Protein AF-A0A9P1D5A8-F1 (afdb_monomer_lite)

Sequence (545 aa):
MPEKRKHEEMIELDLVVATRDNTAKLGYFVDDTVVNPGLGIPFYKTVLEGANYEEADWKDQACVRTSQIHWREDHSVSWLERHMEMTQGFIVLGKNPGLFVLGEPTHDREDLDEKNRKLPDPKRTKAYIIPAGMGLILKKGTWHDFPVSCGPPVSAFILNTEEVVEALASMPQAGPMNHGDCFKLHLDDHWDFKLKFPDPRPFVQKHGLVPGPVSMPLMGKEGYGQVKMARSKLEDEVLSLTNAFRTKEGQKPLQMHEALSSVARKHAAAMADGAQAFSHDGAPERFQDSGLVCHNFAENLSVSTGFAREVMAQTTVDGWIASDGHRRNLLGPFNVCGIGWSANDNCQLYITQLLALVDLDGEDPLLSSKVLCDLALRCIDSTPAVCAVAGLALAGSAGAVAGTILGGAASVQWGVRPSTIPCAMLARAKREVCPARCASCGAAGEILLNKQDRSLLCIRVKAGWAGGKKVHVIPVVNVEVFVPGCGGPSIQPHLQSVPELANRGWRDYGNRRGLQRLANMFKALQIPATAVINSEAAKLDYVAK

Organism: NCBI:txid2562237

Radius of gyration: 34.25 Å; chains: 1; bounding box: 100×75×81 Å

Secondary structure (DSSP, 8-state):
--------EEEEPPEEE--HHHHTTTEEEE-SSPSS-----TT-TT--PPPP-TT---SSSEEEEEEEEPP-S--EE-EEEE-SSS-EEEEEESSSPEEEEEE---TT-TTS-TTGGGS--GGGEEEEEEPTT-EEEEPTT-EEPPPEESSS-EEEEEEEEHHHHHHHHT-SS---EEETTEEEEEGGGT-SEEEEPPPHHHHHHHTT-S----PPPP--------------HHHHHHHHHHHHHHHHTTPPPPEE-HHHHHHHHHHHHHHHTTSS-SS-TTHHHHHHHTT---SEEEEEEEEEES--GGGHHHHHHHHHHHSHHHHHHHTSS-SEEEEEEEE-TTSEEEEEEEEEE---TTS-HHHH-HHHHHHHHHHHTSHHHHHHHHHHHHSTTTTHHHHHHHHHHHHHHH---TTHHHHHHHHHHHH--SPPBPTTT-PBPEEEE-TTT--EEEEE--S-SGGGPPPP---EEEE----TTS----SSTT---SS-HHHHHHHHHIIIIIHHHHHHHHHHTT---EEEE-GGGGG-TTT--

Structure (mmCIF, N/CA/C/O backbone):
data_AF-A0A9P1D5A8-F1
#
_entry.id   AF-A0A9P1D5A8-F1
#
loop_
_atom_site.group_PDB
_atom_site.id
_atom_site.type_symbol
_atom_site.label_atom_id
_atom_site.label_alt_id
_atom_site.label_comp_id
_atom_site.label_asym_id
_atom_site.la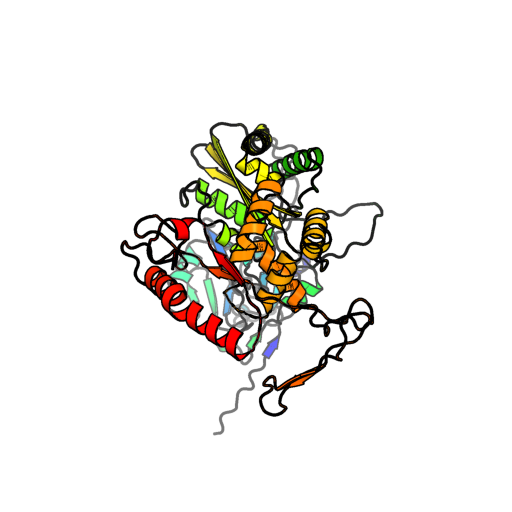bel_entity_id
_atom_site.label_seq_id
_atom_site.pdbx_PDB_ins_code
_atom_site.Cartn_x
_atom_site.Cartn_y
_atom_site.Cartn_z
_atom_site.occupancy
_atom_site.B_iso_or_equiv
_atom_site.auth_seq_id
_atom_site.auth_comp_id
_atom_site.auth_asym_id
_atom_site.auth_atom_id
_atom_site.pdbx_PDB_model_num
ATOM 1 N N . MET A 1 1 ? 16.524 -43.822 -29.363 1.00 38.03 1 MET A N 1
ATOM 2 C CA . MET A 1 1 ? 17.442 -42.977 -28.569 1.00 38.03 1 MET A CA 1
ATOM 3 C C . MET A 1 1 ? 16.673 -42.529 -27.342 1.00 38.03 1 MET A C 1
ATOM 5 O O . MET A 1 1 ? 15.584 -42.011 -27.543 1.00 38.03 1 MET A O 1
ATOM 9 N N . PRO A 1 2 ? 17.127 -42.802 -26.110 1.00 35.41 2 PRO A N 1
ATOM 10 C CA . PRO A 1 2 ? 16.398 -42.339 -24.940 1.00 35.41 2 PRO A CA 1
ATOM 11 C C . PRO A 1 2 ? 16.556 -40.817 -24.854 1.00 35.41 2 PRO A C 1
ATOM 13 O O . PRO A 1 2 ? 17.683 -40.316 -24.877 1.00 35.41 2 PRO A O 1
ATOM 16 N N . GLU A 1 3 ? 15.436 -40.094 -24.810 1.00 43.91 3 GLU A N 1
ATOM 17 C CA . GLU A 1 3 ? 15.402 -38.673 -24.470 1.00 43.91 3 GLU A CA 1
ATOM 18 C C . GLU A 1 3 ? 16.160 -38.486 -23.157 1.00 43.91 3 GLU A C 1
ATOM 20 O O . GLU A 1 3 ? 15.744 -38.962 -22.096 1.00 43.91 3 GLU A O 1
ATOM 25 N N . LYS A 1 4 ? 17.316 -37.819 -23.228 1.00 40.22 4 LYS A N 1
ATOM 26 C CA . LYS A 1 4 ? 17.961 -37.287 -22.035 1.00 40.22 4 LYS A CA 1
ATOM 27 C C . LYS A 1 4 ? 16.957 -36.315 -21.427 1.00 40.22 4 LYS A C 1
ATOM 29 O O . LYS A 1 4 ? 16.760 -35.234 -21.972 1.00 40.22 4 LYS A O 1
ATOM 34 N N . ARG A 1 5 ? 16.323 -36.698 -20.314 1.00 40.88 5 ARG A N 1
ATOM 35 C CA . ARG A 1 5 ? 15.688 -35.737 -19.409 1.00 40.88 5 ARG A CA 1
ATOM 36 C C . ARG A 1 5 ? 16.747 -34.673 -19.124 1.00 40.88 5 ARG A C 1
ATOM 38 O O . ARG A 1 5 ? 17.735 -34.983 -18.458 1.00 40.88 5 ARG A O 1
ATOM 45 N N . LYS A 1 6 ? 16.594 -33.472 -19.697 1.00 48.50 6 LYS A N 1
ATOM 46 C CA . LYS A 1 6 ? 17.376 -32.308 -19.282 1.00 48.50 6 LYS A CA 1
ATOM 47 C C . LYS A 1 6 ? 17.106 -32.173 -17.788 1.00 48.50 6 LYS A C 1
ATOM 49 O O . LYS A 1 6 ? 15.965 -31.965 -17.385 1.00 48.50 6 LYS A O 1
ATOM 54 N N . HIS A 1 7 ? 18.118 -32.422 -16.967 1.00 45.28 7 HIS A N 1
ATOM 55 C CA . HIS A 1 7 ? 18.072 -31.967 -15.590 1.00 45.28 7 HIS A CA 1
ATOM 56 C C . HIS A 1 7 ? 18.037 -30.443 -15.691 1.00 45.28 7 HIS A C 1
ATOM 58 O O . HIS A 1 7 ? 19.048 -29.847 -16.040 1.00 45.28 7 HIS A O 1
ATOM 64 N N . GLU A 1 8 ? 16.859 -29.846 -15.507 1.00 61.25 8 GLU A N 1
ATOM 65 C CA . GLU A 1 8 ? 16.720 -28.396 -15.386 1.00 61.25 8 GLU A CA 1
ATOM 66 C C . GLU A 1 8 ? 17.440 -27.996 -14.099 1.00 61.25 8 GLU A C 1
ATOM 68 O O . GLU A 1 8 ? 16.920 -28.156 -12.993 1.00 61.25 8 GLU A O 1
ATOM 73 N N . GLU A 1 9 ? 18.697 -27.586 -14.235 1.00 81.62 9 GLU A N 1
ATOM 74 C CA . GLU A 1 9 ? 19.456 -27.024 -13.131 1.00 81.62 9 GLU A CA 1
ATOM 75 C C . GLU A 1 9 ? 18.782 -25.705 -12.724 1.00 81.62 9 GLU A C 1
ATOM 77 O O . GLU A 1 9 ? 18.397 -24.896 -13.568 1.00 81.62 9 GLU A O 1
ATOM 82 N N . MET A 1 10 ? 18.558 -25.511 -11.427 1.00 84.19 10 MET A N 1
ATOM 83 C CA . MET A 1 10 ? 17.938 -24.302 -10.885 1.00 84.19 10 MET A CA 1
ATOM 84 C C . MET A 1 10 ? 19.023 -23.491 -10.188 1.00 84.19 10 MET A C 1
ATOM 86 O O . MET A 1 10 ? 19.640 -23.984 -9.244 1.00 84.19 10 MET A O 1
ATOM 90 N N . ILE A 1 11 ? 19.231 -22.251 -10.625 1.00 90.38 11 ILE A N 1
ATOM 91 C CA . ILE A 1 11 ? 20.134 -21.308 -9.966 1.00 90.38 11 ILE A CA 1
ATOM 92 C C . ILE A 1 11 ? 19.283 -20.308 -9.187 1.00 90.38 11 ILE A C 1
ATOM 94 O O . ILE A 1 11 ? 18.487 -19.554 -9.754 1.00 90.38 11 ILE A O 1
ATOM 98 N N . GLU A 1 12 ? 19.450 -20.321 -7.869 1.00 93.06 12 GLU A N 1
ATOM 99 C CA . GLU A 1 12 ? 18.807 -19.370 -6.969 1.00 93.06 12 GLU A CA 1
ATOM 100 C C . GLU A 1 12 ? 19.664 -18.103 -6.846 1.00 93.06 12 GLU A C 1
ATOM 102 O O . GLU A 1 12 ? 20.871 -18.178 -6.619 1.00 93.06 12 GLU A O 1
ATOM 107 N N . LEU A 1 13 ? 19.042 -16.940 -7.036 1.00 95.56 13 LEU A N 1
ATOM 108 C CA . LEU A 1 13 ? 19.684 -15.633 -6.939 1.00 95.56 13 LEU A CA 1
ATOM 109 C C . LEU A 1 13 ? 19.830 -15.194 -5.481 1.00 95.56 13 LEU A C 1
ATOM 111 O O . LEU A 1 13 ? 18.915 -15.357 -4.673 1.00 95.56 13 LEU A O 1
ATOM 115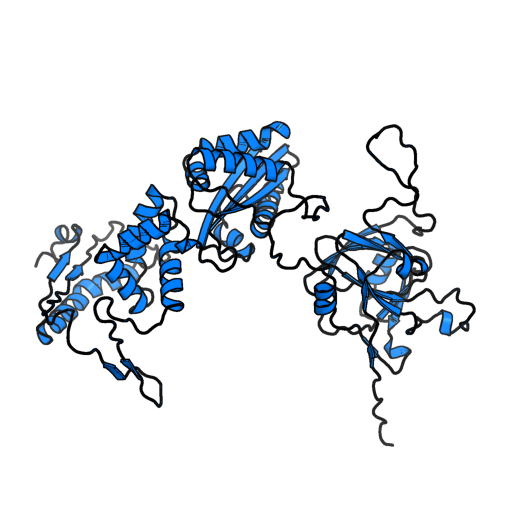 N N . ASP A 1 14 ? 20.935 -14.518 -5.175 1.00 95.00 14 ASP A N 1
ATOM 116 C CA . ASP A 1 14 ? 21.124 -13.896 -3.867 1.00 95.00 14 ASP A CA 1
ATOM 117 C C . ASP A 1 14 ? 20.110 -12.763 -3.648 1.00 95.00 14 ASP A C 1
ATOM 119 O O . ASP A 1 14 ? 20.030 -11.822 -4.446 1.00 95.00 14 ASP A O 1
ATOM 123 N N . LEU A 1 15 ? 19.385 -12.826 -2.526 1.00 95.25 15 LEU A N 1
ATOM 124 C CA . LEU A 1 15 ? 18.597 -11.708 -2.005 1.00 95.25 15 LEU A CA 1
ATOM 125 C C . LEU A 1 15 ? 19.493 -10.746 -1.226 1.00 95.25 15 LEU A C 1
ATOM 127 O O . LEU A 1 15 ? 20.139 -11.133 -0.250 1.00 95.25 15 LEU A O 1
ATOM 131 N N . VAL A 1 16 ? 19.487 -9.473 -1.617 1.00 96.25 16 VAL A N 1
ATOM 132 C CA . VAL A 1 16 ? 20.258 -8.411 -0.956 1.00 96.25 16 VAL A CA 1
ATOM 133 C C . VAL A 1 16 ? 19.414 -7.154 -0.776 1.00 96.25 16 VAL A C 1
ATOM 135 O O . VAL A 1 16 ? 18.586 -6.836 -1.621 1.00 96.25 16 VAL A O 1
ATOM 138 N N . VAL A 1 17 ? 19.615 -6.410 0.313 1.00 95.75 17 VAL A N 1
ATOM 139 C CA . VAL A 1 17 ? 19.011 -5.074 0.464 1.00 95.75 17 VAL A CA 1
ATOM 140 C C . VAL A 1 17 ? 19.797 -4.093 -0.395 1.00 95.75 17 VAL A C 1
ATOM 142 O O . VAL A 1 17 ? 21.022 -4.041 -0.283 1.00 95.75 17 VAL A O 1
ATOM 145 N N . ALA A 1 18 ? 19.120 -3.338 -1.254 1.00 95.50 18 ALA A N 1
ATOM 146 C CA . ALA A 1 18 ? 19.776 -2.346 -2.091 1.00 95.50 18 ALA A CA 1
ATOM 147 C C . ALA A 1 18 ? 20.317 -1.183 -1.254 1.00 95.50 18 ALA A C 1
ATOM 149 O O . ALA A 1 18 ? 19.642 -0.662 -0.366 1.00 95.50 18 ALA A O 1
ATOM 150 N N . THR A 1 19 ? 21.548 -0.788 -1.556 1.00 93.12 19 THR A N 1
ATOM 151 C CA . THR A 1 19 ? 22.218 0.383 -0.994 1.00 93.12 19 THR A CA 1
ATOM 152 C C . THR A 1 19 ? 22.985 1.085 -2.101 1.00 93.12 19 THR A C 1
ATOM 154 O O . THR A 1 19 ? 23.358 0.459 -3.092 1.00 93.12 19 THR A O 1
ATOM 157 N N . ARG A 1 20 ? 23.308 2.365 -1.898 1.00 91.25 20 ARG A N 1
ATOM 158 C CA . ARG A 1 20 ? 24.127 3.141 -2.837 1.00 91.25 20 ARG A CA 1
ATOM 159 C C . ARG A 1 20 ? 25.414 2.415 -3.249 1.00 91.25 20 ARG A C 1
ATOM 161 O O . ARG A 1 20 ? 25.743 2.387 -4.430 1.00 91.25 20 ARG A O 1
ATOM 168 N N . ASP A 1 21 ? 26.089 1.769 -2.299 1.00 93.00 21 ASP A N 1
ATOM 169 C CA . ASP A 1 21 ? 27.351 1.064 -2.547 1.00 93.00 21 ASP A CA 1
ATOM 170 C C . ASP A 1 21 ? 27.165 -0.189 -3.409 1.00 93.00 21 ASP A C 1
ATOM 172 O O . ASP A 1 21 ? 27.909 -0.414 -4.366 1.00 93.00 21 ASP A O 1
ATOM 176 N N . ASN A 1 22 ? 26.170 -1.025 -3.092 1.00 95.00 22 ASN A N 1
ATOM 177 C CA . ASN A 1 22 ? 25.997 -2.310 -3.772 1.00 95.00 22 ASN A CA 1
ATOM 178 C C . ASN A 1 22 ? 25.220 -2.211 -5.096 1.00 95.00 22 ASN A C 1
ATOM 180 O O . ASN A 1 22 ? 25.199 -3.185 -5.856 1.00 95.00 22 ASN A O 1
ATOM 184 N N . THR A 1 23 ? 24.640 -1.042 -5.393 1.00 95.44 23 THR A N 1
ATOM 185 C CA . THR A 1 23 ? 24.003 -0.727 -6.677 1.00 95.44 23 THR A CA 1
ATOM 186 C C . THR A 1 23 ? 24.803 0.248 -7.539 1.00 95.44 23 THR A C 1
ATOM 188 O O . THR A 1 23 ? 24.362 0.550 -8.644 1.00 95.44 23 THR A O 1
ATOM 191 N N . ALA A 1 24 ? 25.982 0.711 -7.107 1.00 93.50 24 ALA A N 1
ATOM 192 C CA . ALA A 1 24 ? 26.767 1.731 -7.818 1.00 93.50 24 ALA A CA 1
ATOM 193 C C . ALA A 1 24 ? 27.081 1.374 -9.285 1.00 93.50 24 ALA A C 1
ATOM 195 O O . ALA A 1 24 ? 27.177 2.240 -10.149 1.00 93.50 24 ALA A O 1
ATOM 196 N N . LYS A 1 25 ? 27.218 0.079 -9.596 1.00 94.44 25 LYS A N 1
ATOM 197 C CA . LYS A 1 25 ? 27.446 -0.395 -10.970 1.00 94.44 25 LYS A CA 1
ATOM 198 C C . LYS A 1 25 ? 26.176 -0.533 -11.808 1.00 94.44 25 LYS A C 1
ATOM 200 O O . LYS A 1 25 ? 26.295 -0.712 -13.015 1.00 94.44 25 LYS A O 1
ATOM 205 N N . LEU A 1 26 ? 25.001 -0.485 -11.188 1.00 95.81 26 LEU A N 1
ATOM 206 C CA . LEU A 1 26 ? 23.696 -0.685 -11.823 1.00 95.81 26 LEU A CA 1
ATOM 207 C C . LEU A 1 26 ? 23.023 0.644 -12.183 1.00 95.81 26 LEU A C 1
ATOM 209 O O . LEU A 1 26 ? 22.214 0.692 -13.109 1.00 95.81 26 LEU A O 1
ATOM 213 N N . GLY A 1 27 ? 23.361 1.717 -11.465 1.00 94.25 27 GLY A N 1
ATOM 214 C CA . GLY A 1 27 ? 22.805 3.049 -11.666 1.00 94.25 27 GLY A CA 1
ATOM 215 C C . GLY A 1 27 ? 22.808 3.880 -10.384 1.00 94.25 27 GLY A C 1
ATOM 216 O O . GLY A 1 27 ? 23.589 3.626 -9.465 1.00 94.25 27 GLY A O 1
ATOM 217 N N . TYR A 1 28 ? 21.913 4.863 -10.316 1.00 93.75 28 TYR A N 1
ATOM 218 C CA . TYR A 1 28 ? 21.789 5.772 -9.180 1.00 93.75 28 TYR A CA 1
ATOM 219 C C . TYR A 1 28 ? 20.734 5.292 -8.196 1.00 93.75 28 TYR A C 1
ATOM 221 O O . TYR A 1 28 ? 19.565 5.150 -8.550 1.00 93.75 28 TYR A O 1
ATOM 229 N N . PHE A 1 29 ? 21.140 5.086 -6.945 1.00 93.75 29 PHE A N 1
ATOM 230 C CA . PHE A 1 29 ? 20.210 4.822 -5.854 1.00 93.75 29 PHE A CA 1
ATOM 231 C C . PHE A 1 29 ? 19.517 6.120 -5.431 1.00 93.75 29 PHE A C 1
ATOM 233 O O . PHE A 1 29 ? 20.183 7.119 -5.148 1.00 93.75 29 PHE A O 1
ATOM 240 N N . VAL A 1 30 ? 18.187 6.091 -5.415 1.00 92.88 30 VAL A N 1
ATOM 241 C CA . VAL A 1 30 ? 17.324 7.206 -5.023 1.00 92.88 30 VAL A CA 1
ATOM 242 C C . VAL A 1 30 ? 16.805 6.917 -3.621 1.00 92.88 30 VAL A C 1
ATOM 244 O O . VAL A 1 30 ? 16.060 5.960 -3.417 1.00 92.88 30 VAL A O 1
ATOM 247 N N . ASP A 1 31 ? 17.217 7.732 -2.659 1.00 89.44 31 ASP A N 1
ATOM 248 C CA . ASP A 1 31 ? 16.887 7.614 -1.238 1.00 89.44 31 ASP A CA 1
ATOM 249 C C . ASP A 1 31 ? 16.497 8.989 -0.661 1.00 89.44 31 ASP A C 1
ATOM 251 O O . ASP A 1 31 ? 16.159 9.913 -1.402 1.00 89.44 31 ASP A O 1
ATOM 255 N N . ASP A 1 32 ? 16.495 9.126 0.664 1.00 82.31 32 ASP A N 1
ATOM 256 C CA . ASP A 1 32 ? 16.171 10.364 1.377 1.00 82.31 32 ASP A CA 1
ATOM 257 C C . ASP A 1 32 ? 17.356 11.342 1.494 1.00 82.31 32 ASP A C 1
ATOM 259 O O . ASP A 1 32 ? 17.292 12.314 2.253 1.00 82.31 32 ASP A O 1
ATOM 263 N N . THR A 1 33 ? 18.432 11.118 0.734 1.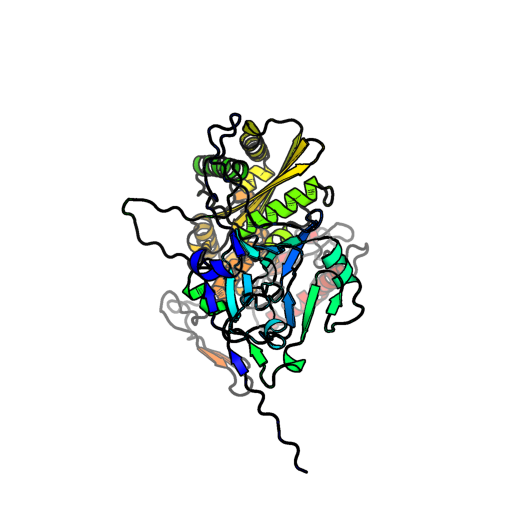00 85.06 33 THR A N 1
ATOM 264 C CA . THR A 1 33 ? 19.612 11.987 0.707 1.00 85.06 33 THR A CA 1
ATOM 265 C C . THR A 1 33 ? 19.662 12.866 -0.544 1.00 85.06 33 THR A C 1
ATOM 267 O O . THR A 1 33 ? 19.081 12.567 -1.586 1.00 85.06 33 THR A O 1
ATOM 270 N N . VAL A 1 34 ? 20.381 13.987 -0.442 1.00 81.88 34 VAL A N 1
ATOM 271 C CA . VAL A 1 34 ? 20.578 14.932 -1.548 1.00 81.88 34 VAL A CA 1
ATOM 272 C C . VAL A 1 34 ? 21.880 14.602 -2.270 1.00 81.88 34 VAL A C 1
ATOM 274 O O . VAL A 1 34 ? 22.945 14.556 -1.654 1.00 81.88 34 VAL A O 1
ATOM 277 N N . VAL A 1 35 ? 21.808 14.400 -3.585 1.00 81.38 35 VAL A N 1
ATOM 278 C CA . VAL A 1 35 ? 22.984 14.145 -4.427 1.00 81.38 35 VAL A CA 1
ATOM 279 C C . VAL A 1 35 ? 23.755 15.440 -4.656 1.00 81.38 35 VAL A C 1
ATOM 281 O O . VAL A 1 35 ? 23.168 16.433 -5.067 1.00 81.38 35 VAL A O 1
ATOM 284 N N . ASN A 1 36 ? 25.070 15.428 -4.414 1.00 80.44 36 ASN A N 1
ATOM 285 C CA . ASN A 1 36 ? 25.970 16.572 -4.626 1.00 80.44 36 ASN A CA 1
ATOM 286 C C . ASN A 1 36 ? 25.384 17.906 -4.106 1.00 80.44 36 ASN A C 1
ATOM 288 O O . ASN A 1 36 ? 25.133 18.822 -4.893 1.00 80.44 36 ASN A O 1
ATOM 292 N N . PRO A 1 37 ? 25.112 18.013 -2.790 1.00 80.75 37 PRO A N 1
ATOM 293 C CA . PRO A 1 37 ? 24.452 19.177 -2.213 1.00 80.75 37 PRO A CA 1
ATOM 294 C C . PRO A 1 37 ? 25.303 20.441 -2.373 1.00 80.75 37 PRO A C 1
ATOM 296 O O . PRO A 1 37 ? 26.516 20.412 -2.160 1.00 80.75 37 PRO A O 1
ATOM 299 N N . GLY A 1 38 ? 24.662 21.569 -2.687 1.00 68.69 38 GLY A N 1
ATOM 300 C CA . GLY A 1 38 ? 25.345 22.864 -2.795 1.00 68.69 38 GLY A CA 1
ATOM 301 C C . GLY A 1 38 ? 24.884 23.764 -3.939 1.00 68.69 38 GLY A C 1
ATOM 302 O O . GLY A 1 38 ? 25.496 24.812 -4.157 1.00 68.69 38 GLY A O 1
ATOM 303 N N . LEU A 1 39 ? 23.818 23.403 -4.662 1.00 73.62 39 LEU A N 1
ATOM 304 C CA . LEU A 1 39 ? 23.260 24.265 -5.701 1.00 73.62 39 LEU A CA 1
ATOM 305 C C . LEU A 1 39 ? 22.556 25.472 -5.049 1.00 73.62 39 LEU A C 1
ATOM 307 O O . LEU A 1 39 ? 21.517 25.357 -4.407 1.00 73.62 39 LEU A O 1
ATOM 311 N N . GLY A 1 40 ? 23.147 26.661 -5.157 1.00 69.06 40 GLY A N 1
ATOM 312 C CA . GLY A 1 40 ? 22.619 27.862 -4.508 1.00 69.06 40 GLY A CA 1
ATOM 313 C C . GLY A 1 40 ? 21.393 28.433 -5.224 1.00 69.06 40 GLY A C 1
ATOM 314 O O . GLY A 1 40 ? 21.550 29.273 -6.107 1.00 69.06 40 GLY A O 1
ATOM 315 N N . ILE A 1 41 ? 20.179 28.041 -4.822 1.00 71.06 41 ILE A N 1
ATOM 316 C CA . ILE A 1 41 ? 18.931 28.668 -5.290 1.00 71.06 41 ILE A CA 1
ATOM 317 C C . ILE A 1 41 ? 18.484 29.736 -4.273 1.00 71.06 41 ILE A C 1
ATOM 319 O O . ILE A 1 41 ? 18.061 29.405 -3.164 1.00 71.06 41 ILE A O 1
ATOM 323 N N . PRO A 1 42 ? 18.532 31.037 -4.616 1.00 71.56 42 PRO A N 1
ATOM 324 C CA . PRO A 1 42 ? 18.405 32.121 -3.636 1.00 71.56 42 PRO A CA 1
ATOM 325 C C . PRO A 1 42 ? 16.985 32.323 -3.077 1.00 71.56 42 PRO A C 1
ATOM 327 O O . PRO A 1 42 ? 16.801 33.096 -2.136 1.00 71.56 42 PRO A O 1
ATOM 330 N N . PHE A 1 43 ? 15.977 31.650 -3.636 1.00 77.56 43 PHE A N 1
ATOM 331 C CA . PHE A 1 43 ? 14.571 31.820 -3.262 1.00 77.56 43 PHE A CA 1
ATOM 332 C C . PHE A 1 43 ? 14.159 31.008 -2.024 1.00 77.56 43 PHE A C 1
ATOM 334 O O . PHE A 1 43 ? 13.225 31.402 -1.326 1.00 77.56 43 PHE A O 1
ATOM 341 N N . TYR A 1 44 ? 14.867 29.916 -1.708 1.00 77.50 44 TYR A N 1
ATOM 342 C CA . TYR A 1 44 ? 14.466 28.972 -0.661 1.00 77.50 44 TYR A CA 1
ATOM 343 C C . TYR A 1 44 ? 15.605 28.700 0.324 1.00 77.50 44 TYR A C 1
ATOM 345 O O . TYR A 1 44 ? 16.414 27.798 0.147 1.00 77.50 44 TYR A O 1
ATOM 353 N N . LYS A 1 45 ? 15.645 29.462 1.423 1.00 74.50 45 LYS A N 1
ATOM 354 C CA . LYS A 1 45 ? 16.700 29.343 2.452 1.00 74.50 45 LYS A CA 1
ATOM 355 C C . LYS A 1 45 ? 16.645 28.051 3.278 1.00 74.50 45 LYS A C 1
ATOM 357 O O . LYS A 1 45 ? 17.576 27.771 4.022 1.00 74.50 45 LYS A O 1
ATOM 362 N N . THR A 1 46 ? 15.544 27.306 3.195 1.00 83.12 46 THR A N 1
ATOM 363 C CA . THR A 1 46 ? 15.309 26.059 3.941 1.00 83.12 46 THR A CA 1
ATOM 364 C C . THR A 1 46 ? 15.528 24.802 3.100 1.00 83.12 46 THR A C 1
ATOM 366 O O . THR A 1 46 ? 15.281 23.708 3.596 1.00 83.12 46 THR A O 1
ATOM 369 N N . VAL A 1 47 ? 15.928 24.941 1.833 1.00 80.31 47 VAL A N 1
ATOM 370 C CA . VAL A 1 47 ? 16.103 23.819 0.903 1.00 80.31 47 VAL A CA 1
ATOM 371 C C . VAL A 1 47 ? 17.591 23.532 0.740 1.00 80.31 47 VAL A C 1
ATOM 373 O O . VAL A 1 47 ? 18.373 24.436 0.449 1.00 80.31 47 VAL A O 1
ATOM 376 N N . LEU A 1 48 ? 17.974 22.271 0.944 1.00 81.50 48 LEU A N 1
ATOM 377 C CA . LEU A 1 48 ? 19.281 21.765 0.545 1.00 81.50 48 LEU A CA 1
ATOM 378 C C . LEU A 1 48 ? 19.151 21.208 -0.870 1.00 81.50 48 LEU A C 1
ATOM 380 O O . LEU A 1 48 ? 18.636 20.110 -1.054 1.00 81.50 48 LEU A O 1
ATOM 384 N N . GLU A 1 49 ? 19.585 21.984 -1.854 1.00 84.25 49 GLU A N 1
ATOM 385 C CA . GLU A 1 49 ? 19.470 21.606 -3.259 1.00 84.25 49 GLU A CA 1
ATOM 386 C C . GLU A 1 49 ? 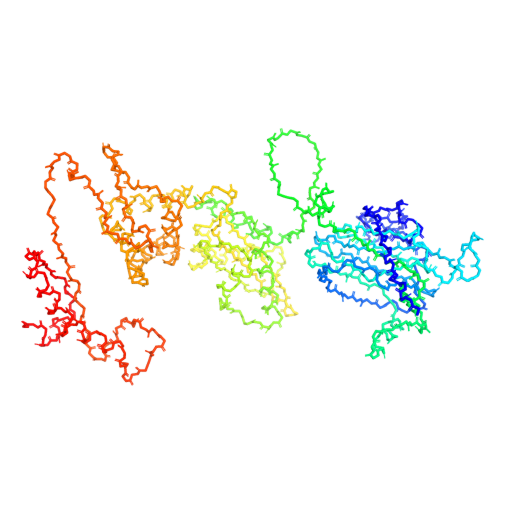20.697 20.807 -3.718 1.00 84.25 49 GLU A C 1
ATOM 388 O O . GLU A 1 49 ? 21.846 21.155 -3.404 1.00 84.25 49 GLU A O 1
ATOM 393 N N . GLY A 1 50 ? 20.437 19.735 -4.463 1.00 82.94 50 GLY A N 1
ATOM 394 C CA . GLY A 1 50 ? 21.446 18.868 -5.062 1.00 82.94 50 GLY A CA 1
ATOM 395 C C . GLY A 1 50 ? 21.778 19.232 -6.503 1.00 82.94 50 GLY A C 1
ATOM 396 O O . GLY A 1 50 ? 21.112 20.057 -7.123 1.00 82.94 50 GLY A O 1
ATOM 397 N N . ALA A 1 51 ? 22.812 18.599 -7.050 1.00 82.19 51 ALA A N 1
ATOM 398 C CA . ALA A 1 51 ? 23.075 18.645 -8.484 1.00 82.19 51 ALA A CA 1
ATOM 399 C C . ALA A 1 51 ? 22.176 17.655 -9.244 1.00 82.19 51 ALA A C 1
ATOM 401 O O . ALA A 1 51 ? 21.572 16.750 -8.663 1.00 82.19 51 ALA A O 1
ATOM 402 N N . ASN A 1 52 ? 22.145 17.796 -10.569 1.00 85.50 52 ASN A N 1
ATOM 403 C CA . ASN A 1 52 ? 21.554 16.790 -11.447 1.00 85.50 52 ASN A CA 1
ATOM 404 C C . ASN A 1 52 ? 22.304 15.451 -11.322 1.00 85.50 52 ASN A C 1
ATOM 406 O O . ASN A 1 52 ? 23.501 15.414 -11.033 1.00 85.50 52 ASN A O 1
ATOM 410 N N . TYR A 1 53 ? 21.612 14.351 -11.612 1.00 86.00 53 TYR A N 1
ATOM 411 C CA . TYR A 1 53 ? 22.250 13.051 -11.811 1.00 86.00 53 TYR A CA 1
ATOM 412 C C . TYR A 1 53 ? 23.006 13.070 -13.149 1.00 86.00 53 TYR A C 1
ATOM 414 O O . TYR A 1 53 ? 22.379 13.073 -14.203 1.00 86.00 53 TYR A O 1
ATOM 422 N N . GLU A 1 54 ? 24.339 13.120 -13.106 1.00 79.12 54 GLU A N 1
ATOM 423 C CA . GLU A 1 54 ? 25.189 13.445 -14.268 1.00 79.12 54 GLU A CA 1
ATOM 424 C C . GLU A 1 54 ? 25.023 12.505 -15.477 1.00 79.12 54 GLU A C 1
ATOM 426 O O . GLU A 1 54 ? 25.127 12.963 -16.611 1.00 79.12 54 GLU A O 1
ATOM 431 N N . GLU A 1 55 ? 24.723 11.221 -15.258 1.00 80.56 55 GLU A N 1
ATOM 432 C CA . GLU A 1 55 ? 24.518 10.223 -16.322 1.00 80.56 55 GLU A CA 1
ATOM 433 C C . GLU A 1 55 ? 23.053 9.758 -16.429 1.00 80.56 55 GLU A C 1
ATOM 435 O O . GLU A 1 55 ? 22.759 8.779 -17.117 1.00 80.56 55 GLU A O 1
ATOM 440 N N . ALA A 1 56 ? 22.119 10.425 -15.736 1.00 88.38 56 ALA A N 1
ATOM 441 C CA . ALA A 1 56 ? 20.694 10.174 -15.922 1.00 88.38 56 ALA A CA 1
ATOM 442 C C . ALA A 1 56 ? 20.200 10.952 -17.141 1.00 88.38 56 ALA A C 1
ATOM 444 O O . ALA A 1 56 ? 19.987 12.162 -17.084 1.00 88.38 56 ALA A O 1
ATOM 445 N N . ASP A 1 57 ? 20.032 10.231 -18.240 1.00 88.19 57 ASP A N 1
ATOM 446 C CA . ASP A 1 57 ? 19.739 10.802 -19.542 1.00 88.19 57 ASP A CA 1
ATOM 447 C C . ASP A 1 57 ? 18.699 9.958 -20.280 1.00 88.19 57 ASP A C 1
ATOM 449 O O . ASP A 1 57 ? 18.778 8.726 -20.322 1.00 88.19 57 ASP A O 1
ATOM 453 N N . TRP A 1 58 ? 17.740 10.643 -20.889 1.00 87.62 58 TRP A N 1
ATOM 454 C CA . TRP A 1 58 ? 16.680 10.055 -21.690 1.00 87.62 58 TRP A CA 1
ATOM 455 C C . TRP A 1 58 ? 16.879 10.536 -23.120 1.00 87.62 58 TRP A C 1
ATOM 457 O O . TRP A 1 58 ? 17.008 11.735 -23.348 1.00 87.62 58 TRP A O 1
ATOM 467 N N . LYS A 1 59 ? 16.899 9.595 -24.073 1.00 80.00 59 LYS A N 1
ATOM 468 C CA . LYS A 1 59 ? 17.083 9.876 -25.508 1.00 80.00 59 LYS A CA 1
ATOM 469 C C . LYS A 1 59 ? 16.171 11.009 -26.005 1.00 80.00 59 LYS A C 1
ATOM 471 O O . LYS A 1 59 ? 16.620 11.855 -26.768 1.00 80.00 59 LYS A O 1
ATOM 476 N N . ASP A 1 60 ? 14.933 11.028 -25.511 1.00 77.75 60 ASP A N 1
ATOM 477 C CA . ASP A 1 60 ? 13.916 12.051 -25.757 1.00 77.75 60 ASP A CA 1
ATOM 478 C C . ASP A 1 60 ? 13.296 12.524 -24.424 1.00 77.75 60 ASP A C 1
ATOM 480 O O . ASP A 1 60 ? 13.849 12.316 -23.343 1.00 77.75 60 ASP A O 1
ATOM 484 N N . GLN A 1 61 ? 12.114 13.147 -24.465 1.00 80.19 61 GLN A N 1
ATOM 485 C CA . GLN A 1 61 ? 11.396 13.539 -23.256 1.00 80.19 61 GLN A CA 1
ATOM 486 C C . GLN A 1 61 ? 11.059 12.319 -22.383 1.00 80.19 61 GLN A C 1
ATOM 488 O O . GLN A 1 61 ? 10.444 11.350 -22.835 1.00 80.19 61 GLN A O 1
ATOM 493 N N . ALA A 1 62 ? 11.421 12.396 -21.100 1.00 82.94 62 ALA A N 1
ATOM 494 C CA . ALA A 1 62 ? 11.043 11.382 -20.129 1.00 82.94 62 ALA A CA 1
ATOM 495 C C . ALA A 1 62 ? 9.512 11.311 -19.996 1.00 82.94 62 ALA A C 1
ATOM 497 O O . ALA A 1 62 ? 8.837 12.298 -19.693 1.00 82.94 62 ALA A O 1
ATOM 498 N N . CYS A 1 63 ? 8.973 10.114 -20.188 1.00 86.38 63 CYS A N 1
ATOM 499 C CA . CYS A 1 63 ? 7.595 9.758 -19.915 1.00 86.38 63 CYS A CA 1
ATOM 500 C C . CYS A 1 63 ? 7.473 9.267 -18.467 1.00 86.38 63 CYS A C 1
ATOM 502 O O . CYS A 1 63 ? 8.266 8.447 -17.996 1.00 86.38 63 CYS A O 1
ATOM 504 N N . VAL A 1 64 ? 6.448 9.746 -17.764 1.00 89.81 64 VAL A N 1
ATOM 505 C CA . VAL A 1 64 ? 6.157 9.376 -16.376 1.00 89.81 64 VAL A CA 1
ATOM 506 C C . VAL A 1 64 ? 4.981 8.411 -16.341 1.00 89.81 64 VAL A C 1
ATOM 508 O O . VAL A 1 64 ? 3.923 8.686 -16.907 1.00 89.81 64 VAL A O 1
ATOM 511 N N . ARG A 1 65 ? 5.135 7.286 -15.639 1.00 87.06 65 ARG A N 1
ATOM 512 C CA . ARG A 1 65 ? 4.086 6.269 -15.495 1.00 87.06 65 ARG A CA 1
ATOM 513 C C . ARG A 1 65 ? 3.989 5.758 -14.069 1.00 87.06 65 ARG A C 1
ATOM 515 O O . ARG A 1 65 ? 4.923 5.858 -13.280 1.00 87.06 65 ARG A O 1
ATOM 522 N N . THR A 1 66 ? 2.853 5.148 -13.757 1.00 89.06 66 THR A N 1
ATOM 523 C CA . THR A 1 66 ? 2.679 4.367 -12.535 1.00 89.06 66 THR A CA 1
ATOM 524 C C . THR A 1 66 ? 2.223 2.957 -12.873 1.00 89.06 66 THR A C 1
ATOM 526 O O . THR A 1 66 ? 1.586 2.707 -13.899 1.00 89.06 66 THR A O 1
ATOM 529 N N . SER A 1 67 ? 2.588 1.996 -12.036 1.00 82.06 67 SER A N 1
ATOM 530 C CA . SER A 1 67 ? 2.118 0.615 -12.155 1.00 82.06 67 SER A CA 1
ATOM 531 C C . SER A 1 67 ? 1.936 0.017 -10.773 1.00 82.06 67 SER A C 1
ATOM 533 O O . SER A 1 67 ? 2.772 0.226 -9.897 1.00 82.06 67 SER A O 1
ATOM 535 N N . GLN A 1 68 ? 0.842 -0.716 -10.570 1.00 87.06 68 GLN A N 1
ATOM 536 C CA . GLN A 1 68 ? 0.630 -1.507 -9.363 1.00 87.06 68 GLN A CA 1
ATOM 537 C C . GLN A 1 68 ? 1.063 -2.944 -9.643 1.00 87.06 68 GLN A C 1
ATOM 539 O O . GLN A 1 68 ? 0.499 -3.625 -10.496 1.00 87.06 68 GLN A O 1
ATOM 544 N N . ILE A 1 69 ? 2.088 -3.387 -8.931 1.00 85.75 69 ILE A N 1
ATOM 545 C CA . ILE A 1 69 ? 2.682 -4.709 -9.071 1.00 85.75 69 ILE A CA 1
ATOM 546 C C . ILE A 1 69 ? 2.087 -5.611 -7.998 1.00 85.75 69 ILE A C 1
ATOM 548 O O . ILE A 1 69 ? 2.186 -5.333 -6.798 1.00 85.75 69 ILE A O 1
ATOM 552 N N . HIS A 1 70 ? 1.474 -6.703 -8.442 1.00 80.88 70 HIS A N 1
ATOM 553 C CA . HIS A 1 70 ? 0.906 -7.727 -7.578 1.00 80.88 70 HIS A CA 1
ATOM 554 C C . HIS A 1 70 ? 1.892 -8.875 -7.368 1.00 80.88 70 HIS A C 1
ATOM 556 O O . HIS A 1 70 ? 2.823 -9.083 -8.143 1.00 80.88 70 HIS A O 1
ATOM 562 N N . TRP A 1 71 ? 1.667 -9.622 -6.294 1.00 83.88 71 TRP A N 1
ATOM 563 C CA . TRP A 1 71 ? 2.473 -10.787 -5.958 1.00 83.88 71 TRP A CA 1
ATOM 564 C C . TRP A 1 71 ? 2.287 -11.931 -6.946 1.00 83.88 71 TRP A C 1
ATOM 566 O O . TRP A 1 71 ? 1.168 -12.189 -7.394 1.00 83.88 71 TRP A O 1
ATOM 576 N N . ARG A 1 72 ? 3.387 -12.640 -7.221 1.00 80.19 72 ARG A N 1
ATOM 577 C CA . ARG A 1 72 ? 3.425 -13.861 -8.030 1.00 80.19 72 ARG A CA 1
ATOM 578 C C . ARG A 1 72 ? 4.166 -14.971 -7.284 1.00 80.19 72 ARG A C 1
ATOM 580 O O . ARG A 1 72 ? 5.205 -14.718 -6.689 1.00 80.19 72 ARG A O 1
ATOM 587 N N . GLU A 1 73 ? 3.629 -16.189 -7.338 1.00 80.56 73 GLU A N 1
ATOM 588 C CA . GLU A 1 73 ? 4.160 -17.381 -6.640 1.00 80.56 73 GLU A CA 1
ATOM 589 C C . GLU A 1 73 ? 5.201 -18.163 -7.472 1.00 80.56 73 GLU A C 1
ATOM 591 O O . GLU A 1 73 ? 5.848 -19.079 -6.968 1.00 80.56 73 GLU A O 1
ATOM 596 N N . ASP A 1 74 ? 5.369 -17.847 -8.760 1.00 80.50 74 ASP A N 1
ATOM 597 C CA . ASP A 1 74 ? 6.264 -18.584 -9.666 1.00 80.50 74 ASP A CA 1
ATOM 598 C C . ASP A 1 74 ? 7.759 -18.322 -9.381 1.00 80.50 74 ASP A C 1
ATOM 600 O O . ASP A 1 74 ? 8.594 -19.196 -9.620 1.00 80.50 74 ASP A O 1
ATOM 604 N N . HIS A 1 75 ? 8.086 -17.151 -8.821 1.00 89.69 75 HIS A N 1
ATOM 605 C CA . HIS A 1 75 ? 9.417 -16.594 -8.507 1.00 89.69 75 HIS A CA 1
ATOM 606 C C . HIS A 1 75 ? 10.493 -16.768 -9.602 1.00 89.69 75 HIS A C 1
ATOM 608 O O . HIS A 1 75 ? 11.684 -16.547 -9.361 1.00 89.69 75 HIS A O 1
ATOM 614 N N . SER A 1 76 ? 10.104 -17.212 -10.795 1.00 90.44 76 SER A N 1
ATOM 615 C CA . SER A 1 76 ? 10.998 -17.501 -11.902 1.00 90.44 76 SER A CA 1
ATOM 616 C C . SER A 1 76 ? 11.387 -16.207 -12.585 1.00 90.44 76 SER A C 1
ATOM 618 O O . SER A 1 76 ? 10.553 -15.330 -12.830 1.00 90.44 76 SER A O 1
ATOM 620 N N . VAL A 1 77 ? 12.658 -16.096 -12.931 1.00 91.62 77 VAL A N 1
ATOM 621 C CA . VAL A 1 77 ? 13.137 -15.046 -13.818 1.00 91.62 77 VAL A CA 1
ATOM 622 C C . VAL A 1 77 ? 13.217 -15.687 -15.190 1.00 91.62 77 VAL A C 1
ATOM 624 O O . VAL A 1 77 ? 14.074 -16.529 -15.429 1.00 91.62 77 VAL A O 1
ATOM 627 N N . SER A 1 78 ? 12.261 -15.358 -16.053 1.00 89.00 78 SER A N 1
ATOM 628 C CA . SER A 1 78 ? 12.166 -15.924 -17.407 1.00 89.00 78 SER A CA 1
ATOM 629 C C . SER A 1 78 ? 12.601 -14.926 -18.475 1.00 89.00 78 SER A C 1
ATOM 631 O O . SER A 1 78 ? 12.999 -15.322 -19.566 1.00 89.00 78 SER A O 1
ATOM 633 N N . TRP A 1 79 ? 12.565 -13.634 -18.148 1.00 90.94 79 TRP A N 1
ATOM 634 C CA . TRP A 1 79 ? 12.883 -12.545 -19.058 1.00 90.94 79 TRP A CA 1
ATOM 635 C C . TRP A 1 79 ? 13.853 -11.581 -18.394 1.00 90.94 79 TRP A C 1
ATOM 637 O O . TRP A 1 79 ? 13.721 -11.288 -17.208 1.00 90.94 79 TRP A O 1
ATOM 647 N N . LEU A 1 80 ? 14.796 -11.071 -19.176 1.00 94.38 80 LEU A N 1
ATOM 648 C CA . LEU A 1 80 ? 15.575 -9.892 -18.820 1.00 94.38 80 LEU A CA 1
ATOM 649 C C . LEU A 1 80 ? 15.596 -8.944 -20.011 1.00 94.38 80 LEU A C 1
ATOM 651 O O . LEU A 1 80 ? 15.615 -9.377 -21.168 1.00 94.38 80 LEU A O 1
ATOM 655 N N . GLU A 1 81 ? 15.603 -7.652 -19.717 1.00 94.00 81 GLU A N 1
ATOM 656 C CA . GLU A 1 81 ? 15.737 -6.597 -20.708 1.00 94.00 81 GLU A CA 1
ATOM 657 C C . GLU A 1 81 ? 16.824 -5.594 -20.342 1.00 94.00 81 GLU A C 1
ATOM 659 O O . GLU A 1 81 ? 17.305 -5.548 -19.208 1.00 94.00 81 GLU A O 1
ATOM 664 N N . ARG A 1 82 ? 17.249 -4.820 -21.338 1.00 94.94 82 ARG A N 1
ATOM 665 C CA . ARG A 1 82 ? 18.137 -3.670 -21.171 1.00 94.94 82 ARG A CA 1
ATOM 666 C C . ARG A 1 82 ? 17.810 -2.583 -22.194 1.00 94.94 82 ARG A C 1
ATOM 668 O O . ARG A 1 82 ? 17.294 -2.881 -23.274 1.00 94.94 82 ARG A O 1
ATOM 675 N N . HIS A 1 83 ? 18.218 -1.363 -21.863 1.00 94.06 83 HIS A N 1
ATOM 676 C CA . HIS A 1 83 ? 18.085 -0.156 -22.682 1.00 94.06 83 HIS A CA 1
ATOM 677 C C . HIS A 1 83 ? 19.469 0.452 -22.909 1.00 94.06 83 HIS A C 1
ATOM 679 O O . HIS A 1 83 ? 20.252 0.529 -21.966 1.00 94.06 83 HIS A O 1
ATOM 685 N N . MET A 1 84 ? 19.815 0.821 -24.137 1.00 92.69 84 MET A N 1
ATOM 686 C CA . MET A 1 84 ? 21.150 1.294 -24.521 1.00 92.69 84 MET A CA 1
ATOM 687 C C . MET A 1 84 ? 21.201 2.798 -24.800 1.00 92.69 84 MET A C 1
ATOM 689 O O . MET A 1 84 ? 22.286 3.378 -24.751 1.00 92.69 84 MET A O 1
ATOM 693 N N . GLU A 1 85 ? 20.064 3.433 -25.067 1.00 90.56 85 GLU A N 1
ATOM 694 C CA . GLU A 1 85 ? 19.970 4.848 -25.424 1.00 90.56 85 GLU A CA 1
ATOM 695 C C . GLU A 1 85 ? 19.387 5.709 -24.292 1.00 90.56 85 GLU A C 1
ATOM 697 O O . GLU A 1 85 ? 19.646 6.913 -24.263 1.00 90.56 85 GLU A O 1
ATOM 702 N N . MET A 1 86 ? 18.701 5.113 -23.309 1.00 92.31 86 MET A N 1
ATOM 703 C CA . MET A 1 86 ? 18.081 5.811 -22.172 1.00 92.31 86 MET A CA 1
ATOM 704 C C . MET A 1 86 ? 18.372 5.175 -20.802 1.00 92.31 86 MET A C 1
ATOM 706 O O . MET A 1 86 ? 18.668 3.984 -20.687 1.00 92.31 86 MET A O 1
ATOM 710 N N . THR A 1 87 ? 18.284 5.985 -19.744 1.00 94.25 87 THR A N 1
ATOM 711 C CA . THR A 1 87 ? 18.196 5.505 -18.360 1.00 94.25 87 THR A CA 1
ATOM 712 C C . THR A 1 87 ? 16.750 5.253 -17.966 1.00 94.25 87 THR A C 1
ATOM 714 O O . THR A 1 87 ? 15.845 5.992 -18.347 1.00 94.25 87 THR A O 1
ATOM 717 N N . GLN A 1 88 ? 16.512 4.234 -17.145 1.00 94.62 88 GLN A N 1
ATOM 718 C CA . GLN A 1 88 ? 15.161 3.896 -16.705 1.00 94.62 88 GLN A CA 1
ATOM 719 C C . GLN A 1 88 ? 15.038 4.036 -15.194 1.00 94.62 88 GLN A C 1
ATOM 721 O O . GLN A 1 88 ? 15.802 3.443 -14.436 1.00 94.62 88 GLN A O 1
ATOM 726 N N . GLY A 1 89 ? 14.081 4.842 -14.744 1.00 94.94 89 GLY A N 1
ATOM 727 C CA . GLY A 1 89 ? 13.852 5.095 -13.326 1.00 94.94 89 GLY A CA 1
ATOM 728 C C . GLY A 1 89 ? 12.698 4.276 -12.778 1.00 94.94 89 GLY A C 1
ATOM 729 O O . GLY A 1 89 ? 11.629 4.235 -13.378 1.00 94.94 89 GLY A O 1
ATOM 730 N N . PHE A 1 90 ? 12.884 3.701 -11.597 1.00 96.12 90 PHE A N 1
ATOM 731 C CA . PHE A 1 90 ? 11.836 3.052 -10.821 1.00 96.12 90 PHE A CA 1
ATOM 732 C C . PHE A 1 90 ? 11.938 3.495 -9.367 1.00 96.12 90 PHE A C 1
ATOM 734 O O . PHE A 1 90 ? 12.950 3.260 -8.709 1.00 96.12 90 PHE A O 1
ATOM 741 N N . ILE A 1 91 ? 10.875 4.096 -8.843 1.00 95.38 91 ILE A N 1
ATOM 742 C CA . ILE A 1 91 ? 10.767 4.476 -7.434 1.00 95.38 91 ILE A CA 1
ATOM 743 C C . ILE A 1 91 ? 9.605 3.710 -6.823 1.00 95.38 91 ILE A C 1
ATOM 745 O O . ILE A 1 91 ? 8.476 3.755 -7.317 1.00 95.38 91 ILE A O 1
ATOM 749 N N . VAL A 1 92 ? 9.886 2.996 -5.740 1.00 92.19 92 VAL A N 1
ATOM 750 C CA . VAL A 1 92 ? 8.887 2.241 -4.997 1.00 92.19 92 VAL A CA 1
ATOM 751 C C . VAL A 1 92 ? 8.081 3.201 -4.128 1.00 92.19 92 VAL A C 1
ATOM 753 O O . VAL A 1 92 ? 8.586 3.792 -3.175 1.00 92.19 92 VAL A O 1
ATOM 756 N N . LEU A 1 93 ? 6.797 3.343 -4.444 1.00 86.88 93 LEU A N 1
ATOM 757 C CA . LEU A 1 93 ? 5.863 4.178 -3.704 1.00 86.88 93 LEU A CA 1
ATOM 758 C C . LEU A 1 93 ? 5.155 3.387 -2.597 1.00 86.88 93 LEU A C 1
ATOM 760 O O . LEU A 1 93 ? 4.793 2.218 -2.750 1.00 86.88 93 LEU A O 1
ATOM 764 N N . GLY A 1 94 ? 4.854 4.076 -1.497 1.00 82.94 94 GLY A N 1
ATOM 765 C CA . GLY A 1 94 ? 4.077 3.533 -0.385 1.00 82.94 94 GLY A CA 1
ATOM 766 C C . GLY A 1 94 ? 4.949 2.969 0.735 1.00 82.94 94 GLY A C 1
ATOM 767 O O . GLY A 1 94 ? 5.994 3.525 1.046 1.00 82.94 94 GLY A O 1
ATOM 768 N N . LYS A 1 95 ? 4.469 1.907 1.397 1.00 81.44 95 LYS A N 1
ATOM 769 C CA . LYS A 1 95 ? 5.093 1.315 2.602 1.00 81.44 95 LYS A CA 1
ATOM 770 C C . LYS A 1 95 ? 5.731 -0.056 2.365 1.00 81.44 95 LYS A C 1
ATOM 772 O O . LYS A 1 95 ? 6.312 -0.614 3.290 1.00 81.44 95 LYS A O 1
ATOM 777 N N . ASN A 1 96 ? 5.559 -0.621 1.174 1.00 85.44 96 ASN A N 1
ATOM 778 C CA . ASN A 1 96 ? 5.988 -1.982 0.872 1.00 85.44 96 ASN A CA 1
ATOM 779 C C . ASN A 1 96 ? 7.284 -1.935 0.061 1.00 85.44 96 ASN A C 1
ATOM 781 O O . ASN A 1 96 ? 7.370 -1.110 -0.848 1.00 85.44 96 ASN A O 1
ATOM 785 N N . PRO A 1 97 ? 8.265 -2.802 0.352 1.00 91.81 97 PRO A N 1
ATOM 786 C CA . PRO A 1 97 ? 9.452 -2.919 -0.478 1.00 91.81 97 PRO A CA 1
ATOM 787 C C . PRO A 1 97 ? 9.135 -3.615 -1.812 1.00 91.81 97 PRO A C 1
ATOM 789 O O . PRO A 1 97 ? 8.210 -4.431 -1.907 1.00 91.81 97 PRO A O 1
ATOM 792 N N . GLY A 1 98 ? 9.932 -3.310 -2.833 1.00 93.44 98 GLY A N 1
ATOM 793 C CA . GLY A 1 98 ? 9.934 -4.008 -4.122 1.00 93.44 98 GLY A CA 1
ATOM 794 C C . GLY A 1 98 ? 11.133 -4.949 -4.247 1.00 93.44 98 GLY A C 1
ATOM 795 O O . GLY A 1 98 ? 12.135 -4.760 -3.565 1.00 93.44 98 GLY A O 1
ATOM 796 N N . LEU A 1 99 ? 11.045 -5.951 -5.119 1.00 95.94 99 LEU A N 1
ATOM 797 C CA . LEU A 1 99 ? 12.156 -6.821 -5.503 1.00 95.94 99 LEU A CA 1
ATOM 798 C C . LEU A 1 99 ? 12.495 -6.592 -6.970 1.00 95.94 99 LEU A C 1
ATOM 800 O O . LEU A 1 99 ? 11.628 -6.669 -7.837 1.00 95.94 99 LEU A O 1
ATOM 804 N N . PHE A 1 100 ? 13.752 -6.260 -7.232 1.00 96.88 100 PHE A N 1
ATOM 805 C CA . PHE A 1 100 ? 14.268 -5.941 -8.553 1.00 96.88 100 PHE A CA 1
ATOM 806 C C . PHE A 1 100 ? 15.351 -6.961 -8.884 1.00 96.88 100 PHE A C 1
ATOM 808 O O . PHE A 1 100 ? 16.357 -7.052 -8.180 1.00 96.88 100 PHE A O 1
ATOM 815 N N . VAL A 1 101 ? 15.163 -7.742 -9.942 1.00 97.12 101 VAL A N 1
ATOM 816 C CA . VAL A 1 101 ? 16.233 -8.608 -10.445 1.00 97.12 101 VAL A CA 1
ATOM 817 C C . VAL A 1 101 ? 17.094 -7.769 -11.367 1.00 97.12 101 VAL A C 1
ATOM 819 O O . VAL A 1 101 ? 16.598 -7.311 -12.389 1.00 97.12 101 VAL A O 1
ATOM 822 N N . LEU A 1 102 ? 18.352 -7.542 -10.988 1.00 97.94 102 LEU A N 1
ATOM 823 C CA . LEU A 1 102 ? 19.263 -6.640 -11.691 1.00 97.94 102 LEU A CA 1
ATOM 824 C C . LEU A 1 102 ? 20.596 -7.333 -11.971 1.00 97.94 102 LEU A C 1
ATOM 826 O O . LEU A 1 102 ? 21.148 -8.001 -11.092 1.00 97.94 102 LEU A O 1
ATOM 830 N N . GLY A 1 103 ? 21.119 -7.137 -13.178 1.00 96.88 103 GLY A N 1
ATOM 831 C CA . GLY A 1 103 ? 22.425 -7.606 -13.625 1.00 96.88 103 GLY A CA 1
ATOM 832 C C . GLY A 1 103 ? 23.293 -6.462 -14.142 1.00 96.88 103 GLY A C 1
ATOM 833 O O . GLY A 1 103 ? 22.810 -5.552 -14.817 1.00 96.88 103 GLY A O 1
ATOM 834 N N . GLU A 1 104 ? 24.592 -6.511 -13.831 1.00 96.62 104 GLU A N 1
ATOM 835 C CA . GLU A 1 104 ? 25.557 -5.521 -14.330 1.00 96.62 104 GLU A CA 1
ATOM 836 C C . GLU A 1 104 ? 25.540 -5.449 -15.871 1.00 96.62 104 GLU A C 1
ATOM 838 O O . GLU A 1 104 ? 25.413 -6.492 -16.524 1.00 96.62 104 GLU A O 1
ATOM 843 N N . PRO A 1 105 ? 25.721 -4.257 -16.471 1.00 96.31 105 PRO A N 1
ATOM 844 C CA . PRO A 1 105 ? 25.885 -4.148 -17.912 1.00 96.31 105 PRO A CA 1
ATOM 845 C C . PRO A 1 105 ? 27.015 -5.036 -18.427 1.00 96.31 105 PRO A C 1
ATOM 847 O O . PRO A 1 105 ? 28.074 -5.170 -17.811 1.00 96.31 105 PRO A O 1
ATOM 850 N N . THR A 1 106 ? 26.774 -5.661 -19.576 1.00 96.69 106 THR A N 1
ATOM 851 C CA . THR A 1 106 ? 27.739 -6.570 -20.205 1.00 96.69 106 THR A CA 1
ATOM 852 C C . THR A 1 106 ? 28.336 -6.018 -21.492 1.00 96.69 106 THR A C 1
ATOM 854 O O . THR A 1 106 ? 29.319 -6.567 -21.971 1.00 96.69 106 THR A O 1
ATOM 857 N N . HIS A 1 107 ? 27.789 -4.938 -22.053 1.00 93.62 107 HIS A N 1
ATOM 858 C CA . HIS A 1 107 ? 28.150 -4.439 -23.384 1.00 93.62 107 HIS A CA 1
ATOM 859 C C . HIS A 1 107 ? 29.561 -3.828 -23.460 1.00 93.62 107 HIS A C 1
ATOM 861 O O . HIS A 1 107 ? 30.201 -3.890 -24.510 1.00 93.62 107 HIS A O 1
ATOM 867 N N . ASP A 1 108 ? 30.054 -3.283 -22.352 1.00 89.62 108 ASP A N 1
ATOM 868 C CA . ASP A 1 108 ? 31.346 -2.609 -22.201 1.00 89.62 108 ASP A CA 1
ATOM 869 C C . ASP A 1 108 ? 32.380 -3.446 -21.423 1.00 89.62 108 ASP A C 1
ATOM 871 O O . ASP A 1 108 ? 33.514 -3.015 -21.222 1.00 89.62 108 ASP A O 1
ATOM 875 N N . ARG A 1 109 ? 32.033 -4.675 -21.016 1.00 93.00 109 ARG A N 1
ATOM 876 C CA . ARG A 1 109 ? 32.931 -5.536 -20.236 1.00 93.00 109 ARG A CA 1
ATOM 877 C C . ARG A 1 109 ? 34.071 -6.120 -21.065 1.00 93.00 109 ARG A C 1
ATOM 879 O O . ARG A 1 109 ? 33.863 -6.918 -21.979 1.00 93.00 109 ARG A O 1
ATOM 886 N N . GLU A 1 110 ? 35.297 -5.782 -20.679 1.00 93.12 110 GLU A N 1
ATOM 887 C CA . GLU A 1 110 ? 36.524 -6.248 -21.336 1.00 93.12 110 GLU A CA 1
ATOM 888 C C . GLU A 1 110 ? 36.768 -7.753 -21.191 1.00 93.12 110 GLU A C 1
ATOM 890 O O . GLU A 1 110 ? 37.330 -8.374 -22.088 1.00 93.12 110 GLU A O 1
ATOM 895 N N . ASP A 1 111 ? 36.309 -8.355 -20.096 1.00 94.19 111 ASP A N 1
ATOM 896 C CA . ASP A 1 111 ? 36.517 -9.769 -19.781 1.00 94.19 111 ASP A CA 1
ATOM 897 C C . ASP A 1 111 ? 35.491 -10.717 -20.435 1.00 94.19 111 ASP A C 1
ATOM 899 O O . ASP A 1 111 ? 35.519 -11.924 -20.198 1.00 94.19 111 ASP A O 1
ATOM 903 N N . LEU A 1 112 ? 34.603 -10.180 -21.278 1.00 92.94 112 LEU A N 1
ATOM 904 C CA . LEU A 1 112 ? 33.626 -10.923 -22.071 1.00 92.94 112 LEU A CA 1
ATOM 905 C C . LEU A 1 112 ? 33.938 -10.814 -23.567 1.00 92.94 112 LEU A C 1
ATOM 907 O O . LEU A 1 112 ? 34.272 -9.737 -24.072 1.00 92.94 112 LEU A O 1
ATOM 911 N N . ASP A 1 113 ? 33.747 -11.920 -24.290 1.00 93.56 113 ASP A N 1
ATOM 912 C CA . ASP A 1 113 ? 33.761 -11.919 -25.754 1.00 93.56 113 ASP A CA 1
ATOM 913 C C . ASP A 1 113 ? 32.522 -11.214 -26.342 1.00 93.56 113 ASP A C 1
ATOM 915 O O . ASP A 1 113 ? 31.519 -10.979 -25.665 1.00 93.56 113 ASP A O 1
ATOM 919 N N . GLU A 1 114 ? 32.572 -10.884 -27.633 1.00 90.25 114 GLU A N 1
ATOM 920 C CA . GLU A 1 114 ? 31.514 -10.124 -28.311 1.00 90.25 114 GLU A CA 1
ATOM 921 C C . GLU A 1 114 ? 30.132 -10.798 -28.252 1.00 90.25 114 GLU A C 1
ATOM 923 O O . GLU A 1 114 ? 29.100 -10.120 -28.235 1.00 90.25 114 GLU A O 1
ATOM 928 N N . LYS A 1 115 ? 30.094 -12.134 -28.180 1.00 89.94 115 LYS A N 1
ATOM 929 C CA . LYS A 1 115 ? 28.846 -12.887 -28.046 1.00 89.94 115 LYS A CA 1
ATOM 930 C C . LYS A 1 115 ? 28.257 -12.703 -26.647 1.00 89.94 115 LYS A C 1
ATOM 932 O O . LYS A 1 115 ? 27.075 -12.397 -26.518 1.00 89.94 115 LYS A O 1
ATOM 937 N N . ASN A 1 116 ? 29.074 -12.854 -25.610 1.00 90.12 116 ASN A N 1
ATOM 938 C CA . ASN A 1 116 ? 28.653 -12.776 -24.215 1.00 90.12 116 ASN A CA 1
ATOM 939 C C . ASN A 1 116 ? 28.344 -11.339 -23.765 1.00 90.12 116 ASN A C 1
ATOM 941 O O . ASN A 1 116 ? 27.495 -11.146 -22.901 1.00 90.12 116 ASN A O 1
ATOM 945 N N . ARG A 1 117 ? 28.913 -10.314 -24.415 1.00 93.56 117 ARG A N 1
ATOM 946 C CA . ARG A 1 117 ? 28.531 -8.898 -24.214 1.00 93.56 117 ARG A CA 1
ATOM 947 C C . ARG A 1 117 ? 27.069 -8.583 -24.575 1.00 93.56 117 ARG A C 1
ATOM 949 O O . ARG A 1 117 ? 26.523 -7.543 -24.191 1.00 93.56 117 ARG A O 1
ATOM 956 N N . LYS A 1 118 ? 26.417 -9.465 -25.339 1.00 91.44 118 LYS A N 1
ATOM 957 C CA . LYS A 1 118 ? 25.003 -9.343 -25.734 1.00 91.44 118 LYS A CA 1
ATOM 958 C C . LYS A 1 118 ? 24.049 -10.093 -24.806 1.00 91.44 118 LYS A C 1
ATOM 960 O O . LYS A 1 118 ? 22.846 -9.996 -25.006 1.00 91.44 118 LYS A O 1
ATOM 965 N N . LEU A 1 119 ? 24.558 -10.803 -23.803 1.00 94.12 119 LEU A N 1
ATOM 966 C CA . LEU A 1 119 ? 23.765 -11.600 -22.869 1.00 94.12 119 LEU A CA 1
ATOM 967 C C . LEU A 1 119 ? 23.945 -11.078 -21.434 1.00 94.12 119 LEU A C 1
ATOM 969 O O . LEU A 1 119 ? 24.985 -10.477 -21.141 1.00 94.12 119 LEU A O 1
ATOM 973 N N . PRO A 1 120 ? 22.963 -11.267 -20.535 1.00 94.50 120 PRO A N 1
ATOM 974 C CA . PRO A 1 120 ? 23.168 -11.038 -19.110 1.00 94.50 120 PRO A CA 1
ATOM 975 C C . PRO A 1 120 ? 24.196 -12.024 -18.548 1.00 94.50 120 PRO A C 1
ATOM 977 O O . PRO A 1 120 ? 24.313 -13.149 -19.029 1.00 94.50 120 PRO A O 1
ATOM 980 N N . ASP A 1 121 ? 24.938 -11.600 -17.521 1.00 93.81 121 ASP A N 1
ATOM 981 C CA . ASP A 1 121 ? 25.834 -12.475 -16.758 1.00 93.81 121 ASP A CA 1
ATOM 982 C C . ASP A 1 121 ? 25.100 -12.972 -15.498 1.00 93.81 121 ASP A C 1
ATOM 984 O O . ASP A 1 121 ? 24.924 -12.197 -14.547 1.00 93.81 121 ASP A O 1
ATOM 988 N N . PRO A 1 122 ? 24.690 -14.253 -15.441 1.00 91.19 122 PRO A N 1
ATOM 989 C CA . PRO A 1 122 ? 23.981 -14.812 -14.293 1.00 91.19 122 PRO A CA 1
ATOM 990 C C . PRO A 1 122 ? 24.763 -14.676 -12.982 1.00 91.19 122 PRO A C 1
ATOM 992 O O . PRO A 1 122 ? 24.165 -14.500 -11.927 1.00 91.19 122 PRO A O 1
ATOM 995 N N . LYS A 1 123 ? 26.105 -14.697 -13.030 1.00 90.94 123 LYS A N 1
ATOM 996 C CA . LYS A 1 123 ? 26.958 -14.587 -11.832 1.00 90.94 123 LYS A CA 1
ATOM 997 C C . LYS A 1 123 ? 26.998 -13.174 -11.257 1.00 90.94 123 LYS A C 1
ATOM 999 O O . LYS A 1 123 ? 27.393 -12.989 -10.108 1.00 90.94 123 LYS A O 1
ATOM 1004 N N . ARG A 1 124 ? 26.636 -12.173 -12.062 1.00 93.69 124 ARG A N 1
ATOM 1005 C CA . ARG A 1 124 ? 26.537 -10.763 -11.657 1.00 93.69 124 ARG A CA 1
ATOM 1006 C C . ARG A 1 124 ? 25.098 -10.260 -11.665 1.00 93.69 124 ARG A C 1
ATOM 1008 O O . ARG A 1 124 ? 24.876 -9.054 -11.716 1.00 93.69 124 ARG A O 1
ATOM 1015 N N . THR A 1 125 ? 24.146 -11.188 -11.607 1.00 95.75 125 THR A N 1
ATOM 1016 C CA . THR A 1 125 ? 22.719 -10.913 -11.464 1.00 95.75 125 THR A CA 1
ATOM 1017 C C . THR A 1 125 ? 22.292 -11.255 -10.043 1.00 95.75 125 THR A C 1
ATOM 1019 O O . THR A 1 125 ? 22.675 -12.297 -9.514 1.00 95.75 125 THR A O 1
ATOM 1022 N N . LYS A 1 126 ? 21.524 -10.373 -9.401 1.00 96.94 126 LYS A N 1
ATOM 1023 C CA . LYS A 1 126 ? 21.016 -10.567 -8.033 1.00 96.94 126 LYS A CA 1
ATOM 1024 C C . LYS A 1 126 ? 19.581 -10.075 -7.906 1.00 96.94 126 LYS A C 1
ATOM 1026 O O . LYS A 1 126 ? 19.113 -9.293 -8.733 1.00 96.94 126 LYS A O 1
ATOM 1031 N N . ALA A 1 127 ? 18.903 -10.510 -6.849 1.00 97.25 127 ALA A N 1
ATOM 1032 C CA . ALA A 1 127 ? 17.588 -10.016 -6.471 1.00 97.25 127 ALA A CA 1
ATOM 1033 C C . ALA A 1 127 ? 17.734 -8.946 -5.375 1.00 97.25 127 ALA A C 1
ATOM 1035 O O . ALA A 1 127 ? 18.053 -9.234 -4.221 1.00 97.25 127 ALA A O 1
ATOM 1036 N N . TYR A 1 128 ? 17.513 -7.692 -5.748 1.00 97.75 128 TYR A N 1
ATOM 1037 C CA . TYR A 1 128 ? 17.631 -6.535 -4.873 1.00 97.75 128 TYR A CA 1
ATOM 1038 C C . TYR A 1 128 ? 16.286 -6.198 -4.241 1.00 97.75 128 TYR A C 1
ATOM 1040 O O . TYR A 1 128 ? 15.317 -5.913 -4.938 1.00 97.75 128 TYR A O 1
ATOM 1048 N N . ILE A 1 129 ? 16.230 -6.174 -2.915 1.00 97.06 129 ILE A N 1
ATOM 1049 C CA . ILE A 1 129 ? 15.115 -5.602 -2.173 1.00 97.06 129 ILE A CA 1
ATOM 1050 C C . ILE A 1 129 ? 15.304 -4.089 -2.115 1.00 97.06 129 ILE A C 1
ATOM 1052 O O . ILE A 1 129 ? 16.239 -3.602 -1.476 1.00 97.06 129 ILE A O 1
ATOM 1056 N N . ILE A 1 130 ? 14.398 -3.360 -2.757 1.00 95.75 130 ILE A N 1
ATOM 1057 C CA . ILE A 1 130 ? 14.321 -1.902 -2.725 1.00 95.75 130 ILE A CA 1
ATOM 1058 C C . ILE A 1 130 ? 13.397 -1.502 -1.570 1.00 95.75 130 ILE A C 1
ATOM 1060 O O . ILE A 1 130 ? 12.213 -1.859 -1.600 1.00 95.75 130 ILE A O 1
ATOM 1064 N N . PRO A 1 131 ? 13.897 -0.796 -0.538 1.00 92.06 131 PRO A N 1
ATOM 1065 C CA . PRO A 1 131 ? 13.058 -0.333 0.558 1.00 92.06 131 PRO A CA 1
ATOM 1066 C C . PRO A 1 131 ? 11.944 0.609 0.088 1.00 92.06 131 PRO A C 1
ATOM 1068 O O . PRO A 1 131 ? 12.023 1.246 -0.962 1.00 92.06 131 PRO A O 1
ATOM 1071 N N . ALA A 1 132 ? 10.891 0.705 0.893 1.00 88.56 132 ALA A N 1
ATOM 1072 C CA . ALA A 1 132 ? 9.771 1.587 0.606 1.00 88.56 132 ALA A CA 1
ATOM 1073 C C . ALA A 1 132 ? 10.215 3.061 0.538 1.00 88.56 132 ALA A C 1
ATOM 1075 O O . ALA A 1 132 ? 10.970 3.519 1.394 1.00 88.56 132 ALA A O 1
ATOM 1076 N N . GLY A 1 133 ? 9.730 3.802 -0.462 1.00 88.38 133 GLY A N 1
ATOM 1077 C CA . GLY A 1 133 ? 10.095 5.206 -0.683 1.00 88.38 133 GLY A CA 1
ATOM 1078 C C . GLY A 1 133 ? 11.447 5.413 -1.370 1.00 88.38 133 GLY A C 1
ATOM 1079 O O . GLY A 1 133 ? 11.813 6.556 -1.622 1.00 88.38 133 GLY A O 1
ATOM 1080 N N . MET A 1 134 ? 12.171 4.336 -1.685 1.00 93.38 134 MET A N 1
ATOM 1081 C CA . MET A 1 134 ? 13.449 4.376 -2.392 1.00 93.38 134 MET A CA 1
ATOM 1082 C C . MET A 1 134 ? 13.293 3.872 -3.828 1.00 93.38 134 MET A C 1
ATOM 1084 O O . MET A 1 134 ? 12.266 3.309 -4.216 1.00 93.38 134 MET A O 1
ATOM 1088 N N . GLY A 1 135 ? 14.321 4.073 -4.639 1.00 95.50 135 GLY A N 1
ATOM 1089 C CA . GLY A 1 135 ? 14.305 3.699 -6.041 1.00 95.50 135 GLY A CA 1
ATOM 1090 C C . GLY A 1 135 ? 15.687 3.552 -6.646 1.00 95.50 135 GLY A C 1
ATOM 1091 O O . GLY A 1 135 ? 16.711 3.728 -5.990 1.00 95.50 135 GLY A O 1
ATOM 1092 N N . LEU A 1 136 ? 15.694 3.243 -7.933 1.00 96.12 136 LEU A N 1
ATOM 1093 C CA . LEU A 1 136 ? 16.885 3.189 -8.762 1.00 96.12 136 LEU A CA 1
ATOM 1094 C C . LEU A 1 136 ? 16.608 3.882 -10.091 1.00 96.12 136 LEU A C 1
ATOM 1096 O O . LEU A 1 136 ? 15.587 3.624 -10.726 1.00 96.12 136 LEU A O 1
ATOM 1100 N N . ILE A 1 137 ? 17.546 4.716 -10.529 1.00 95.94 137 ILE A N 1
ATOM 1101 C CA . ILE A 1 137 ? 17.670 5.122 -11.929 1.00 95.94 137 ILE A CA 1
ATOM 1102 C C . ILE A 1 137 ? 18.734 4.219 -12.538 1.00 95.94 137 ILE A C 1
ATOM 1104 O O . ILE A 1 137 ? 19.926 4.404 -12.296 1.00 95.94 137 ILE A O 1
ATOM 1108 N N . LEU A 1 138 ? 18.292 3.200 -13.269 1.00 96.56 138 LEU A N 1
ATOM 1109 C CA . LEU A 1 138 ? 19.151 2.233 -13.936 1.00 96.56 138 LEU A CA 1
ATOM 1110 C C . LEU A 1 138 ? 19.931 2.934 -15.045 1.00 96.56 138 LEU A C 1
ATOM 1112 O O . LEU A 1 138 ? 19.352 3.630 -15.882 1.00 96.56 138 LEU A O 1
ATOM 1116 N N . LYS A 1 139 ? 21.249 2.738 -15.054 1.00 94.94 139 LYS A N 1
ATOM 1117 C CA . LYS A 1 139 ? 22.092 3.258 -16.129 1.00 94.94 139 LYS A CA 1
ATOM 1118 C C . LYS A 1 139 ? 21.926 2.427 -17.404 1.00 94.94 139 LYS A C 1
ATOM 1120 O O . LYS A 1 139 ? 21.468 1.282 -17.367 1.00 94.94 139 LYS A O 1
ATOM 1125 N N . LYS A 1 140 ? 22.363 3.000 -18.524 1.00 94.44 140 LYS A N 1
ATOM 1126 C CA . LYS A 1 140 ? 22.320 2.361 -19.844 1.00 94.44 140 LYS A CA 1
ATOM 1127 C C . LYS A 1 140 ? 23.021 0.994 -19.802 1.00 94.44 140 LYS A C 1
ATOM 1129 O O . LYS A 1 140 ? 24.116 0.831 -19.262 1.00 94.44 140 LYS A O 1
ATOM 1134 N N . GLY A 1 141 ? 22.353 -0.010 -20.351 1.00 94.81 141 GLY A N 1
ATOM 1135 C CA . GLY A 1 141 ? 22.811 -1.386 -20.484 1.00 94.81 141 GLY A CA 1
ATOM 1136 C C . GLY A 1 141 ? 22.626 -2.275 -19.256 1.00 94.81 141 GLY A C 1
ATOM 1137 O O . GLY A 1 141 ? 22.974 -3.453 -19.353 1.00 94.81 141 GLY A O 1
ATOM 1138 N N . THR A 1 142 ? 22.097 -1.763 -18.138 1.00 97.25 142 THR A N 1
ATOM 1139 C CA . THR A 1 142 ? 21.782 -2.582 -16.957 1.00 97.25 142 THR A CA 1
ATOM 1140 C C . THR A 1 142 ? 20.672 -3.575 -17.289 1.00 97.25 142 THR A C 1
ATOM 1142 O O . THR A 1 142 ? 19.589 -3.195 -17.740 1.00 97.25 142 THR A O 1
ATOM 1145 N N . TRP A 1 143 ? 20.948 -4.856 -17.052 1.00 97.69 143 TRP A N 1
ATOM 1146 C CA . TRP A 1 143 ? 19.976 -5.924 -17.250 1.00 97.69 143 TRP A CA 1
ATOM 1147 C C . TRP A 1 143 ? 18.976 -5.940 -16.107 1.00 97.69 143 TRP A C 1
ATOM 1149 O O . TRP A 1 143 ? 19.378 -5.853 -14.947 1.00 97.69 143 TRP A O 1
ATOM 1159 N N . HIS A 1 144 ? 17.694 -6.084 -16.412 1.00 96.75 144 HIS A N 1
ATOM 1160 C CA . HIS A 1 144 ? 16.666 -6.115 -15.384 1.00 96.75 144 HIS A CA 1
ATOM 1161 C C . HIS A 1 144 ? 15.415 -6.895 -15.800 1.00 96.75 144 HIS A C 1
ATOM 1163 O O . HIS A 1 144 ? 15.129 -7.060 -16.984 1.00 96.75 144 HIS A O 1
ATOM 1169 N N . ASP A 1 145 ? 14.687 -7.397 -14.804 1.00 92.50 145 ASP A N 1
ATOM 1170 C CA . ASP A 1 145 ? 13.294 -7.842 -14.944 1.00 92.50 145 ASP A CA 1
ATOM 1171 C C . ASP A 1 145 ? 12.358 -6.704 -14.507 1.00 92.50 145 ASP A C 1
ATOM 1173 O O . ASP A 1 145 ? 12.771 -5.773 -13.804 1.00 92.50 145 ASP A O 1
ATOM 1177 N N . PHE A 1 146 ? 11.082 -6.787 -14.880 1.00 88.00 146 PHE A N 1
ATOM 1178 C CA . PHE A 1 146 ? 10.082 -5.864 -14.361 1.00 88.00 146 PHE A CA 1
ATOM 1179 C C . PHE A 1 146 ? 9.968 -6.023 -12.832 1.00 88.00 146 PHE A C 1
ATOM 1181 O O . PHE A 1 146 ? 10.031 -7.153 -12.332 1.00 88.00 146 PHE A O 1
ATOM 1188 N N . PRO A 1 147 ? 9.792 -4.932 -12.060 1.00 90.25 147 PRO A N 1
ATOM 1189 C CA . PRO A 1 147 ? 9.756 -5.022 -10.606 1.00 90.25 147 PRO A CA 1
ATOM 1190 C C . PRO A 1 147 ? 8.695 -6.002 -10.088 1.00 90.25 147 PRO A C 1
ATOM 1192 O O . PRO A 1 147 ? 7.587 -6.085 -10.619 1.00 90.25 147 PRO A O 1
ATOM 1195 N N . VAL A 1 148 ? 9.024 -6.707 -9.005 1.00 90.31 148 VAL A N 1
ATOM 1196 C CA . VAL A 1 148 ? 8.168 -7.704 -8.347 1.00 90.31 148 VAL A CA 1
ATOM 1197 C C . VAL A 1 148 ? 7.786 -7.218 -6.947 1.00 90.31 148 VAL A C 1
ATOM 1199 O O . VAL A 1 148 ? 8.563 -6.537 -6.275 1.00 90.31 148 VAL A O 1
ATOM 1202 N N . SER A 1 149 ? 6.582 -7.546 -6.471 1.00 89.62 149 SER A N 1
ATOM 1203 C CA . SER A 1 149 ? 6.199 -7.242 -5.089 1.00 89.62 149 SER A CA 1
ATOM 1204 C C . SER A 1 149 ? 6.847 -8.217 -4.098 1.00 89.62 149 SER A C 1
ATOM 1206 O O . SER A 1 149 ? 7.140 -9.359 -4.434 1.00 89.62 149 SER A O 1
ATOM 1208 N N . CYS A 1 150 ? 7.036 -7.802 -2.844 1.00 86.00 150 CYS A N 1
ATOM 1209 C CA . CYS A 1 150 ? 7.519 -8.684 -1.772 1.00 86.00 150 CYS A CA 1
ATOM 1210 C C . CYS A 1 150 ? 6.367 -9.232 -0.906 1.00 86.00 150 CYS A C 1
ATOM 1212 O O . CYS A 1 150 ? 6.457 -9.241 0.321 1.00 86.00 150 CYS A O 1
ATOM 1214 N N . GLY A 1 151 ? 5.251 -9.624 -1.530 1.00 81.62 151 GLY A N 1
ATOM 1215 C CA . GLY A 1 151 ? 4.013 -10.039 -0.860 1.00 81.62 151 GLY A CA 1
ATOM 1216 C C . GLY A 1 151 ? 2.875 -9.035 -1.085 1.00 81.62 151 GLY A C 1
ATOM 1217 O O . GLY A 1 151 ? 2.164 -9.140 -2.078 1.00 81.62 151 GLY A O 1
ATOM 1218 N N . PRO A 1 152 ? 2.639 -8.043 -0.213 1.00 78.38 152 PRO A N 1
ATOM 1219 C CA . PRO A 1 152 ? 1.627 -7.023 -0.488 1.00 78.38 152 PRO A CA 1
ATOM 1220 C C . PRO A 1 152 ? 1.899 -6.277 -1.810 1.00 78.38 152 PRO A C 1
ATOM 1222 O O . PRO A 1 152 ? 3.067 -6.107 -2.168 1.00 78.38 152 PRO A O 1
ATOM 1225 N N . PRO A 1 153 ? 0.865 -5.796 -2.530 1.00 83.12 153 PRO A N 1
ATOM 1226 C CA . PRO A 1 153 ? 1.066 -5.021 -3.751 1.00 83.12 153 PRO A CA 1
ATOM 1227 C C . PRO A 1 153 ? 1.956 -3.795 -3.527 1.00 83.12 153 PRO A C 1
ATOM 1229 O O . PRO A 1 153 ? 1.883 -3.139 -2.481 1.00 83.12 153 PRO A O 1
ATOM 1232 N N . VAL A 1 154 ? 2.775 -3.474 -4.526 1.00 86.00 154 VAL A N 1
ATOM 1233 C CA . VAL A 1 154 ? 3.688 -2.328 -4.505 1.00 86.00 154 VAL A CA 1
ATOM 1234 C C . VAL A 1 154 ? 3.446 -1.457 -5.731 1.00 86.00 154 VAL A C 1
ATOM 1236 O O . VAL A 1 154 ? 3.255 -1.971 -6.829 1.00 86.00 154 VAL A O 1
ATOM 1239 N N . SER A 1 155 ? 3.412 -0.139 -5.552 1.00 90.31 155 SER A N 1
ATOM 1240 C CA . SER A 1 155 ? 3.286 0.792 -6.673 1.00 90.31 155 SER A CA 1
ATOM 1241 C C . SER A 1 155 ? 4.671 1.260 -7.099 1.00 90.31 155 SER A C 1
ATOM 1243 O O . SER A 1 155 ? 5.446 1.700 -6.256 1.00 90.31 155 SER A O 1
ATOM 1245 N N . ALA A 1 156 ? 4.976 1.206 -8.390 1.00 91.62 156 ALA A N 1
ATOM 1246 C CA . ALA A 1 156 ? 6.188 1.783 -8.955 1.00 91.62 156 ALA A CA 1
ATOM 1247 C C . ALA A 1 156 ? 5.850 3.089 -9.681 1.00 91.62 156 ALA A C 1
ATOM 1249 O O . ALA A 1 156 ? 4.934 3.120 -10.505 1.00 91.62 156 ALA A O 1
ATOM 1250 N N . PHE A 1 157 ? 6.585 4.154 -9.372 1.00 94.50 157 PHE A N 1
ATOM 1251 C CA . PHE A 1 157 ? 6.701 5.347 -10.205 1.00 94.50 157 PHE A CA 1
ATOM 1252 C C . PHE A 1 157 ? 7.832 5.115 -11.200 1.00 94.50 157 PHE A C 1
ATOM 1254 O O . PHE A 1 157 ? 8.946 4.785 -10.794 1.00 94.50 157 PHE A O 1
ATOM 1261 N N . ILE A 1 158 ? 7.537 5.246 -12.486 1.00 93.62 158 ILE A N 1
ATOM 1262 C CA . ILE A 1 158 ? 8.414 4.811 -13.568 1.00 93.62 158 ILE A CA 1
ATOM 1263 C C . ILE A 1 158 ? 8.764 6.016 -14.436 1.00 93.62 158 ILE A C 1
ATOM 1265 O O . ILE A 1 158 ? 7.868 6.726 -14.897 1.00 93.62 158 ILE A O 1
ATOM 1269 N N . LEU A 1 159 ? 10.058 6.215 -14.667 1.00 92.56 159 LEU A N 1
ATOM 1270 C CA . LEU A 1 159 ? 10.607 7.151 -15.642 1.00 92.56 159 LEU A CA 1
ATOM 1271 C C . LEU A 1 159 ? 11.097 6.346 -16.843 1.00 92.56 159 LEU A C 1
ATOM 1273 O O . LEU A 1 159 ? 12.025 5.545 -16.710 1.00 92.56 159 LEU A O 1
ATOM 1277 N N . ASN A 1 160 ? 10.458 6.537 -17.993 1.00 88.75 160 ASN A N 1
ATOM 1278 C CA . ASN A 1 160 ? 10.765 5.825 -19.233 1.00 88.75 160 ASN A CA 1
ATOM 1279 C C . ASN A 1 160 ? 10.806 6.790 -20.436 1.00 88.75 160 ASN A C 1
ATOM 1281 O O . ASN A 1 160 ? 10.707 7.997 -20.245 1.00 88.75 160 ASN A O 1
ATOM 1285 N N . THR A 1 161 ? 10.921 6.294 -21.667 1.00 86.31 161 THR A N 1
ATOM 1286 C CA . THR A 1 161 ? 10.648 7.053 -22.902 1.00 86.31 161 THR A CA 1
ATOM 1287 C C . THR A 1 161 ? 9.353 6.563 -23.551 1.00 86.31 161 THR A C 1
ATOM 1289 O O . THR A 1 161 ? 8.915 5.435 -23.310 1.00 86.31 161 THR A O 1
ATOM 1292 N N . GLU A 1 162 ? 8.715 7.405 -24.369 1.00 84.25 162 GLU A N 1
ATOM 1293 C CA . GLU A 1 162 ? 7.521 7.004 -25.132 1.00 84.25 162 GLU A CA 1
ATOM 1294 C C . GLU A 1 162 ? 7.834 5.862 -26.112 1.00 84.25 162 GLU A C 1
ATOM 1296 O O . GLU A 1 162 ? 7.073 4.900 -26.175 1.00 84.25 162 GLU A O 1
ATOM 1301 N N . GLU A 1 163 ? 9.003 5.889 -26.765 1.00 83.75 163 GLU A N 1
ATOM 1302 C CA . GLU A 1 163 ? 9.464 4.845 -27.697 1.00 83.75 163 GLU A CA 1
ATOM 1303 C C . GLU A 1 163 ? 9.438 3.441 -27.070 1.00 83.75 163 GLU A C 1
ATOM 1305 O O . GLU A 1 163 ? 8.902 2.501 -27.656 1.00 83.75 163 GLU A O 1
ATOM 1310 N N . VAL A 1 164 ? 9.973 3.282 -25.853 1.00 80.62 164 VAL A N 1
ATOM 1311 C CA . VAL A 1 164 ? 9.988 1.981 -25.158 1.00 80.62 164 VAL A CA 1
ATOM 1312 C C . VAL A 1 164 ? 8.568 1.528 -24.814 1.00 80.62 164 VAL A C 1
ATOM 1314 O O . VAL A 1 164 ? 8.244 0.343 -24.915 1.00 80.62 164 VAL A O 1
ATOM 1317 N N . VAL A 1 165 ? 7.702 2.463 -24.417 1.00 80.19 165 VAL A N 1
ATOM 1318 C CA . VAL A 1 165 ? 6.300 2.173 -24.096 1.00 80.19 165 VAL A CA 1
ATOM 1319 C C . VAL A 1 165 ? 5.546 1.698 -25.337 1.00 80.19 165 VAL A C 1
ATOM 1321 O O . VAL A 1 165 ? 4.819 0.707 -25.259 1.00 80.19 165 VAL A O 1
ATOM 1324 N N . GLU A 1 166 ? 5.723 2.376 -26.468 1.00 82.50 166 GLU A N 1
ATOM 1325 C CA . GLU A 1 166 ? 5.106 2.012 -27.744 1.00 82.50 166 GLU A CA 1
ATOM 1326 C C . GLU A 1 166 ? 5.628 0.671 -28.260 1.00 82.50 166 GLU A C 1
ATOM 1328 O O . GLU A 1 166 ? 4.830 -0.188 -28.643 1.00 82.50 166 GLU A O 1
ATOM 1333 N N . ALA A 1 167 ? 6.945 0.444 -28.189 1.00 77.81 167 ALA A N 1
ATOM 1334 C CA . ALA A 1 167 ? 7.564 -0.819 -28.576 1.00 77.81 167 ALA A CA 1
ATOM 1335 C C . ALA A 1 167 ? 6.954 -1.995 -27.797 1.00 77.81 167 ALA A C 1
ATOM 1337 O O . ALA A 1 167 ? 6.488 -2.961 -28.404 1.00 77.81 167 ALA A O 1
ATOM 1338 N N . LEU A 1 168 ? 6.854 -1.880 -26.468 1.00 77.94 168 LEU A N 1
ATOM 1339 C CA . LEU A 1 168 ? 6.240 -2.906 -25.621 1.00 77.94 168 LEU A CA 1
ATOM 1340 C C . LEU A 1 168 ? 4.741 -3.089 -25.905 1.00 77.94 168 LEU A C 1
ATOM 1342 O O . LEU A 1 168 ? 4.267 -4.222 -25.967 1.00 77.94 168 LEU A O 1
ATOM 1346 N N . ALA A 1 169 ? 3.989 -2.001 -26.090 1.00 77.94 169 ALA A N 1
ATOM 1347 C CA . ALA A 1 169 ? 2.548 -2.058 -26.348 1.00 77.94 169 ALA A CA 1
ATOM 1348 C C . ALA A 1 169 ? 2.199 -2.625 -27.736 1.00 77.94 169 ALA A C 1
ATOM 1350 O O . ALA A 1 169 ? 1.100 -3.144 -27.928 1.00 77.94 169 ALA A O 1
ATOM 1351 N N . SER A 1 170 ? 3.123 -2.539 -28.696 1.00 76.31 170 SER A N 1
ATOM 1352 C CA . SER A 1 170 ? 2.938 -3.042 -30.062 1.00 76.31 170 SER A CA 1
ATOM 1353 C C . SER A 1 170 ? 3.036 -4.569 -30.183 1.00 76.31 170 SER A C 1
ATOM 1355 O O . SER A 1 170 ? 2.606 -5.136 -31.190 1.00 76.31 170 SER A O 1
ATOM 1357 N N . MET A 1 171 ? 3.573 -5.250 -29.163 1.00 73.31 171 MET A N 1
ATOM 1358 C CA . MET A 1 171 ? 3.746 -6.702 -29.151 1.00 73.31 171 MET A CA 1
ATOM 1359 C C . MET A 1 171 ? 2.388 -7.418 -29.007 1.00 73.31 171 MET A C 1
ATOM 1361 O O . MET A 1 171 ? 1.731 -7.289 -27.974 1.00 73.31 171 MET A O 1
ATOM 1365 N N . PRO A 1 172 ? 1.965 -8.245 -29.983 1.00 69.94 172 PRO A N 1
ATOM 1366 C CA . PRO A 1 172 ? 0.690 -8.959 -29.897 1.00 69.94 172 PRO A CA 1
ATOM 1367 C C . PRO A 1 172 ? 0.727 -10.144 -28.918 1.00 69.94 172 PRO A C 1
ATOM 1369 O O . PRO A 1 172 ? -0.319 -10.579 -28.439 1.00 69.94 172 PRO A O 1
ATOM 1372 N N . GLN A 1 173 ? 1.912 -10.704 -28.654 1.00 73.94 173 GLN A N 1
ATOM 1373 C CA . GLN A 1 173 ? 2.150 -11.835 -27.749 1.00 73.94 173 GLN A CA 1
ATOM 1374 C C . GLN A 1 173 ? 3.538 -11.701 -27.112 1.00 73.94 173 GLN A C 1
ATOM 1376 O O . GLN A 1 173 ? 4.392 -11.009 -27.655 1.00 73.94 173 GLN A O 1
ATOM 1381 N N . ALA A 1 174 ? 3.786 -12.371 -25.985 1.00 76.38 174 ALA A N 1
ATOM 1382 C CA . ALA A 1 174 ? 5.111 -12.377 -25.365 1.00 76.38 174 ALA A CA 1
ATOM 1383 C C . ALA A 1 174 ? 6.148 -13.060 -26.278 1.00 76.38 174 ALA A C 1
ATOM 1385 O O . ALA A 1 174 ? 5.908 -14.153 -26.788 1.00 76.38 174 ALA A O 1
ATOM 1386 N N . GLY A 1 175 ? 7.303 -12.422 -26.463 1.00 74.75 175 GLY A N 1
ATOM 1387 C CA . GLY A 1 175 ? 8.392 -12.920 -27.299 1.00 74.75 175 GLY A CA 1
ATOM 1388 C C . GLY A 1 175 ? 9.667 -12.093 -27.113 1.00 74.75 175 GLY A C 1
ATOM 1389 O O . GLY A 1 175 ? 9.596 -10.992 -26.558 1.00 74.75 175 GLY A O 1
ATOM 1390 N N . PRO A 1 176 ? 10.833 -12.606 -27.548 1.00 77.81 176 PRO A N 1
ATOM 1391 C CA . PRO A 1 176 ? 12.060 -11.823 -27.560 1.00 77.81 176 PRO A CA 1
ATOM 1392 C C . PRO A 1 176 ? 11.890 -10.609 -28.474 1.00 77.81 176 PRO A C 1
ATOM 1394 O O . PRO A 1 176 ? 11.243 -10.681 -29.520 1.00 77.81 176 PRO A O 1
ATOM 1397 N N . MET A 1 177 ? 12.486 -9.493 -28.076 1.00 82.62 177 MET A N 1
ATOM 1398 C CA . MET A 1 177 ? 12.339 -8.217 -28.755 1.00 82.62 177 MET A CA 1
ATOM 1399 C C . MET A 1 177 ? 13.696 -7.533 -28.876 1.00 82.62 177 MET A C 1
ATOM 1401 O O . MET A 1 177 ? 14.493 -7.506 -27.943 1.00 82.62 177 MET A O 1
ATOM 1405 N N . ASN A 1 178 ? 13.947 -6.978 -30.054 1.00 83.06 178 ASN A N 1
ATOM 1406 C CA . ASN A 1 178 ? 15.045 -6.060 -30.315 1.00 83.06 178 ASN A CA 1
ATOM 1407 C C . ASN A 1 178 ? 14.493 -4.943 -31.200 1.00 83.06 178 ASN A C 1
ATOM 1409 O O . ASN A 1 178 ? 14.699 -4.936 -32.415 1.00 83.06 178 ASN A O 1
ATOM 1413 N N . HIS A 1 179 ? 13.649 -4.109 -30.600 1.00 77.94 179 HIS A N 1
ATOM 1414 C CA . HIS A 1 179 ? 12.885 -3.084 -31.296 1.00 77.94 179 HIS A CA 1
ATOM 1415 C C . HIS A 1 179 ? 12.798 -1.826 -30.433 1.00 77.94 179 HIS A C 1
ATOM 1417 O O . HIS A 1 179 ? 12.573 -1.919 -29.225 1.00 77.94 179 HIS A O 1
ATOM 1423 N N . GLY A 1 180 ? 13.002 -0.665 -31.059 1.00 79.88 180 GLY A N 1
ATOM 1424 C CA . GLY A 1 180 ? 13.306 0.573 -30.342 1.00 79.88 180 GLY A CA 1
ATOM 1425 C C . GLY A 1 180 ? 14.508 0.401 -29.408 1.00 79.88 180 GLY A C 1
ATOM 1426 O O . GLY A 1 180 ? 15.359 -0.466 -29.631 1.00 79.88 180 GLY A O 1
ATOM 1427 N N . ASP A 1 181 ? 14.537 1.161 -28.315 1.00 85.62 181 ASP A N 1
ATOM 1428 C CA . ASP A 1 181 ? 15.554 1.018 -27.267 1.00 85.62 181 ASP A CA 1
ATOM 1429 C C . ASP A 1 181 ? 15.242 -0.102 -26.252 1.00 85.62 181 ASP A C 1
ATOM 1431 O O . ASP A 1 181 ? 15.639 -0.038 -25.093 1.00 85.62 181 ASP A O 1
ATOM 1435 N N . CYS A 1 182 ? 14.488 -1.137 -26.631 1.00 86.31 182 CYS A N 1
ATOM 1436 C CA . CYS A 1 182 ? 14.195 -2.264 -25.748 1.00 86.31 182 CYS A CA 1
ATOM 1437 C C . CYS A 1 182 ? 14.744 -3.570 -26.327 1.00 86.31 182 CYS A C 1
ATOM 1439 O O . CYS A 1 182 ? 14.235 -4.117 -27.313 1.00 86.31 182 CYS A O 1
ATOM 1441 N N . PHE A 1 183 ? 15.786 -4.090 -25.673 1.00 90.50 183 PHE A N 1
ATOM 1442 C CA . PHE A 1 183 ? 16.325 -5.414 -25.949 1.00 90.50 183 PHE A CA 1
ATOM 1443 C C . PHE A 1 183 ? 15.895 -6.389 -24.855 1.00 90.50 183 PHE A C 1
ATOM 1445 O O . PHE A 1 183 ? 16.437 -6.346 -23.753 1.00 90.50 183 PHE A O 1
ATOM 1452 N N . LYS A 1 184 ? 14.936 -7.267 -25.165 1.00 91.06 184 LYS A N 1
ATOM 1453 C CA . LYS A 1 184 ? 14.319 -8.231 -24.243 1.00 91.06 184 LYS A CA 1
ATOM 1454 C C . LYS A 1 184 ? 14.539 -9.655 -24.741 1.00 91.06 184 LYS A C 1
ATOM 1456 O O . LYS A 1 184 ? 14.258 -9.960 -25.899 1.00 91.06 184 LYS A O 1
ATOM 1461 N N . LEU A 1 185 ? 15.007 -10.541 -23.869 1.00 91.88 185 LEU A N 1
ATOM 1462 C CA . LEU A 1 185 ? 15.299 -11.937 -24.209 1.00 91.88 185 LEU A CA 1
ATOM 1463 C C . LEU A 1 185 ? 14.690 -12.912 -23.205 1.00 91.88 185 LEU A C 1
ATOM 1465 O O . LEU A 1 185 ? 14.519 -12.580 -22.030 1.00 91.88 185 LEU A O 1
ATOM 1469 N N . HIS A 1 186 ? 14.374 -14.112 -23.689 1.00 91.19 186 HIS A N 1
ATOM 1470 C CA . HIS A 1 186 ? 13.907 -15.224 -22.871 1.00 91.19 186 HIS A CA 1
ATOM 1471 C C . HIS A 1 186 ? 15.106 -16.061 -22.420 1.00 91.19 186 HIS A C 1
ATOM 1473 O O . HIS A 1 186 ? 15.913 -16.480 -23.249 1.00 91.19 186 HIS A O 1
ATOM 1479 N N . LEU A 1 187 ? 15.257 -16.304 -21.118 1.00 88.88 187 LEU A N 1
ATOM 1480 C CA . LEU A 1 187 ? 16.466 -16.955 -20.596 1.00 88.88 187 LEU A CA 1
ATOM 1481 C C . LEU A 1 187 ? 16.588 -18.427 -21.022 1.00 88.88 187 LEU A C 1
ATOM 1483 O O . LEU A 1 187 ? 17.704 -18.879 -21.291 1.00 88.88 187 LEU A O 1
ATOM 1487 N N . ASP A 1 188 ? 15.469 -19.143 -21.172 1.00 86.50 188 ASP A N 1
ATOM 1488 C CA . ASP A 1 188 ? 15.479 -20.564 -21.567 1.00 86.50 188 ASP A CA 1
ATOM 1489 C C . ASP A 1 188 ? 16.000 -20.781 -23.004 1.00 86.50 188 ASP A C 1
ATOM 1491 O O . ASP A 1 188 ? 16.390 -21.892 -23.365 1.00 86.50 188 ASP A O 1
ATOM 1495 N N . ASP A 1 189 ? 16.051 -19.727 -23.826 1.00 87.69 189 ASP A N 1
ATOM 1496 C CA . ASP A 1 189 ? 16.579 -19.798 -25.196 1.00 87.69 189 ASP A CA 1
ATOM 1497 C C . ASP A 1 189 ? 18.119 -19.768 -25.222 1.00 87.69 189 ASP A C 1
ATOM 1499 O O . ASP A 1 189 ? 18.747 -20.051 -26.249 1.00 87.69 189 ASP A O 1
ATOM 1503 N N . HIS A 1 190 ? 18.746 -19.414 -24.096 1.00 88.50 190 HIS A N 1
ATOM 1504 C CA . HIS A 1 190 ? 20.181 -19.149 -24.001 1.00 88.50 190 HIS A CA 1
ATOM 1505 C C . HIS A 1 190 ? 20.910 -20.035 -22.987 1.00 88.50 190 HIS A C 1
ATOM 1507 O O . HIS A 1 190 ? 22.119 -20.240 -23.135 1.00 88.50 190 HIS A O 1
ATOM 1513 N N . TRP A 1 191 ? 20.204 -20.585 -21.996 1.00 86.56 191 TRP A N 1
ATOM 1514 C CA . TRP A 1 191 ? 20.782 -21.429 -20.952 1.00 86.56 191 TRP A CA 1
ATOM 1515 C C . TRP A 1 191 ? 19.973 -22.707 -20.713 1.00 86.56 191 TRP A C 1
ATOM 1517 O O . TRP A 1 191 ? 18.761 -22.740 -20.877 1.00 86.56 191 TRP A O 1
ATOM 1527 N N . ASP A 1 192 ? 20.661 -23.767 -20.277 1.00 87.31 192 ASP A N 1
ATOM 1528 C CA . ASP A 1 192 ? 20.046 -25.042 -19.868 1.00 87.31 192 ASP A CA 1
ATOM 1529 C C . ASP A 1 192 ? 19.623 -25.059 -18.379 1.00 87.31 192 ASP A C 1
ATOM 1531 O O . ASP A 1 192 ? 19.244 -26.106 -17.849 1.00 87.31 192 ASP A O 1
ATOM 1535 N N . PHE A 1 193 ? 19.692 -23.909 -17.699 1.00 88.75 193 PHE A N 1
ATOM 1536 C CA . PHE A 1 193 ? 19.274 -23.722 -16.309 1.00 88.75 193 PHE A CA 1
ATOM 1537 C C . PHE A 1 193 ? 18.233 -22.606 -16.203 1.00 88.75 193 PHE A C 1
ATOM 1539 O O . PHE A 1 193 ? 18.180 -21.712 -17.046 1.00 88.75 193 PHE A O 1
ATOM 1546 N N . LYS A 1 194 ? 17.456 -22.614 -15.116 1.00 89.50 194 LYS A N 1
ATOM 1547 C CA . LYS A 1 194 ? 16.480 -21.561 -14.802 1.00 89.50 194 LYS A CA 1
ATOM 1548 C C . LYS A 1 194 ? 16.952 -20.694 -13.644 1.00 89.50 194 LYS A C 1
ATOM 1550 O O . LYS A 1 194 ? 17.487 -21.204 -12.657 1.00 89.50 194 LYS A O 1
ATOM 1555 N N . LEU A 1 195 ? 16.710 -19.389 -13.748 1.00 92.06 195 LEU A N 1
ATOM 1556 C CA . LEU A 1 195 ? 16.930 -18.437 -12.663 1.00 92.06 195 LEU A CA 1
ATOM 1557 C C . LEU A 1 195 ? 15.673 -18.302 -11.801 1.00 92.06 195 LEU A C 1
ATOM 1559 O O . LEU A 1 195 ? 14.554 -18.192 -12.310 1.00 92.06 195 LEU A O 1
ATOM 1563 N N . LYS A 1 196 ? 15.857 -18.270 -10.483 1.00 94.38 196 LYS A N 1
ATOM 1564 C CA . LYS A 1 196 ? 14.779 -18.044 -9.515 1.00 94.38 196 LYS A CA 1
ATOM 1565 C C . LYS A 1 196 ? 15.270 -17.146 -8.391 1.00 94.38 196 LYS A C 1
ATOM 1567 O O . LYS A 1 196 ? 16.428 -17.242 -8.003 1.00 94.38 196 LYS A O 1
ATOM 1572 N N . PHE A 1 197 ? 14.402 -16.310 -7.836 1.00 93.12 197 PHE A N 1
ATOM 1573 C CA . PHE A 1 197 ? 14.681 -15.662 -6.553 1.00 93.12 197 PHE A CA 1
ATOM 1574 C C . PHE A 1 197 ? 13.992 -16.419 -5.394 1.00 93.12 197 PHE A C 1
ATOM 1576 O O . PHE A 1 197 ? 12.907 -16.987 -5.578 1.00 93.12 197 PHE A O 1
ATOM 1583 N N . PRO A 1 198 ? 14.597 -16.453 -4.192 1.00 92.81 198 PRO A N 1
ATOM 1584 C CA . PRO A 1 198 ? 13.955 -16.999 -3.000 1.00 92.81 198 PRO A CA 1
ATOM 1585 C C . PRO A 1 198 ? 12.698 -16.199 -2.638 1.00 92.81 198 PRO A C 1
ATOM 1587 O O . PRO A 1 198 ? 12.567 -15.040 -3.023 1.00 92.81 198 PRO A O 1
ATOM 1590 N N . ASP A 1 199 ? 11.788 -16.784 -1.849 1.00 92.00 199 ASP A N 1
ATOM 1591 C CA . ASP A 1 199 ? 10.661 -16.030 -1.281 1.00 92.00 199 ASP A CA 1
ATOM 1592 C C . ASP A 1 199 ? 11.190 -14.808 -0.498 1.00 92.00 199 ASP A C 1
ATOM 1594 O O . ASP A 1 199 ? 11.893 -14.985 0.504 1.00 92.00 199 ASP A O 1
ATOM 1598 N N . PRO A 1 200 ? 10.879 -13.568 -0.918 1.00 90.69 200 PRO A N 1
ATOM 1599 C CA . PRO A 1 200 ? 11.403 -12.382 -0.266 1.00 90.69 200 PRO A CA 1
ATOM 1600 C C . PRO A 1 200 ? 10.702 -12.079 1.060 1.00 90.69 200 PRO A C 1
ATOM 1602 O O . PRO A 1 200 ? 11.265 -11.345 1.869 1.00 90.69 200 PRO A O 1
ATOM 1605 N N . ARG A 1 201 ? 9.509 -12.631 1.339 1.00 88.75 201 ARG A N 1
ATOM 1606 C CA . ARG A 1 201 ? 8.693 -12.274 2.520 1.00 88.75 201 ARG A CA 1
ATOM 1607 C C . ARG A 1 201 ? 9.429 -12.514 3.851 1.00 88.75 201 ARG A C 1
ATOM 1609 O O . ARG A 1 201 ? 9.486 -11.588 4.665 1.00 88.75 201 ARG A O 1
ATOM 1616 N N . PRO A 1 202 ? 10.070 -13.679 4.092 1.00 88.19 202 PRO A N 1
ATOM 1617 C CA . PRO A 1 202 ? 10.861 -13.887 5.304 1.00 88.19 202 PRO A CA 1
ATOM 1618 C C . PRO A 1 202 ? 12.090 -12.974 5.363 1.00 88.19 202 PRO A C 1
ATOM 1620 O O . PRO A 1 202 ? 12.475 -12.519 6.440 1.00 88.19 202 PRO A O 1
ATOM 1623 N N . PHE A 1 203 ? 12.703 -12.680 4.211 1.00 88.50 203 PHE A N 1
ATOM 1624 C CA . PHE A 1 203 ? 13.880 -11.819 4.126 1.00 88.50 203 PHE A CA 1
ATOM 1625 C C . PHE A 1 203 ? 13.541 -10.372 4.499 1.00 88.50 203 PHE A C 1
ATOM 1627 O O . PHE A 1 203 ? 14.229 -9.788 5.338 1.00 88.50 203 PHE A O 1
ATOM 1634 N N . VAL A 1 204 ? 12.464 -9.806 3.944 1.00 85.81 204 VAL A N 1
ATOM 1635 C CA . VAL A 1 204 ? 12.032 -8.433 4.255 1.00 85.81 204 VAL A CA 1
ATOM 1636 C C . VAL A 1 204 ? 11.567 -8.297 5.704 1.00 85.81 204 VAL A C 1
ATOM 1638 O O . VAL A 1 204 ? 11.826 -7.270 6.328 1.00 85.81 204 VAL A O 1
ATOM 1641 N N . GLN A 1 205 ? 10.960 -9.342 6.277 1.00 83.31 205 GLN A N 1
ATOM 1642 C CA . GLN A 1 205 ? 10.592 -9.371 7.694 1.00 83.31 205 GLN A CA 1
ATOM 1643 C C . GLN A 1 205 ? 11.825 -9.415 8.601 1.00 83.31 205 GLN A C 1
ATOM 1645 O O . GLN A 1 205 ? 11.926 -8.624 9.537 1.00 83.31 205 GLN A O 1
ATOM 1650 N N . LYS A 1 206 ? 12.791 -10.293 8.302 1.00 86.12 206 LYS A N 1
ATOM 1651 C CA . LYS A 1 206 ? 14.051 -10.415 9.052 1.00 86.12 206 LYS A CA 1
ATOM 1652 C C . LYS A 1 206 ? 14.843 -9.106 9.080 1.00 86.12 206 LYS A C 1
ATOM 1654 O O . LYS A 1 206 ? 15.460 -8.798 10.094 1.00 86.12 206 LYS A O 1
ATOM 1659 N N . HIS A 1 207 ? 14.826 -8.352 7.983 1.00 81.19 207 HIS A N 1
ATOM 1660 C CA . HIS A 1 207 ? 15.545 -7.081 7.861 1.00 81.19 207 HIS A CA 1
ATOM 1661 C C . HIS A 1 207 ? 14.712 -5.860 8.286 1.00 81.19 207 HIS A C 1
ATOM 1663 O O . HIS A 1 207 ? 15.173 -4.735 8.124 1.00 81.19 207 HIS A O 1
ATOM 1669 N N . GLY A 1 208 ? 13.498 -6.052 8.821 1.00 80.62 208 GLY A N 1
ATOM 1670 C CA . GLY A 1 208 ? 12.648 -4.952 9.294 1.00 80.62 208 GLY A CA 1
ATOM 1671 C C . GLY A 1 208 ? 12.179 -3.998 8.190 1.00 80.62 208 GLY A C 1
ATOM 1672 O O . GLY A 1 208 ? 11.838 -2.854 8.474 1.00 80.62 208 GLY A O 1
ATOM 1673 N N . LEU A 1 209 ? 12.175 -4.456 6.935 1.00 79.25 209 LEU A N 1
ATOM 1674 C CA . LEU A 1 209 ? 11.792 -3.669 5.755 1.00 79.25 209 LEU A CA 1
ATOM 1675 C C . LEU A 1 209 ? 10.279 -3.661 5.523 1.00 79.25 209 LEU A C 1
ATOM 1677 O O . LEU A 1 209 ? 9.765 -2.853 4.755 1.00 79.25 209 LEU A O 1
ATOM 1681 N N . VAL A 1 210 ? 9.572 -4.564 6.199 1.00 66.19 210 VAL A N 1
ATOM 1682 C CA . VAL A 1 210 ? 8.131 -4.478 6.419 1.00 66.19 210 VAL A CA 1
ATOM 1683 C C . VAL A 1 210 ? 7.893 -4.033 7.862 1.00 66.19 210 VAL A C 1
ATOM 1685 O O . VAL A 1 210 ? 8.599 -4.497 8.763 1.00 66.19 210 VAL A O 1
ATOM 1688 N N . PRO A 1 211 ? 6.926 -3.140 8.121 1.00 50.84 211 PRO A N 1
ATOM 1689 C CA . PRO A 1 211 ? 6.651 -2.678 9.475 1.00 50.84 211 PRO A CA 1
ATOM 1690 C C . PRO A 1 211 ? 6.240 -3.861 10.369 1.00 50.84 211 PRO A C 1
ATOM 1692 O O . PRO A 1 211 ? 5.185 -4.461 10.172 1.00 50.84 211 PRO A O 1
ATOM 1695 N N . GLY A 1 212 ? 7.093 -4.220 11.334 1.00 38.38 212 GLY A N 1
ATOM 1696 C CA . GLY A 1 212 ? 6.798 -5.248 12.337 1.00 38.38 212 GLY A CA 1
ATOM 1697 C C . GLY A 1 212 ? 5.819 -4.759 13.420 1.00 38.38 212 GLY A C 1
ATOM 1698 O O . GLY A 1 212 ? 5.649 -3.549 13.593 1.00 38.38 212 GLY A O 1
ATOM 1699 N N . PRO A 1 213 ? 5.183 -5.672 14.183 1.00 31.97 213 PRO A N 1
ATOM 1700 C CA . PRO A 1 213 ? 4.414 -5.314 15.374 1.00 31.97 213 PRO A CA 1
ATOM 1701 C C . PRO A 1 213 ? 5.379 -4.871 16.487 1.00 31.97 213 PRO A C 1
ATOM 1703 O O . PRO A 1 213 ? 6.251 -5.632 16.902 1.00 31.97 213 PRO A O 1
ATOM 1706 N N . VAL A 1 214 ? 5.266 -3.626 16.951 1.00 29.38 214 VAL A N 1
ATOM 1707 C CA . VAL A 1 214 ? 6.198 -3.046 17.933 1.00 29.38 214 VAL A CA 1
ATOM 1708 C C . VAL A 1 214 ? 5.701 -3.289 19.361 1.00 29.38 214 VAL A C 1
ATOM 1710 O O . VAL A 1 214 ? 4.699 -2.716 19.774 1.00 29.38 214 VAL A O 1
ATOM 1713 N N . SER A 1 215 ? 6.450 -4.074 20.140 1.00 23.16 215 SER A N 1
ATOM 1714 C CA . SER A 1 215 ? 6.407 -4.101 21.610 1.00 23.16 215 SER A CA 1
ATOM 1715 C C . SER A 1 215 ? 7.300 -2.990 22.189 1.00 23.16 215 SER A C 1
ATOM 1717 O O . SER A 1 215 ? 8.472 -2.915 21.819 1.00 23.16 215 SER A O 1
ATOM 1719 N N . MET A 1 216 ? 6.803 -2.159 23.112 1.00 27.00 216 MET A N 1
ATOM 1720 C CA . MET A 1 216 ? 7.614 -1.146 23.818 1.00 27.00 216 MET A CA 1
ATOM 1721 C C . MET A 1 216 ? 7.960 -1.571 25.256 1.00 27.00 216 MET A C 1
ATOM 1723 O O . MET A 1 216 ? 7.046 -1.865 26.027 1.00 27.00 216 MET A O 1
ATOM 1727 N N . PRO A 1 217 ? 9.235 -1.478 25.680 1.00 23.38 217 PRO A N 1
ATOM 1728 C CA . PRO A 1 217 ? 9.613 -1.219 27.065 1.00 23.38 217 PRO A CA 1
ATOM 1729 C C . PRO A 1 217 ? 9.831 0.286 27.319 1.00 23.38 217 PRO A C 1
ATOM 1731 O O . PRO A 1 217 ? 10.175 1.059 26.427 1.00 23.38 217 PRO A O 1
ATOM 1734 N N . LEU A 1 218 ? 9.606 0.679 28.573 1.00 27.47 218 LEU A N 1
ATOM 1735 C CA . LEU A 1 218 ? 9.568 2.042 29.112 1.00 27.47 218 LEU A CA 1
ATOM 1736 C C . LEU A 1 218 ? 10.907 2.817 29.028 1.00 27.47 218 LEU A C 1
ATOM 1738 O O . LEU A 1 218 ? 11.944 2.313 29.438 1.00 27.47 218 LEU A O 1
ATOM 1742 N N . MET A 1 219 ? 10.798 4.070 28.558 1.00 26.45 219 MET A N 1
ATOM 1743 C CA . MET A 1 219 ? 11.638 5.283 28.712 1.00 26.45 219 MET A CA 1
ATOM 1744 C C . MET A 1 219 ? 13.158 5.204 28.985 1.00 26.45 219 MET A C 1
ATOM 1746 O O . MET A 1 219 ? 13.596 4.749 30.037 1.00 26.45 219 MET A O 1
ATOM 1750 N N . GLY A 1 220 ? 13.922 5.947 28.163 1.00 25.36 220 GLY A N 1
ATOM 1751 C CA . GLY A 1 220 ? 15.208 6.539 28.561 1.00 25.36 220 GLY A CA 1
ATOM 1752 C C . GLY A 1 220 ? 16.041 7.175 27.435 1.00 25.36 220 GLY A C 1
ATOM 1753 O O . GLY A 1 220 ? 16.906 6.504 26.904 1.00 25.36 220 GLY A O 1
ATOM 1754 N N . LYS A 1 221 ? 15.779 8.464 27.146 1.00 31.41 221 LYS A N 1
ATOM 1755 C CA . LYS A 1 221 ? 16.597 9.522 26.491 1.00 31.41 221 LYS A CA 1
ATOM 1756 C C . LYS A 1 221 ? 17.460 9.219 25.237 1.00 31.41 221 LYS A C 1
ATOM 1758 O O . LYS A 1 221 ? 18.349 8.386 25.243 1.00 31.41 221 LYS A O 1
ATOM 1763 N N . GLU A 1 222 ? 17.283 10.130 24.274 1.00 24.11 222 GLU A N 1
ATOM 1764 C CA . GLU A 1 222 ? 18.059 10.400 23.048 1.00 24.11 222 GLU A CA 1
ATOM 1765 C C . GLU A 1 222 ? 17.629 9.634 21.789 1.00 24.11 222 GLU A C 1
ATOM 1767 O O . GLU A 1 222 ? 17.275 8.462 21.808 1.00 24.11 222 GLU A O 1
ATOM 1772 N N . GLY A 1 223 ? 17.456 10.417 20.722 1.00 31.33 223 GLY A N 1
ATOM 1773 C CA . GLY A 1 223 ? 16.441 10.202 19.700 1.00 31.33 223 GLY A CA 1
ATOM 1774 C C . GLY A 1 223 ? 16.854 9.314 18.539 1.00 31.33 223 GLY A C 1
ATOM 1775 O O . GLY A 1 223 ? 18.022 9.255 18.202 1.00 31.33 223 GLY A O 1
ATOM 1776 N N . TYR A 1 224 ? 15.841 8.721 17.904 1.00 23.19 224 TYR A N 1
ATOM 1777 C CA . TYR A 1 224 ? 15.736 8.421 16.472 1.00 23.19 224 TYR A CA 1
ATOM 1778 C C . TYR A 1 224 ? 14.240 8.228 16.164 1.00 23.19 224 TYR A C 1
ATOM 1780 O O . TYR A 1 224 ? 13.560 7.411 16.787 1.00 23.19 224 TYR A O 1
ATOM 1788 N N . GLY A 1 225 ? 13.698 9.066 15.277 1.00 24.06 225 GLY A N 1
ATOM 1789 C CA . GLY A 1 225 ? 12.277 9.116 14.933 1.00 24.06 225 GLY A CA 1
ATOM 1790 C C . GLY A 1 225 ? 11.894 8.077 13.879 1.00 24.06 225 GLY A C 1
ATOM 1791 O O . GLY A 1 225 ? 12.550 7.949 12.853 1.00 24.06 225 GLY A O 1
ATOM 1792 N N . GLN A 1 226 ? 10.804 7.355 14.131 1.00 25.98 226 GLN A N 1
ATOM 1793 C CA . GLN A 1 226 ? 10.151 6.447 13.187 1.00 25.98 226 GLN A CA 1
ATOM 1794 C C . GLN A 1 226 ? 9.445 7.232 12.065 1.00 25.98 226 GLN A C 1
ATOM 1796 O O . GLN A 1 226 ? 8.626 8.108 12.357 1.00 25.98 226 GLN A O 1
ATOM 1801 N N . VAL A 1 227 ? 9.662 6.878 10.794 1.00 26.86 227 VAL A N 1
ATOM 1802 C CA . VAL A 1 227 ? 8.885 7.431 9.669 1.00 26.86 227 VAL A CA 1
ATOM 1803 C C . VAL A 1 227 ? 7.539 6.695 9.555 1.00 26.86 227 VAL A C 1
ATOM 1805 O O . VAL A 1 227 ? 7.416 5.632 8.953 1.00 26.86 227 VAL A O 1
ATOM 1808 N N . LYS A 1 228 ? 6.504 7.275 10.178 1.00 28.66 228 LYS A N 1
ATOM 1809 C CA . LYS A 1 228 ? 5.079 7.056 9.862 1.00 28.66 228 LYS A CA 1
ATOM 1810 C C . LYS A 1 228 ? 4.792 7.664 8.481 1.00 28.66 228 LYS A C 1
ATOM 1812 O O . LYS A 1 228 ? 5.262 8.767 8.225 1.00 28.66 228 LYS A O 1
ATOM 1817 N N . MET A 1 229 ? 3.952 7.040 7.640 1.00 35.06 229 MET A N 1
ATOM 1818 C CA . MET A 1 229 ? 3.317 7.792 6.537 1.00 35.06 229 MET A CA 1
ATOM 1819 C C . MET A 1 229 ? 2.640 9.014 7.151 1.00 35.06 229 MET A C 1
ATOM 1821 O O . MET A 1 229 ? 1.827 8.871 8.071 1.00 35.06 229 MET A O 1
ATOM 1825 N N . ALA A 1 230 ? 3.078 10.199 6.736 1.00 36.28 230 ALA A N 1
ATOM 1826 C CA . ALA A 1 230 ? 2.765 11.420 7.450 1.00 36.28 230 ALA A CA 1
ATOM 1827 C C . ALA A 1 230 ? 1.262 11.701 7.357 1.00 36.28 230 ALA A C 1
ATOM 1829 O O . ALA A 1 230 ? 0.717 11.943 6.281 1.00 36.28 230 ALA A O 1
ATOM 1830 N N . ARG A 1 231 ? 0.608 11.667 8.521 1.00 53.03 231 ARG A N 1
ATOM 1831 C CA . ARG A 1 231 ? -0.713 12.259 8.730 1.00 53.03 231 ARG A CA 1
ATOM 1832 C C . ARG A 1 231 ? -0.643 13.710 8.284 1.00 53.03 231 ARG A C 1
ATOM 1834 O O . ARG A 1 231 ? 0.344 14.398 8.557 1.00 53.03 231 ARG A O 1
ATOM 1841 N N . SER A 1 232 ? -1.669 14.173 7.580 1.00 69.75 232 SER A N 1
ATOM 1842 C CA . SER A 1 232 ? -1.696 15.583 7.212 1.00 69.75 232 SER A CA 1
ATOM 1843 C C . SER A 1 232 ? -1.792 16.422 8.492 1.00 69.75 232 SER A C 1
ATOM 1845 O O . SER A 1 232 ? -2.443 16.015 9.457 1.00 69.75 232 SER A O 1
ATOM 1847 N N . LYS A 1 233 ? -1.192 17.618 8.498 1.00 80.12 233 LYS A N 1
ATOM 1848 C CA . LYS A 1 233 ? -1.316 18.555 9.628 1.00 80.12 233 LYS A CA 1
ATOM 1849 C C . LYS A 1 233 ? -2.787 18.786 10.024 1.00 80.12 233 LYS A C 1
ATOM 1851 O O . LYS A 1 233 ? -3.095 18.869 11.204 1.00 80.12 233 LYS A O 1
ATOM 1856 N N . LEU A 1 234 ? -3.692 18.783 9.042 1.00 81.56 234 LEU A N 1
ATOM 1857 C CA . LEU A 1 234 ? -5.129 18.942 9.255 1.00 81.56 234 LEU A CA 1
ATOM 1858 C C . LEU A 1 234 ? -5.760 17.728 9.961 1.00 81.56 234 LEU A C 1
ATOM 1860 O O . LEU A 1 234 ? -6.571 17.902 10.862 1.00 81.56 234 LEU A O 1
ATOM 1864 N N . GLU A 1 235 ? -5.379 16.498 9.599 1.00 88.25 235 GLU A N 1
ATOM 1865 C CA . GLU A 1 235 ? -5.879 15.282 10.267 1.00 88.25 235 GLU A CA 1
ATOM 1866 C C . GLU A 1 235 ? -5.455 15.241 11.745 1.00 88.25 235 GLU A C 1
ATOM 1868 O O . GLU A 1 235 ? -6.248 14.871 12.613 1.00 88.25 235 GLU A O 1
ATOM 1873 N N . ASP A 1 236 ? -4.217 15.653 12.034 1.00 90.00 236 ASP A N 1
ATOM 1874 C CA . ASP A 1 236 ? -3.694 15.736 13.400 1.00 90.00 236 ASP A CA 1
ATOM 1875 C C . ASP A 1 236 ? -4.364 16.852 14.217 1.00 90.00 236 ASP A C 1
ATOM 1877 O O . ASP A 1 236 ? -4.694 16.642 15.387 1.00 90.00 236 ASP A O 1
ATOM 1881 N N . GLU A 1 237 ? -4.628 18.011 13.611 1.00 89.75 237 GLU A N 1
ATOM 1882 C CA . GLU A 1 237 ? -5.364 19.105 14.252 1.00 89.75 237 GLU A CA 1
ATOM 1883 C C . GLU A 1 237 ? -6.811 18.699 14.582 1.00 89.75 237 GLU A C 1
ATOM 1885 O O . GLU A 1 237 ? -7.253 18.890 15.717 1.00 89.75 237 GLU A O 1
ATOM 1890 N N . VAL A 1 238 ? -7.530 18.058 13.650 1.00 93.44 238 VAL A N 1
ATOM 1891 C CA . VAL A 1 238 ? -8.904 17.571 13.889 1.00 93.44 238 VAL A CA 1
ATOM 1892 C C . VAL A 1 238 ? -8.930 16.519 15.005 1.00 93.44 238 VAL A C 1
ATOM 1894 O O . VAL A 1 238 ? -9.820 16.553 15.862 1.00 93.44 238 VAL A O 1
ATOM 1897 N N . LEU A 1 239 ? -7.951 15.606 15.050 1.00 96.69 239 LEU A N 1
ATOM 1898 C CA . LEU A 1 239 ? -7.832 14.634 16.141 1.00 96.69 239 LEU A CA 1
ATOM 1899 C C . LEU A 1 239 ? -7.559 15.316 17.485 1.00 96.69 239 LEU A C 1
ATOM 1901 O O . LEU A 1 239 ? -8.192 14.973 18.483 1.00 96.69 239 LEU A O 1
ATOM 1905 N N . SER A 1 240 ? -6.618 16.262 17.517 1.00 95.25 240 SER A N 1
ATOM 1906 C CA . SER A 1 240 ? -6.245 16.991 18.732 1.00 95.25 240 SER A CA 1
ATOM 1907 C C . SER A 1 240 ? -7.454 17.704 19.336 1.00 95.25 240 SER A C 1
ATOM 1909 O O . SER A 1 240 ? -7.765 17.523 20.514 1.00 95.25 240 SER A O 1
ATOM 1911 N N . LEU A 1 241 ? -8.207 18.423 18.504 1.00 96.56 241 LEU A N 1
ATOM 1912 C CA . LEU A 1 241 ? -9.417 19.133 18.910 1.00 96.56 241 LEU A CA 1
ATOM 1913 C C . LEU A 1 241 ? -10.537 18.177 19.338 1.00 96.56 241 LEU A C 1
ATOM 1915 O O . LEU A 1 241 ? -11.175 18.393 20.371 1.00 96.56 241 LEU A O 1
ATOM 1919 N N . THR A 1 242 ? -10.725 17.071 18.611 1.00 97.00 242 THR A N 1
ATOM 1920 C CA . THR A 1 242 ? -11.662 16.004 18.999 1.00 97.00 242 THR A CA 1
ATOM 1921 C C . THR A 1 242 ? -11.320 15.449 20.386 1.00 97.00 242 THR A C 1
ATOM 1923 O O . THR A 1 242 ? -12.197 15.301 21.237 1.00 97.00 242 THR A O 1
ATOM 1926 N N . ASN A 1 243 ? -10.043 15.164 20.645 1.00 97.38 243 ASN A N 1
ATOM 1927 C CA . ASN A 1 243 ? -9.583 14.613 21.918 1.00 97.38 243 ASN A CA 1
ATOM 1928 C C . ASN A 1 243 ? -9.632 15.628 23.061 1.00 97.38 243 ASN A C 1
ATOM 1930 O O . ASN A 1 243 ? -9.954 15.244 24.187 1.00 97.38 243 ASN A O 1
ATOM 1934 N N . ALA A 1 244 ? -9.378 16.909 22.786 1.00 95.44 244 ALA A N 1
ATOM 1935 C CA . ALA A 1 244 ? -9.571 17.983 23.753 1.00 95.44 244 ALA A CA 1
ATOM 1936 C C . ALA A 1 244 ? -11.042 18.065 24.192 1.00 95.44 244 ALA A C 1
ATOM 1938 O O . ALA A 1 244 ? -11.329 18.085 25.391 1.00 95.44 244 ALA A O 1
ATOM 1939 N N . PHE A 1 245 ? -11.977 18.015 23.236 1.00 95.44 245 PHE A N 1
ATOM 1940 C CA . PHE A 1 245 ? -13.411 17.980 23.525 1.00 95.44 245 PHE A CA 1
ATOM 1941 C C . PHE A 1 245 ? -13.814 16.725 24.312 1.00 95.44 245 PHE A C 1
ATOM 1943 O O . PHE A 1 245 ? -14.455 16.830 25.356 1.00 95.44 245 PHE A O 1
ATOM 1950 N N . ARG A 1 246 ? -13.376 15.537 23.877 1.00 95.56 246 ARG A N 1
ATOM 1951 C CA . ARG A 1 246 ? -13.654 14.268 24.572 1.00 95.56 246 ARG A CA 1
ATOM 1952 C C . ARG A 1 246 ? -13.155 14.269 26.011 1.00 95.56 246 ARG A C 1
ATOM 1954 O O . ARG A 1 246 ? -13.902 13.895 26.907 1.00 95.56 246 ARG A O 1
ATOM 1961 N N . THR A 1 247 ? -11.930 14.739 26.235 1.00 92.88 247 THR A N 1
ATOM 1962 C CA . THR A 1 247 ? -11.331 14.807 27.575 1.00 92.88 247 THR A CA 1
ATOM 1963 C C . THR A 1 247 ? -12.105 15.767 28.477 1.00 92.88 247 THR A C 1
ATOM 1965 O O . THR A 1 247 ? -12.387 15.433 29.626 1.00 92.88 247 THR A O 1
ATOM 1968 N N . LYS A 1 248 ? -12.509 16.933 27.950 1.00 93.12 248 LYS A N 1
ATOM 1969 C CA . LYS A 1 248 ? -13.344 17.909 28.668 1.00 93.12 248 LYS A CA 1
ATOM 1970 C C . LYS A 1 248 ? -14.685 17.311 29.113 1.00 93.12 248 LYS A C 1
ATOM 1972 O O . LYS A 1 248 ? -15.160 17.630 30.196 1.00 93.12 248 LYS A O 1
ATOM 1977 N N . GLU A 1 249 ? -15.258 16.421 28.309 1.00 91.00 249 GLU A N 1
ATOM 1978 C CA . GLU A 1 249 ? -16.529 15.734 28.577 1.00 91.00 249 GLU A CA 1
ATOM 1979 C C . GLU A 1 249 ? -16.345 14.387 29.316 1.00 91.00 249 GLU A C 1
ATOM 1981 O O . GLU A 1 249 ? -17.277 13.590 29.417 1.00 91.00 249 GLU A O 1
ATOM 1986 N N . GLY A 1 250 ? -15.142 14.110 29.839 1.00 87.31 250 GLY A N 1
ATOM 1987 C CA . GLY A 1 250 ? -14.848 12.925 30.654 1.00 87.31 250 GLY A CA 1
ATOM 1988 C C . GLY A 1 250 ? -14.654 11.618 29.874 1.00 87.31 250 GLY A C 1
ATOM 1989 O O . GLY A 1 250 ? -14.609 10.547 30.480 1.00 87.31 250 GLY A O 1
ATOM 1990 N N . GLN A 1 251 ? -14.528 11.680 28.547 1.00 86.94 251 GLN A N 1
ATOM 1991 C CA . GLN A 1 251 ? -14.266 10.528 27.683 1.00 86.94 251 GLN A CA 1
ATOM 1992 C C . GLN A 1 251 ? -12.767 10.306 27.460 1.00 86.94 251 GLN A C 1
ATOM 1994 O O . GLN A 1 251 ? -11.962 11.238 27.472 1.00 86.94 251 GLN A O 1
ATOM 1999 N N . LYS A 1 252 ? -12.384 9.049 27.201 1.00 84.69 252 LYS A N 1
ATOM 2000 C CA . LYS A 1 252 ? -11.000 8.708 26.845 1.00 84.69 252 LYS A CA 1
ATOM 2001 C C . LYS A 1 252 ? -10.641 9.279 25.463 1.00 84.69 252 LYS A C 1
ATOM 2003 O O . LYS A 1 252 ? -11.493 9.256 24.565 1.00 84.69 252 LYS A O 1
ATOM 2008 N N . PRO A 1 253 ? -9.399 9.748 25.258 1.00 90.88 253 PRO A N 1
ATOM 2009 C CA . PRO A 1 253 ? -8.946 10.177 23.941 1.00 90.88 253 PRO A CA 1
ATOM 2010 C C . PRO A 1 253 ? -8.966 9.003 22.951 1.00 90.88 253 PRO A C 1
ATOM 2012 O O . PRO A 1 253 ? -8.727 7.855 23.323 1.00 90.88 253 PRO A O 1
ATOM 2015 N N . LEU A 1 254 ? -9.268 9.306 21.693 1.00 93.19 254 LEU A N 1
ATOM 2016 C CA . LEU A 1 254 ? -9.201 8.386 20.565 1.00 93.19 254 LEU A CA 1
ATOM 2017 C C . LEU A 1 254 ? -7.762 8.263 20.079 1.00 93.19 254 LEU A C 1
ATOM 2019 O O . LEU A 1 254 ? -7.028 9.255 20.000 1.00 93.19 254 LEU A O 1
ATOM 2023 N N . GLN A 1 255 ? -7.392 7.054 19.679 1.00 90.25 255 GLN A N 1
ATOM 2024 C CA . GLN A 1 255 ? -6.164 6.796 18.946 1.00 90.25 255 GLN A CA 1
ATOM 2025 C C . GLN A 1 255 ? -6.435 6.849 17.437 1.00 90.25 255 GLN A C 1
ATOM 2027 O O . GLN A 1 255 ? -7.370 6.222 16.942 1.00 90.25 255 GLN A O 1
ATOM 2032 N N . MET A 1 256 ? -5.607 7.577 16.681 1.00 90.38 256 MET A N 1
ATOM 2033 C CA . MET A 1 256 ? -5.696 7.529 15.218 1.00 90.38 256 MET A CA 1
ATOM 2034 C C . MET A 1 256 ? -5.391 6.112 14.726 1.00 90.38 256 MET A C 1
ATOM 2036 O O . MET A 1 256 ? -4.351 5.557 15.083 1.00 90.38 256 MET A O 1
ATOM 2040 N N . HIS A 1 257 ? -6.239 5.569 13.859 1.00 90.25 257 HIS A N 1
ATOM 2041 C CA . HIS A 1 257 ? -6.050 4.265 13.248 1.00 90.25 257 HIS A CA 1
ATOM 2042 C C . HIS A 1 257 ? -5.958 4.381 11.730 1.00 90.25 257 HIS A C 1
ATOM 2044 O O . HIS A 1 257 ? -6.906 4.759 11.044 1.00 90.25 257 HIS A O 1
ATOM 2050 N N . GLU A 1 258 ? -4.810 3.986 11.190 1.00 84.06 258 GLU A N 1
ATOM 2051 C CA . GLU A 1 258 ? -4.448 4.258 9.799 1.00 84.06 258 GLU A CA 1
ATOM 2052 C C . GLU A 1 258 ? -5.350 3.558 8.775 1.00 84.06 258 GLU A C 1
ATOM 2054 O O . GLU A 1 258 ? -5.654 4.140 7.738 1.00 84.06 258 GLU A O 1
ATOM 2059 N N . ALA A 1 259 ? -5.826 2.344 9.066 1.00 80.00 259 ALA A N 1
ATOM 2060 C CA . ALA A 1 259 ? -6.769 1.656 8.182 1.00 80.00 259 ALA A CA 1
ATOM 2061 C C . ALA A 1 259 ? -8.087 2.438 8.019 1.00 80.00 259 ALA A C 1
ATOM 2063 O O . ALA A 1 259 ? -8.573 2.606 6.903 1.00 80.00 259 ALA A O 1
ATOM 2064 N N . LEU A 1 260 ? -8.609 3.010 9.111 1.00 86.25 260 LEU A N 1
ATOM 2065 C CA . LEU A 1 260 ? -9.780 3.884 9.064 1.00 86.25 260 LEU A CA 1
ATOM 2066 C C . LEU A 1 260 ? -9.443 5.210 8.373 1.00 86.25 260 LEU A C 1
ATOM 2068 O O . LEU A 1 260 ? -10.244 5.691 7.582 1.00 86.25 260 LEU A O 1
ATOM 2072 N N . SER A 1 261 ? -8.264 5.797 8.620 1.00 90.56 261 SER A N 1
ATOM 2073 C CA . SER A 1 261 ? -7.858 7.046 7.955 1.00 90.56 261 SER A CA 1
ATOM 2074 C C . SER A 1 261 ? -7.703 6.872 6.445 1.00 90.56 261 SER A C 1
ATOM 2076 O O . SER A 1 261 ? -8.071 7.758 5.680 1.00 90.56 261 SER A O 1
ATOM 2078 N N . SER A 1 262 ? -7.212 5.718 5.987 1.00 82.94 262 SER A N 1
ATOM 2079 C CA . SER A 1 262 ? -7.122 5.400 4.560 1.00 82.94 262 SER A CA 1
ATOM 2080 C C . SER A 1 262 ? -8.502 5.356 3.904 1.00 82.94 262 SER A C 1
ATOM 2082 O O . SER A 1 262 ? -8.699 5.980 2.861 1.00 82.94 262 SER A O 1
ATOM 2084 N N . VAL A 1 263 ? -9.471 4.687 4.537 1.00 89.12 263 VAL A N 1
ATOM 2085 C CA . VAL A 1 263 ? -10.862 4.659 4.062 1.00 89.12 263 VAL A CA 1
ATOM 2086 C C . VAL A 1 263 ? -11.480 6.058 4.094 1.00 89.12 263 VAL A C 1
ATOM 2088 O O . VAL A 1 263 ? -12.087 6.482 3.112 1.00 89.12 263 VAL A O 1
ATOM 2091 N N . ALA A 1 264 ? -11.276 6.809 5.179 1.00 92.31 264 ALA A N 1
ATOM 2092 C CA . ALA A 1 264 ? -11.777 8.172 5.319 1.00 92.31 264 ALA A CA 1
ATOM 2093 C C . ALA A 1 264 ? -11.232 9.104 4.221 1.00 92.31 264 ALA A C 1
ATOM 2095 O O . ALA A 1 264 ? -11.986 9.897 3.662 1.00 92.31 264 ALA A O 1
ATOM 2096 N N . ARG A 1 265 ? -9.945 8.982 3.856 1.00 91.62 265 ARG A N 1
ATOM 2097 C CA . ARG A 1 265 ? -9.334 9.748 2.755 1.00 91.62 265 ARG A CA 1
ATOM 2098 C C . ARG A 1 265 ? -9.934 9.386 1.401 1.00 91.62 265 ARG A C 1
ATOM 2100 O O . ARG A 1 265 ? -10.254 10.285 0.634 1.00 91.62 265 ARG A O 1
ATOM 2107 N N . LYS A 1 266 ? -10.129 8.092 1.121 1.00 87.00 266 LYS A N 1
ATOM 2108 C CA . LYS A 1 266 ? -10.775 7.637 -0.123 1.00 87.00 266 LYS A CA 1
ATOM 2109 C C . LYS A 1 266 ? -12.194 8.182 -0.252 1.00 87.00 266 LYS A C 1
ATOM 2111 O O . LYS A 1 266 ? -12.567 8.650 -1.319 1.00 87.00 266 LYS A O 1
ATOM 2116 N N . HIS A 1 267 ? -12.966 8.145 0.831 1.00 92.56 267 HIS A N 1
ATOM 2117 C CA . HIS A 1 267 ? -14.331 8.657 0.823 1.00 92.56 267 HIS A CA 1
ATOM 2118 C C . HIS A 1 267 ? -14.370 10.181 0.645 1.00 92.56 267 HIS A C 1
ATOM 2120 O O . HIS A 1 267 ? -15.126 10.681 -0.183 1.00 92.56 267 HIS A O 1
ATOM 2126 N N . ALA A 1 268 ? -13.498 10.916 1.342 1.00 86.75 268 ALA A N 1
ATOM 2127 C CA . ALA A 1 268 ? -13.369 12.358 1.157 1.00 86.75 268 ALA A CA 1
ATOM 2128 C C . ALA A 1 268 ? -12.964 12.733 -0.280 1.00 86.75 268 ALA A C 1
ATOM 2130 O O . ALA A 1 268 ? -13.519 13.679 -0.832 1.00 86.75 268 ALA A O 1
ATOM 2131 N N . ALA A 1 269 ? -12.047 11.981 -0.900 1.00 80.00 269 ALA A N 1
ATOM 2132 C CA . ALA A 1 269 ? -11.670 12.162 -2.302 1.00 80.00 269 ALA A CA 1
ATOM 2133 C C . ALA A 1 269 ? -12.842 11.882 -3.251 1.00 80.00 269 ALA A C 1
ATOM 2135 O O . ALA A 1 269 ? -13.164 12.726 -4.074 1.00 80.00 269 ALA A O 1
ATOM 2136 N N . ALA A 1 270 ? -13.564 10.773 -3.062 1.00 81.81 270 ALA A N 1
ATOM 2137 C CA . ALA A 1 270 ? -14.727 10.447 -3.885 1.00 81.81 270 ALA A CA 1
ATOM 2138 C C . ALA A 1 270 ? -15.833 11.519 -3.818 1.00 81.81 270 ALA A C 1
ATOM 2140 O O . ALA A 1 270 ? -16.487 11.782 -4.827 1.00 81.81 270 ALA A O 1
ATOM 2141 N N . MET A 1 271 ? -16.035 12.149 -2.654 1.00 87.94 271 MET A N 1
ATOM 2142 C CA . MET A 1 271 ? -16.954 13.286 -2.521 1.00 87.94 271 MET A CA 1
ATOM 2143 C C . MET A 1 271 ? -16.418 14.556 -3.194 1.00 87.94 271 MET A C 1
ATOM 2145 O O . MET A 1 271 ? -17.182 15.269 -3.841 1.00 87.94 271 MET A O 1
ATOM 2149 N N . ALA A 1 272 ? -15.116 14.831 -3.080 1.00 77.81 272 ALA A N 1
ATOM 2150 C CA . ALA A 1 272 ? -14.486 15.976 -3.736 1.00 77.81 272 ALA A CA 1
ATOM 2151 C C . ALA A 1 272 ? -14.554 15.873 -5.268 1.00 77.81 272 ALA A C 1
ATOM 2153 O O . ALA A 1 272 ? -14.927 16.841 -5.931 1.00 77.81 272 ALA A O 1
ATOM 2154 N N . ASP A 1 273 ? -14.297 14.683 -5.805 1.00 73.56 273 ASP A N 1
ATOM 2155 C CA . ASP A 1 273 ? -14.299 14.395 -7.242 1.00 73.56 273 ASP A CA 1
ATOM 2156 C C . ASP A 1 273 ? -15.723 14.295 -7.826 1.00 73.56 273 ASP A C 1
ATOM 2158 O O . ASP A 1 273 ? -15.901 14.092 -9.026 1.00 73.56 273 ASP A O 1
ATOM 2162 N N . GLY A 1 274 ? -16.762 14.393 -6.985 1.00 76.25 274 GLY A N 1
ATOM 2163 C CA . GLY A 1 274 ? -18.164 14.255 -7.387 1.00 76.25 274 GLY A CA 1
ATOM 2164 C C . GLY A 1 274 ? -18.585 12.823 -7.741 1.00 76.25 274 GLY A C 1
ATOM 2165 O O . GLY A 1 274 ? -19.715 12.607 -8.176 1.00 76.25 274 GLY A O 1
ATOM 2166 N N . ALA A 1 275 ? -17.708 11.836 -7.532 1.00 71.00 275 ALA A N 1
ATOM 2167 C CA . ALA A 1 275 ? -17.998 10.419 -7.741 1.00 71.00 275 ALA A CA 1
ATOM 2168 C C . ALA A 1 275 ? -19.001 9.864 -6.712 1.00 71.00 275 ALA A C 1
ATOM 2170 O O . ALA A 1 275 ? -19.689 8.878 -6.982 1.00 71.00 275 ALA A O 1
ATOM 2171 N N . GLN A 1 276 ? -19.098 10.493 -5.535 1.00 78.50 276 GLN A N 1
ATOM 2172 C CA . GLN A 1 276 ? -20.118 10.220 -4.523 1.00 78.50 276 GLN A CA 1
ATOM 2173 C C . GLN A 1 276 ? -20.770 11.516 -4.038 1.00 78.50 276 GLN A C 1
ATOM 2175 O O . GLN A 1 276 ? -20.111 12.540 -3.872 1.00 78.50 276 GLN A O 1
ATOM 2180 N N . ALA A 1 277 ? -22.076 11.461 -3.773 1.00 85.19 277 ALA A N 1
ATOM 2181 C CA . ALA A 1 277 ? -22.775 12.551 -3.104 1.00 85.19 277 ALA A CA 1
ATOM 2182 C C . ALA A 1 277 ? -22.321 12.665 -1.639 1.00 85.19 277 ALA A C 1
ATOM 2184 O O . ALA A 1 277 ? -21.948 11.668 -1.019 1.00 85.19 277 ALA A O 1
ATOM 2185 N N . PHE A 1 278 ? -22.415 13.868 -1.066 1.00 88.06 278 PHE A N 1
ATOM 2186 C CA . PHE A 1 278 ? -22.224 14.079 0.369 1.00 88.06 278 PHE A CA 1
ATOM 2187 C C . PHE A 1 278 ? -23.343 13.374 1.153 1.00 88.06 278 PHE A C 1
ATOM 2189 O O . PHE A 1 278 ? -24.444 13.906 1.302 1.00 88.06 278 PHE A O 1
ATOM 2196 N N . SER A 1 279 ? -23.079 12.145 1.595 1.00 84.94 279 SER A N 1
ATOM 2197 C CA . SER A 1 279 ? -24.044 11.267 2.258 1.00 84.94 279 SER A CA 1
ATOM 2198 C C . SER A 1 279 ? -23.332 10.246 3.145 1.00 84.94 279 SER A C 1
ATOM 2200 O O . SER A 1 279 ? -22.206 9.837 2.875 1.00 84.94 279 SER A O 1
ATOM 2202 N N . HIS A 1 280 ? -24.037 9.773 4.171 1.00 85.00 280 HIS A N 1
ATOM 2203 C CA . HIS A 1 280 ? -23.601 8.653 5.004 1.00 85.00 280 HIS A CA 1
ATOM 2204 C C . HIS A 1 280 ? -23.858 7.277 4.360 1.00 85.00 280 HIS A C 1
ATOM 2206 O O . HIS A 1 280 ? -23.526 6.248 4.955 1.00 85.00 280 HIS A O 1
ATOM 2212 N N . ASP A 1 281 ? -24.441 7.229 3.159 1.00 84.00 281 ASP A N 1
ATOM 2213 C CA . ASP A 1 281 ? -24.680 5.980 2.434 1.00 84.00 281 ASP A CA 1
ATOM 2214 C C . ASP A 1 281 ? -23.375 5.210 2.225 1.00 84.00 281 ASP A C 1
ATOM 2216 O O . ASP A 1 281 ? -22.336 5.786 1.900 1.00 84.00 281 ASP A O 1
ATOM 2220 N N . GLY A 1 282 ? -23.410 3.897 2.442 1.00 84.38 282 GLY A N 1
ATOM 2221 C CA . GLY A 1 282 ? -22.222 3.052 2.338 1.00 84.38 282 GLY A CA 1
ATOM 2222 C C . GLY A 1 282 ? -21.312 3.059 3.577 1.00 84.38 282 GLY A C 1
ATOM 2223 O O . GLY A 1 282 ? -20.204 2.524 3.524 1.00 84.38 282 GLY A O 1
ATOM 2224 N N . ALA A 1 283 ? -21.710 3.701 4.686 1.00 81.81 283 ALA A N 1
ATOM 2225 C CA . ALA A 1 283 ? -20.882 3.738 5.894 1.00 81.81 283 ALA A CA 1
ATOM 2226 C C . ALA A 1 283 ? -20.513 2.333 6.414 1.00 81.81 283 ALA A C 1
ATOM 2228 O O . ALA A 1 283 ? -19.334 2.119 6.689 1.00 81.81 283 ALA A O 1
ATOM 2229 N N . PRO A 1 284 ? -21.435 1.353 6.544 1.00 82.06 284 PRO A N 1
ATOM 2230 C CA . PRO A 1 284 ? -21.071 -0.003 6.967 1.00 82.06 284 PRO A CA 1
ATOM 2231 C C . PRO A 1 284 ? -19.980 -0.648 6.102 1.00 82.06 284 PRO A C 1
ATOM 2233 O O . PRO A 1 284 ? -19.051 -1.243 6.645 1.00 82.06 284 PRO A O 1
ATOM 2236 N N . GLU A 1 285 ? -20.067 -0.485 4.785 1.00 85.19 285 GLU A N 1
ATOM 2237 C CA . GLU A 1 285 ? -19.120 -0.996 3.794 1.00 85.19 285 GLU A CA 1
ATOM 2238 C C . GLU A 1 285 ? -17.750 -0.333 3.969 1.00 85.19 285 GLU A C 1
ATOM 2240 O O . GLU A 1 285 ? -16.739 -1.024 4.027 1.00 85.19 285 GLU A O 1
ATOM 2245 N N . ARG A 1 286 ? -17.701 0.984 4.212 1.00 88.50 286 ARG A N 1
ATOM 2246 C CA . ARG A 1 286 ? -16.449 1.694 4.536 1.00 88.50 286 ARG A CA 1
ATOM 2247 C C . ARG A 1 286 ? -15.748 1.114 5.770 1.00 88.50 286 ARG A C 1
ATOM 2249 O O . ARG A 1 286 ? -14.531 0.928 5.770 1.00 88.50 286 ARG A O 1
ATOM 2256 N N . PHE A 1 287 ? -16.487 0.794 6.833 1.00 83.06 287 PHE A N 1
ATOM 2257 C CA . PHE A 1 287 ? -15.878 0.151 8.005 1.00 83.06 287 PHE A CA 1
ATOM 2258 C C . PHE A 1 287 ? -15.406 -1.276 7.705 1.00 83.06 287 PHE A C 1
ATOM 2260 O O . PHE A 1 287 ? -14.370 -1.674 8.237 1.00 83.06 287 PHE A O 1
ATOM 2267 N N . GLN A 1 288 ? -16.092 -2.017 6.830 1.00 75.56 288 GLN A N 1
ATOM 2268 C CA . GLN A 1 288 ? -15.625 -3.327 6.357 1.00 75.56 288 GLN A CA 1
ATOM 2269 C C . GLN A 1 288 ? -14.337 -3.208 5.528 1.00 75.56 288 GLN A C 1
ATOM 2271 O O . GLN A 1 288 ? -13.395 -3.961 5.771 1.00 75.56 288 GLN A O 1
ATOM 2276 N N . ASP A 1 289 ? -14.246 -2.215 4.641 1.00 75.00 289 ASP A N 1
ATOM 2277 C CA . ASP A 1 289 ? -13.072 -1.947 3.796 1.00 75.00 289 ASP A CA 1
ATOM 2278 C C . ASP A 1 289 ? -11.814 -1.602 4.603 1.00 75.00 289 ASP A C 1
ATOM 2280 O O . ASP A 1 289 ? -10.690 -1.755 4.119 1.00 75.00 289 ASP A O 1
ATOM 2284 N N . SER A 1 290 ? -11.977 -1.157 5.854 1.00 78.19 290 SER A N 1
ATOM 2285 C CA . SER A 1 290 ? -10.850 -0.939 6.764 1.00 78.19 290 SER A CA 1
ATOM 2286 C C . SER A 1 290 ? -10.172 -2.243 7.206 1.00 78.19 290 SER A C 1
ATOM 2288 O O . SER A 1 290 ? -9.069 -2.206 7.747 1.00 78.19 290 SER A O 1
ATOM 2290 N N . GLY A 1 291 ? -10.825 -3.395 7.012 1.00 74.06 291 GLY A N 1
ATOM 2291 C CA . GLY A 1 291 ? -10.349 -4.702 7.466 1.00 74.06 291 GLY A CA 1
ATOM 2292 C C . GLY A 1 291 ? -10.376 -4.886 8.987 1.00 74.06 291 GLY A C 1
ATOM 2293 O O . GLY A 1 291 ? -9.941 -5.924 9.484 1.00 74.06 291 GLY A O 1
ATOM 2294 N N . LEU A 1 292 ? -10.876 -3.899 9.739 1.00 73.69 292 LEU A N 1
ATOM 2295 C CA . LEU A 1 292 ? -10.991 -3.974 11.188 1.00 73.69 292 LEU A CA 1
ATOM 2296 C C . LEU A 1 292 ? -12.269 -4.686 11.608 1.00 73.69 292 LEU A C 1
ATOM 2298 O O . LEU A 1 292 ? -13.357 -4.448 11.082 1.00 73.69 292 LEU A O 1
ATOM 2302 N N . VAL A 1 293 ? -12.143 -5.503 12.652 1.00 75.50 293 VAL A N 1
ATOM 2303 C CA . VAL A 1 293 ? -13.300 -6.003 13.390 1.00 75.50 293 VAL A CA 1
ATOM 2304 C C . VAL A 1 293 ? -13.800 -4.875 14.291 1.00 75.50 293 VAL A C 1
ATOM 2306 O O . VAL A 1 293 ? -13.360 -4.707 15.426 1.00 75.50 293 VAL A O 1
ATOM 2309 N N . CYS A 1 294 ? -14.695 -4.057 13.745 1.00 72.25 294 CYS A N 1
ATOM 2310 C CA . CYS A 1 294 ? -15.329 -2.961 14.465 1.00 72.25 294 CYS A CA 1
ATOM 2311 C C . CYS A 1 294 ? -16.529 -3.483 15.258 1.00 72.25 294 CYS A C 1
ATOM 2313 O O . CYS A 1 294 ? -17.564 -3.825 14.683 1.00 72.25 294 CYS A O 1
ATOM 2315 N N . HIS A 1 295 ? -16.428 -3.490 16.586 1.00 71.69 295 HIS A N 1
ATOM 2316 C CA . HIS A 1 295 ? -17.548 -3.851 17.460 1.00 71.69 295 HIS A CA 1
ATOM 2317 C C . HIS A 1 295 ? -18.647 -2.795 17.402 1.00 71.69 295 HIS A C 1
ATOM 2319 O O . HIS A 1 295 ? -19.832 -3.112 17.358 1.00 71.69 295 HIS A O 1
ATOM 2325 N N . ASN A 1 296 ? -18.256 -1.525 17.352 1.00 77.56 296 ASN A N 1
ATOM 2326 C CA . ASN A 1 296 ? -19.147 -0.392 17.139 1.00 77.56 296 ASN A CA 1
ATOM 2327 C C . ASN A 1 296 ? -18.473 0.605 16.196 1.00 77.56 296 ASN A C 1
ATOM 2329 O O . ASN A 1 296 ? -17.244 0.678 16.168 1.00 77.56 296 ASN A O 1
ATOM 2333 N N . PHE A 1 297 ? -19.261 1.384 15.458 1.00 86.62 297 PHE A N 1
ATOM 2334 C CA . PHE A 1 297 ? -18.730 2.409 14.568 1.00 86.62 297 PHE A CA 1
ATOM 2335 C C . PHE A 1 297 ? -19.677 3.594 14.358 1.00 86.62 297 PHE A C 1
ATOM 2337 O O . PHE A 1 297 ? -20.900 3.471 14.470 1.00 86.62 297 PHE A O 1
ATOM 2344 N N . ALA A 1 298 ? -19.123 4.751 14.016 1.00 88.88 298 ALA A N 1
ATOM 2345 C CA . ALA A 1 298 ? -19.870 5.952 13.661 1.00 88.88 298 ALA A CA 1
ATOM 2346 C C . ALA A 1 298 ? -19.089 6.824 12.680 1.00 88.88 298 ALA A C 1
ATOM 2348 O O . ALA A 1 298 ? -17.867 6.766 12.639 1.00 88.88 298 ALA A O 1
ATOM 2349 N N . GLU A 1 299 ? -19.792 7.651 11.913 1.00 93.94 299 GLU A N 1
ATOM 2350 C CA . GLU A 1 299 ? -19.187 8.547 10.932 1.00 93.94 299 GLU A CA 1
ATOM 2351 C C . GLU A 1 299 ? -19.655 9.982 11.163 1.00 93.94 299 GLU A C 1
ATOM 2353 O O . GLU A 1 299 ? -20.844 10.229 11.371 1.00 93.94 299 GLU A O 1
ATOM 2358 N N . ASN A 1 300 ? -18.710 10.915 11.097 1.00 95.38 300 ASN A N 1
ATOM 2359 C CA . ASN A 1 300 ? -18.971 12.341 10.988 1.00 95.38 300 ASN A CA 1
ATOM 2360 C C . ASN A 1 300 ? -18.429 12.832 9.644 1.00 95.38 300 ASN A C 1
ATOM 2362 O O . ASN A 1 300 ? -17.275 12.558 9.305 1.00 95.38 300 ASN A O 1
ATOM 2366 N N . LEU A 1 301 ? -19.249 13.574 8.903 1.00 92.06 301 LEU A N 1
ATOM 2367 C CA . LEU A 1 301 ? -18.864 14.205 7.644 1.00 92.06 301 LEU A CA 1
ATOM 2368 C C . LEU A 1 301 ? -18.937 15.725 7.794 1.00 92.06 301 LEU A C 1
ATOM 2370 O O . LEU A 1 301 ? -19.722 16.253 8.583 1.00 92.06 301 LEU A O 1
ATOM 2374 N N . SER A 1 302 ? -18.103 16.439 7.052 1.00 91.06 302 SER A N 1
ATOM 2375 C CA . SER A 1 302 ? -18.145 17.895 6.947 1.00 91.06 302 SER A CA 1
ATOM 2376 C C . SER A 1 302 ? -17.812 18.305 5.523 1.00 91.06 302 SER A C 1
ATOM 2378 O O . SER A 1 302 ? -16.910 17.730 4.911 1.00 91.06 302 SER A O 1
ATOM 2380 N N . VAL A 1 303 ? -18.535 19.298 5.013 1.00 85.06 303 VAL A N 1
ATOM 2381 C CA . VAL A 1 303 ? -18.201 20.006 3.781 1.00 85.06 303 VAL A CA 1
ATOM 2382 C C . VAL A 1 303 ? -18.200 21.499 4.070 1.00 85.06 303 VAL A C 1
ATOM 2384 O O . VAL A 1 303 ? -19.098 22.008 4.743 1.00 85.06 303 VAL A O 1
ATOM 2387 N N . SER A 1 304 ? -17.191 22.214 3.586 1.00 75.56 304 SER A N 1
ATOM 2388 C CA . SER A 1 304 ? -17.102 23.661 3.763 1.00 75.56 304 SER A CA 1
ATOM 2389 C C . SER A 1 304 ? -16.524 24.352 2.531 1.00 75.56 304 SER A C 1
ATOM 2391 O O . SER A 1 304 ? -15.775 23.762 1.758 1.00 75.56 304 SER A O 1
ATOM 2393 N N . THR A 1 305 ? -16.906 25.613 2.333 1.00 72.56 305 THR A N 1
ATOM 2394 C CA . THR A 1 305 ? -16.507 26.459 1.198 1.00 72.56 305 THR A CA 1
ATOM 2395 C C . THR A 1 305 ? -15.825 27.721 1.702 1.00 72.56 305 THR A C 1
ATOM 2397 O O . THR A 1 305 ? -16.360 28.378 2.593 1.00 72.56 305 THR A O 1
ATOM 2400 N N . GLY A 1 306 ? -14.711 28.119 1.085 1.00 52.19 306 GLY A N 1
ATOM 2401 C CA . GLY A 1 306 ? -14.185 29.486 1.223 1.00 52.19 306 GLY A CA 1
ATOM 2402 C C . GLY A 1 306 ? -13.488 29.817 2.548 1.00 52.19 306 GLY A C 1
ATOM 2403 O O . GLY A 1 306 ? -13.354 30.989 2.888 1.00 52.19 306 GLY A O 1
ATOM 2404 N N . PHE A 1 307 ? -13.033 28.812 3.292 1.00 58.81 307 PHE A N 1
ATOM 2405 C CA . PHE A 1 307 ? -12.284 29.000 4.535 1.00 58.81 307 PHE A CA 1
ATOM 2406 C C . PHE A 1 307 ? -10.779 28.784 4.325 1.00 58.81 307 PHE A C 1
ATOM 2408 O O . PHE A 1 307 ? -10.357 27.921 3.554 1.00 58.81 307 PHE A O 1
ATOM 2415 N N . ALA A 1 308 ? -9.965 29.563 5.040 1.00 55.19 308 ALA A N 1
ATOM 2416 C CA . ALA A 1 308 ? -8.514 29.419 5.046 1.00 55.19 308 ALA A CA 1
ATOM 2417 C C . ALA A 1 308 ? -8.095 28.146 5.803 1.00 55.19 308 ALA A C 1
ATOM 2419 O O . ALA A 1 308 ? -8.705 27.790 6.815 1.00 55.19 308 ALA A O 1
ATOM 2420 N N . ARG A 1 309 ? -7.044 27.464 5.326 1.00 62.69 309 ARG A N 1
ATOM 2421 C CA . ARG A 1 309 ? -6.574 26.163 5.839 1.00 62.69 309 ARG A CA 1
ATOM 2422 C C . ARG A 1 309 ? -6.374 26.158 7.360 1.00 62.69 309 ARG A C 1
ATOM 2424 O O . ARG A 1 309 ? -6.635 25.145 8.000 1.00 62.69 309 ARG A O 1
ATOM 2431 N N . GLU A 1 310 ? -5.936 27.279 7.920 1.00 62.91 310 GLU A N 1
ATOM 2432 C CA . GLU A 1 310 ? -5.537 27.456 9.319 1.00 62.91 310 GLU A CA 1
ATOM 2433 C C . GLU A 1 310 ? -6.705 27.372 10.310 1.00 62.91 310 GLU A C 1
ATOM 2435 O O . GLU A 1 310 ? -6.487 27.067 11.479 1.00 62.91 310 GLU A O 1
ATOM 2440 N N . VAL A 1 311 ? -7.940 27.634 9.868 1.00 71.62 311 VAL A N 1
ATOM 2441 C CA . VAL A 1 311 ? -9.138 27.581 10.729 1.00 71.62 311 VAL A CA 1
ATOM 2442 C C . VAL A 1 311 ? -9.996 26.338 10.486 1.00 71.62 311 VAL A C 1
ATOM 2444 O O . VAL A 1 311 ? -10.906 26.056 11.264 1.00 71.62 311 VAL A O 1
ATOM 2447 N N . MET A 1 312 ? -9.683 25.547 9.452 1.00 77.62 312 MET A N 1
ATOM 2448 C CA . MET A 1 312 ? -10.523 24.434 8.988 1.00 77.62 312 MET A CA 1
ATOM 2449 C C . MET A 1 312 ? -10.773 23.364 10.042 1.00 77.62 312 MET A C 1
ATOM 2451 O O . MET A 1 312 ? -11.904 22.891 10.180 1.00 77.62 312 MET A O 1
ATOM 2455 N N . ALA A 1 313 ? -9.733 22.977 10.783 1.00 84.94 313 ALA A N 1
ATOM 2456 C CA . ALA A 1 313 ? -9.854 21.959 11.819 1.00 84.94 313 ALA A CA 1
ATOM 2457 C C . ALA A 1 313 ? -10.819 22.408 12.923 1.00 84.94 313 ALA A C 1
ATOM 2459 O O . ALA A 1 313 ? -11.728 21.667 13.297 1.00 84.94 313 ALA A O 1
ATOM 2460 N N . GLN A 1 314 ? -10.644 23.647 13.391 1.00 84.88 314 GLN A N 1
ATOM 2461 C CA . GLN A 1 314 ? -11.442 24.242 14.457 1.00 84.88 314 GLN A CA 1
ATOM 2462 C C . GLN A 1 314 ? -12.902 24.385 14.038 1.00 84.88 314 GLN A C 1
ATOM 2464 O O . GLN A 1 314 ? -13.781 23.854 14.709 1.00 84.88 314 GLN A O 1
ATOM 2469 N N . THR A 1 315 ? -13.159 24.993 12.878 1.00 82.75 315 THR A N 1
ATOM 2470 C CA . THR A 1 315 ? -14.522 25.165 12.360 1.00 82.75 315 THR A CA 1
ATOM 2471 C C . THR A 1 315 ? -15.229 23.826 12.142 1.00 82.75 315 THR A C 1
ATOM 2473 O O . THR A 1 315 ? -16.416 23.704 12.439 1.00 82.75 315 THR A O 1
ATOM 2476 N N . THR A 1 316 ? -14.510 22.801 11.675 1.00 90.81 316 THR A N 1
ATOM 2477 C CA . THR A 1 316 ? -15.081 21.461 11.476 1.00 90.81 316 THR A CA 1
ATOM 2478 C C . THR A 1 316 ? -15.479 20.813 12.797 1.00 90.81 316 THR A C 1
ATOM 2480 O O . THR A 1 316 ? -16.605 20.336 12.934 1.00 90.81 316 THR A O 1
ATOM 2483 N N . VAL A 1 317 ? -14.578 20.807 13.784 1.00 93.25 317 VAL A N 1
ATOM 2484 C CA . VAL A 1 317 ? -14.853 20.177 15.081 1.00 93.25 317 VAL A CA 1
ATOM 2485 C C . VAL A 1 317 ? -15.924 20.948 15.850 1.00 93.25 317 VAL A C 1
ATOM 2487 O O . VAL A 1 317 ? -16.817 20.317 16.409 1.00 93.25 317 VAL A O 1
ATOM 2490 N N . ASP A 1 318 ? -15.916 22.281 15.815 1.00 90.38 318 ASP A N 1
ATOM 2491 C CA . ASP A 1 318 ? -16.972 23.097 16.426 1.00 90.38 318 ASP A CA 1
ATOM 2492 C C . ASP A 1 318 ? -18.336 22.840 15.775 1.00 90.38 318 ASP A C 1
ATOM 2494 O O . ASP A 1 318 ? -19.340 22.700 16.476 1.00 90.38 318 ASP A O 1
ATOM 2498 N N . GLY A 1 319 ? -18.373 22.688 14.446 1.00 85.50 319 GLY A N 1
ATOM 2499 C CA . GLY A 1 319 ? -19.577 22.293 13.715 1.00 85.50 319 GLY A CA 1
ATOM 2500 C C . GLY A 1 319 ? -20.102 20.918 14.141 1.00 85.50 319 GLY A C 1
ATOM 2501 O O . GLY A 1 319 ? -21.302 20.748 14.369 1.00 85.50 319 GLY A O 1
ATOM 2502 N N . TRP A 1 320 ? -19.213 19.937 14.327 1.00 95.69 320 TRP A N 1
ATOM 2503 C CA . TRP A 1 320 ? -19.593 18.629 14.865 1.00 95.69 320 TRP A CA 1
ATOM 2504 C C . TRP A 1 320 ? -20.051 18.699 16.328 1.00 95.69 320 TRP A C 1
ATOM 2506 O O . TRP A 1 320 ? -20.997 18.007 16.697 1.00 95.69 320 TRP A O 1
ATOM 2516 N N . ILE A 1 321 ? -19.441 19.544 17.162 1.00 93.50 321 ILE A N 1
ATOM 2517 C CA . ILE A 1 321 ? -19.851 19.740 18.562 1.00 93.50 321 ILE A CA 1
ATOM 2518 C C . ILE A 1 321 ? -21.240 20.383 18.647 1.00 93.50 321 ILE A C 1
ATOM 2520 O O . ILE A 1 321 ? -22.039 19.981 19.492 1.00 93.50 321 ILE A O 1
ATOM 2524 N N . ALA A 1 322 ? -21.539 21.358 17.788 1.00 87.62 322 ALA A N 1
ATOM 2525 C CA . ALA A 1 322 ? -22.817 22.070 17.780 1.00 87.62 322 ALA A CA 1
ATOM 2526 C C . ALA A 1 322 ? -23.990 21.225 17.249 1.00 87.62 322 ALA A C 1
ATOM 2528 O O . ALA A 1 322 ? -25.149 21.554 17.490 1.00 87.62 322 ALA A O 1
ATOM 2529 N N . SER A 1 323 ? -23.704 20.137 16.530 1.00 86.94 323 SER A N 1
ATOM 2530 C CA . SER A 1 323 ? -24.710 19.249 15.952 1.00 86.94 323 SER A CA 1
ATOM 2531 C C . SER A 1 323 ? -24.939 18.019 16.832 1.00 86.94 323 SER A C 1
ATOM 2533 O O . SER A 1 323 ? -24.076 17.148 16.896 1.00 86.94 323 SER A O 1
ATOM 2535 N N . ASP A 1 324 ? -26.143 17.848 17.384 1.00 83.88 324 ASP A N 1
ATOM 2536 C CA . ASP A 1 324 ? -26.493 16.729 18.279 1.00 83.88 324 ASP A CA 1
ATOM 2537 C C . ASP A 1 324 ? -26.085 15.339 17.759 1.00 83.88 324 ASP A C 1
ATOM 2539 O O . ASP A 1 324 ? -25.588 14.510 18.521 1.00 83.88 324 ASP A O 1
ATOM 2543 N N . GLY A 1 325 ? -26.271 15.068 16.461 1.00 77.88 325 GLY A N 1
ATOM 2544 C CA . GLY A 1 325 ? -25.877 13.796 15.840 1.00 77.88 325 GLY A CA 1
ATOM 2545 C C . GLY A 1 325 ? -24.369 13.544 15.899 1.00 77.88 325 GLY A C 1
ATOM 2546 O O . GLY A 1 325 ? -23.923 12.546 16.463 1.00 77.88 325 GLY A O 1
ATOM 2547 N N . HIS A 1 326 ? -23.584 14.479 15.370 1.00 87.06 326 HIS A N 1
ATOM 2548 C CA . HIS A 1 326 ? -22.125 14.415 15.379 1.00 87.06 326 HIS A CA 1
ATOM 2549 C C . HIS A 1 326 ? -21.545 14.470 16.801 1.00 87.06 326 HIS A C 1
ATOM 2551 O O . HIS A 1 326 ? -20.641 13.700 17.128 1.00 87.06 326 HIS A O 1
ATOM 2557 N N . ARG A 1 327 ? -22.116 15.292 17.692 1.00 90.12 327 ARG A N 1
ATOM 2558 C CA . ARG A 1 327 ? -21.730 15.373 19.107 1.00 90.12 327 ARG A CA 1
ATOM 2559 C C . ARG A 1 327 ? -21.900 14.029 19.815 1.00 90.12 327 ARG A C 1
ATOM 2561 O O . ARG A 1 327 ? -21.010 13.626 20.563 1.00 90.12 327 ARG A O 1
ATOM 2568 N N . ARG A 1 328 ? -22.997 13.301 19.555 1.00 83.94 328 ARG A N 1
ATOM 2569 C CA . ARG A 1 328 ? -23.189 11.931 20.075 1.00 83.94 328 ARG A CA 1
ATOM 2570 C C . ARG A 1 328 ? -22.088 10.983 19.606 1.00 83.94 328 ARG A C 1
ATOM 2572 O O . ARG A 1 328 ? -21.605 10.194 20.410 1.00 83.94 328 ARG A O 1
ATOM 2579 N N . ASN A 1 329 ? -21.658 11.085 18.349 1.00 87.50 329 ASN A N 1
ATOM 2580 C CA . ASN A 1 329 ? -20.558 10.273 17.827 1.00 87.50 329 ASN A CA 1
ATOM 2581 C C . ASN A 1 329 ? -19.227 10.633 18.503 1.00 87.50 329 ASN A C 1
ATOM 2583 O O . ASN A 1 329 ? -18.516 9.740 18.962 1.00 87.50 329 ASN A O 1
ATOM 2587 N N . LEU A 1 330 ? -18.922 11.929 18.648 1.00 86.31 330 LEU A N 1
ATOM 2588 C CA . LEU A 1 330 ? -17.706 12.405 19.318 1.00 86.31 330 LEU A CA 1
ATOM 2589 C C . LEU A 1 330 ? -17.613 11.927 20.771 1.00 86.31 330 LEU A C 1
ATOM 2591 O O . LEU A 1 330 ? -16.508 11.685 21.246 1.00 86.31 330 LEU A O 1
ATOM 2595 N N . LEU A 1 331 ? -18.740 11.754 21.467 1.00 88.88 331 LEU A N 1
ATOM 2596 C CA . LEU A 1 331 ? -18.802 11.243 22.844 1.00 88.88 331 LEU A CA 1
ATOM 2597 C C . LEU A 1 331 ? -19.085 9.740 22.934 1.00 88.88 331 LEU A C 1
ATOM 2599 O O . LEU A 1 331 ? -19.202 9.199 24.033 1.00 88.88 331 LEU A O 1
ATOM 2603 N N . GLY A 1 332 ? -19.177 9.065 21.790 1.00 77.88 332 GLY A N 1
ATOM 2604 C CA . GLY A 1 332 ? -19.451 7.641 21.719 1.00 77.88 332 GLY A CA 1
ATOM 2605 C C . GLY A 1 332 ? -18.302 6.788 22.273 1.00 77.88 332 GLY A C 1
ATOM 2606 O O . GLY A 1 332 ? -17.160 7.261 22.402 1.00 77.88 332 GLY A O 1
ATOM 2607 N N . PRO A 1 333 ? -18.580 5.508 22.578 1.00 80.38 333 PRO A N 1
ATOM 2608 C CA . PRO A 1 333 ? -17.655 4.586 23.230 1.00 80.38 333 PRO A CA 1
ATOM 2609 C C . PRO A 1 333 ? -16.655 4.000 22.228 1.00 80.38 333 PRO A C 1
ATOM 2611 O O . PRO A 1 333 ? -16.557 2.790 22.050 1.00 80.38 333 PRO A O 1
ATOM 2614 N N . PHE A 1 334 ? -15.938 4.877 21.541 1.00 87.31 334 PHE A N 1
ATOM 2615 C CA . PHE A 1 334 ? -14.906 4.543 20.573 1.00 87.31 334 PHE A CA 1
ATOM 2616 C C . PHE A 1 334 ? -13.536 4.695 21.226 1.00 87.31 334 PHE A C 1
ATOM 2618 O O . PHE A 1 334 ? -13.348 5.554 22.094 1.00 87.31 334 PHE A O 1
ATOM 2625 N N . ASN A 1 335 ? -12.591 3.854 20.819 1.00 83.00 335 ASN A N 1
ATOM 2626 C CA . ASN A 1 335 ? -11.193 3.931 21.243 1.00 83.00 335 ASN A CA 1
ATOM 2627 C C . ASN A 1 335 ? -10.268 4.336 20.092 1.00 83.00 335 ASN A C 1
ATOM 2629 O O . ASN A 1 335 ? -9.173 4.835 20.348 1.00 83.00 335 ASN A O 1
ATOM 2633 N N . VAL A 1 336 ? -10.725 4.195 18.844 1.00 89.75 336 VAL A N 1
ATOM 2634 C CA . VAL A 1 336 ? -9.980 4.607 17.660 1.00 89.75 336 VAL A CA 1
ATOM 2635 C C . VAL A 1 336 ? -10.804 5.490 16.731 1.00 89.75 336 VAL A C 1
ATOM 2637 O O . VAL A 1 336 ? -12.036 5.434 16.712 1.00 89.75 336 VAL A O 1
ATOM 2640 N N . CYS A 1 337 ? -10.122 6.288 15.915 1.00 96.12 337 CYS A N 1
ATOM 2641 C CA . CYS A 1 337 ? -10.735 6.936 14.763 1.00 96.12 337 CYS A CA 1
ATOM 2642 C C . CYS A 1 337 ? -9.794 7.004 13.563 1.00 96.12 337 CYS A C 1
ATOM 2644 O O . CYS A 1 337 ? -8.579 7.030 13.723 1.00 96.12 337 CYS A O 1
ATOM 2646 N N . GLY A 1 338 ? -10.355 7.088 12.365 1.00 95.81 338 GLY A N 1
ATOM 2647 C CA . GLY A 1 338 ? -9.664 7.486 11.151 1.00 95.81 338 GLY A CA 1
ATOM 2648 C C . GLY A 1 338 ? -10.178 8.823 10.655 1.00 95.81 338 GLY A C 1
ATOM 2649 O O . GLY A 1 338 ? -11.380 9.068 10.691 1.00 95.81 338 GLY A O 1
ATOM 2650 N N . ILE A 1 339 ? -9.278 9.684 10.195 1.00 96.50 339 ILE A N 1
ATOM 2651 C CA . ILE A 1 339 ? -9.622 11.003 9.659 1.00 96.50 339 ILE A CA 1
ATOM 2652 C C . ILE A 1 339 ? -9.004 11.126 8.275 1.00 96.50 339 ILE A C 1
ATOM 2654 O O . ILE A 1 339 ? -7.850 10.747 8.080 1.00 96.50 339 ILE A O 1
ATOM 2658 N N . GLY A 1 340 ? -9.779 11.641 7.327 1.00 91.62 340 GLY A N 1
ATOM 2659 C CA . GLY A 1 340 ? -9.330 11.908 5.971 1.00 91.62 340 GLY A CA 1
ATOM 2660 C C . GLY A 1 340 ? -10.035 13.117 5.384 1.00 91.62 340 GLY A C 1
ATOM 2661 O O . GLY A 1 340 ? -11.142 13.464 5.796 1.00 91.62 340 GLY A O 1
ATOM 2662 N N . TRP A 1 341 ? -9.378 13.775 4.438 1.00 91.38 341 TRP A N 1
ATOM 2663 C CA . TRP A 1 341 ? -9.900 14.973 3.800 1.00 91.38 341 TRP A CA 1
ATOM 2664 C C . TRP A 1 341 ? -9.490 15.040 2.329 1.00 91.38 341 TRP A C 1
ATOM 2666 O O . TRP A 1 341 ? -8.484 14.445 1.942 1.00 91.38 341 TRP A O 1
ATOM 2676 N N . SER A 1 342 ? -10.261 15.776 1.534 1.00 84.81 342 SER A N 1
ATOM 2677 C CA . SER A 1 342 ? -9.920 16.160 0.161 1.00 84.81 342 SER A CA 1
ATOM 2678 C C . SER A 1 342 ? -10.570 17.500 -0.184 1.00 84.81 342 SER A C 1
ATOM 2680 O O . SER A 1 342 ? -11.513 17.918 0.489 1.00 84.81 342 SER A O 1
ATOM 2682 N N . ALA A 1 343 ? -10.066 18.184 -1.206 1.00 77.19 343 ALA A N 1
ATOM 2683 C CA . ALA A 1 343 ? -10.645 19.417 -1.732 1.00 77.19 343 ALA A CA 1
ATOM 2684 C C . ALA A 1 343 ? -10.926 19.270 -3.228 1.00 77.19 343 ALA A C 1
ATOM 2686 O O . ALA A 1 343 ? -10.219 18.526 -3.900 1.00 77.19 343 ALA A O 1
ATOM 2687 N N . ASN A 1 344 ? -11.917 19.998 -3.739 1.00 73.75 344 ASN A N 1
ATOM 2688 C CA . ASN A 1 344 ? -12.173 20.093 -5.175 1.00 73.75 344 ASN A CA 1
ATOM 2689 C C . ASN A 1 344 ? -11.803 21.470 -5.742 1.00 73.75 344 ASN A C 1
ATOM 2691 O O . ASN A 1 344 ? -11.524 22.414 -4.997 1.00 73.75 344 ASN A O 1
ATOM 2695 N N . ASP A 1 345 ? -11.864 21.593 -7.067 1.00 66.75 345 ASP A N 1
ATOM 2696 C CA . ASP A 1 345 ? -11.503 22.815 -7.801 1.00 66.75 345 ASP A CA 1
ATOM 2697 C C . ASP A 1 345 ? -12.404 24.021 -7.478 1.00 66.75 345 ASP A C 1
ATOM 2699 O O . ASP A 1 345 ? -12.025 25.167 -7.708 1.00 66.75 345 ASP A O 1
ATOM 2703 N N . ASN A 1 346 ? -13.575 23.785 -6.874 1.00 63.25 346 ASN A N 1
ATOM 2704 C CA . ASN A 1 346 ? -14.480 24.829 -6.386 1.00 63.25 346 ASN A CA 1
ATOM 2705 C C . ASN A 1 346 ? -14.128 25.305 -4.964 1.00 63.25 346 ASN A C 1
ATOM 2707 O O . ASN A 1 346 ? -14.946 25.957 -4.308 1.00 63.25 346 ASN A O 1
ATOM 2711 N N . CYS A 1 347 ? -12.942 24.952 -4.458 1.00 64.44 347 CYS A N 1
ATOM 2712 C CA . CYS A 1 347 ? -12.499 25.229 -3.091 1.00 64.44 347 CYS A CA 1
ATOM 2713 C C . CYS A 1 347 ? -13.457 24.673 -2.021 1.00 64.44 347 CYS A C 1
ATOM 2715 O O . CYS A 1 347 ? -13.569 25.240 -0.927 1.00 64.44 347 CYS A O 1
ATOM 2717 N N . GLN A 1 348 ? -14.162 23.578 -2.329 1.00 72.75 348 GLN A N 1
ATOM 2718 C CA . GLN A 1 348 ? -14.941 22.834 -1.344 1.00 72.75 348 GLN A CA 1
ATOM 2719 C C . GLN A 1 348 ? -14.034 21.806 -0.685 1.00 72.75 348 GLN A C 1
ATOM 2721 O O . GLN A 1 348 ? -13.422 20.990 -1.372 1.00 72.75 348 GLN A O 1
ATOM 2726 N N . LEU A 1 349 ? -13.956 21.841 0.641 1.00 77.62 349 LEU A N 1
ATOM 2727 C CA . LEU A 1 349 ? -13.212 20.874 1.435 1.00 77.62 349 LEU A CA 1
ATOM 2728 C C . LEU A 1 349 ? -14.175 19.851 2.026 1.00 77.62 349 LEU A C 1
ATOM 2730 O O . LEU A 1 349 ? -15.151 20.228 2.667 1.00 77.62 349 LEU A O 1
ATOM 2734 N N . TYR A 1 350 ? -13.847 18.575 1.884 1.00 84.75 350 TYR A N 1
ATOM 2735 C CA . TYR A 1 350 ? -14.571 17.452 2.457 1.00 84.75 350 TYR A CA 1
ATOM 2736 C C . TYR A 1 350 ? -13.715 16.812 3.542 1.00 84.75 350 TYR A C 1
ATOM 2738 O O . TYR A 1 350 ? -12.554 16.488 3.297 1.00 84.75 350 TYR A O 1
ATOM 2746 N N . ILE A 1 351 ? -14.276 16.607 4.733 1.00 92.19 351 ILE A N 1
ATOM 2747 C CA . ILE A 1 351 ? -13.619 15.902 5.840 1.00 92.19 351 ILE A CA 1
ATOM 2748 C C . ILE A 1 351 ? -14.508 14.746 6.286 1.00 92.19 351 ILE A C 1
ATOM 2750 O O . ILE A 1 351 ? -15.693 14.922 6.560 1.00 92.19 351 ILE A O 1
ATOM 2754 N N . THR A 1 352 ? -13.907 13.565 6.388 1.00 95.69 352 THR A N 1
ATOM 2755 C CA . THR A 1 352 ? -14.521 12.341 6.906 1.00 95.69 352 THR A CA 1
ATOM 2756 C C . THR A 1 352 ? -13.814 11.931 8.193 1.00 95.69 352 THR A C 1
ATOM 2758 O O . THR A 1 352 ? -12.589 11.806 8.218 1.00 95.69 352 THR A O 1
ATOM 2761 N N . GLN A 1 353 ? -14.576 11.683 9.257 1.00 97.81 353 GLN A N 1
ATOM 2762 C CA . GLN A 1 353 ? -14.097 11.067 10.493 1.00 97.81 353 GLN A CA 1
ATOM 2763 C C . GLN A 1 353 ? -14.867 9.768 10.745 1.00 97.81 353 GLN A C 1
ATOM 2765 O O . GLN A 1 353 ? -16.072 9.777 10.985 1.00 97.81 353 GLN A O 1
ATOM 2770 N N . LEU A 1 354 ? -14.146 8.652 10.731 1.00 95.94 354 LEU A N 1
ATOM 2771 C CA . LEU A 1 354 ? -14.644 7.317 11.039 1.00 95.94 354 LEU A CA 1
ATOM 2772 C C . LEU A 1 354 ? -14.240 6.958 12.467 1.00 95.94 354 LEU A C 1
ATOM 2774 O O . LEU A 1 354 ? -13.055 6.868 12.759 1.00 95.94 354 LEU A O 1
ATOM 2778 N N . LEU A 1 355 ? -15.188 6.744 13.368 1.00 94.06 355 LEU A N 1
ATOM 2779 C CA . LEU A 1 355 ? -14.935 6.336 14.749 1.00 94.06 355 LEU A CA 1
ATOM 2780 C C . LEU A 1 355 ? -15.258 4.855 14.912 1.00 94.06 355 LEU A C 1
ATOM 2782 O O . LEU A 1 355 ? -16.287 4.403 14.413 1.00 94.06 355 LEU A O 1
ATOM 2786 N N . ALA A 1 356 ? -14.413 4.106 15.619 1.00 85.81 356 ALA A N 1
ATOM 2787 C CA . ALA A 1 356 ? -14.655 2.692 15.871 1.00 85.81 356 ALA A CA 1
ATOM 2788 C C . ALA A 1 356 ? -14.223 2.246 17.272 1.00 85.81 356 ALA A C 1
ATOM 2790 O O . ALA A 1 356 ? -13.373 2.851 17.929 1.00 85.81 356 ALA A O 1
ATOM 2791 N N . LEU A 1 357 ? -14.860 1.171 17.730 1.00 83.06 357 LEU A N 1
ATOM 2792 C CA . LEU A 1 357 ? -14.449 0.402 18.895 1.00 83.06 357 LEU A CA 1
ATOM 2793 C C . LEU A 1 357 ? -13.836 -0.908 18.401 1.00 83.06 357 LEU A C 1
ATOM 2795 O O . LEU A 1 357 ? -14.549 -1.718 17.808 1.00 83.06 357 LEU A O 1
ATOM 2799 N N . VAL A 1 358 ? -12.538 -1.092 18.632 1.00 78.62 358 VAL A N 1
ATOM 2800 C CA . VAL A 1 358 ? -11.754 -2.238 18.135 1.00 78.62 358 VAL A CA 1
ATOM 2801 C C . VAL A 1 358 ? -10.881 -2.837 19.235 1.00 78.62 358 VAL A C 1
ATOM 2803 O O . VAL A 1 358 ? -10.528 -2.136 20.184 1.00 78.62 358 VAL A O 1
ATOM 2806 N N . ASP A 1 359 ? -10.491 -4.100 19.087 1.00 69.12 359 ASP A N 1
ATOM 2807 C CA . ASP A 1 359 ? -9.575 -4.780 20.010 1.00 69.12 359 ASP A CA 1
ATOM 2808 C C . ASP A 1 359 ? -8.133 -4.334 19.756 1.00 69.12 359 ASP A C 1
ATOM 2810 O O . ASP A 1 359 ? -7.567 -4.618 18.702 1.00 69.12 359 ASP A O 1
ATOM 2814 N N . LEU A 1 360 ? -7.538 -3.628 20.718 1.00 58.56 360 LEU A N 1
ATOM 2815 C CA . LEU A 1 360 ? -6.122 -3.267 20.692 1.00 58.56 360 LEU A CA 1
ATOM 2816 C C . LEU A 1 360 ? -5.383 -4.253 21.614 1.00 58.56 360 LEU A C 1
ATOM 2818 O O . LEU A 1 360 ? -5.662 -4.307 22.807 1.00 58.56 360 LEU A O 1
ATOM 2822 N N . ASP A 1 361 ? -4.479 -5.056 21.050 1.00 47.81 361 ASP A N 1
ATOM 2823 C CA . ASP A 1 361 ? -3.485 -5.871 21.773 1.00 47.81 361 ASP A CA 1
ATOM 2824 C C . ASP A 1 361 ? -3.992 -7.005 22.689 1.00 47.81 361 ASP A C 1
ATOM 2826 O O . ASP A 1 361 ? -3.416 -7.289 23.737 1.00 47.81 361 ASP A O 1
ATOM 2830 N N . GLY A 1 362 ? -5.031 -7.739 22.280 1.00 40.72 362 GLY A N 1
ATOM 2831 C CA . GLY A 1 362 ? -5.400 -9.009 22.929 1.00 40.72 362 GLY A CA 1
ATOM 2832 C C . GLY A 1 362 ? -6.054 -8.887 24.312 1.00 40.72 362 GLY A C 1
ATOM 2833 O O . GLY A 1 362 ? -6.497 -9.903 24.853 1.00 40.72 362 GLY A O 1
ATOM 2834 N N . GLU A 1 363 ? -6.198 -7.674 24.846 1.00 40.19 363 GLU A N 1
ATOM 2835 C CA . GLU A 1 363 ? -7.200 -7.363 25.860 1.00 40.19 363 GLU A CA 1
ATOM 2836 C C . GLU A 1 363 ? -8.530 -7.035 25.175 1.00 40.19 363 GLU A C 1
ATOM 2838 O O . GLU A 1 363 ? -8.592 -6.205 24.272 1.00 40.19 363 GLU A O 1
ATOM 2843 N N . ASP A 1 364 ? -9.606 -7.690 25.608 1.00 44.62 364 ASP A N 1
ATOM 2844 C CA . ASP A 1 364 ? -10.961 -7.405 25.136 1.00 44.62 364 ASP A CA 1
ATOM 2845 C C . ASP A 1 364 ? -11.399 -6.009 25.666 1.00 44.62 364 ASP A C 1
ATOM 2847 O O . ASP A 1 364 ? -11.654 -5.850 26.866 1.00 44.62 364 ASP A O 1
ATOM 2851 N N . PRO A 1 365 ? -11.487 -4.957 24.829 1.00 43.66 365 PRO A N 1
ATOM 2852 C CA . PRO A 1 365 ? -11.846 -3.597 25.233 1.00 43.66 365 PRO A CA 1
ATOM 2853 C C . PRO A 1 365 ? -13.280 -3.500 25.755 1.00 43.66 365 PRO A C 1
ATOM 2855 O O . PRO A 1 365 ? -13.614 -2.545 26.465 1.00 43.66 365 PRO A O 1
ATOM 2858 N N . LEU A 1 366 ? -14.135 -4.480 25.432 1.00 41.56 366 LEU A N 1
ATOM 2859 C CA . LEU A 1 366 ? -15.488 -4.573 25.977 1.00 41.56 366 LEU A CA 1
ATOM 2860 C C . LEU A 1 366 ? -15.455 -4.836 27.496 1.00 41.56 366 LEU A C 1
ATOM 2862 O O . LEU A 1 366 ? -16.396 -4.455 28.189 1.00 41.56 366 LEU A O 1
ATOM 2866 N N . LEU A 1 367 ? -14.365 -5.419 28.022 1.00 39.69 367 LEU A N 1
ATOM 2867 C CA . LEU A 1 367 ? -14.120 -5.629 29.457 1.00 39.69 367 LEU A CA 1
ATOM 2868 C C . LEU A 1 367 ? -13.452 -4.428 30.154 1.00 39.69 367 LEU A C 1
ATOM 2870 O O . LEU A 1 367 ? -13.679 -4.221 31.346 1.00 39.69 367 LEU A O 1
ATOM 2874 N N . SER A 1 368 ? -12.650 -3.620 29.450 1.00 39.19 368 SER A N 1
ATOM 2875 C CA . SER A 1 368 ? -11.932 -2.473 30.046 1.00 39.19 368 SER A CA 1
ATOM 2876 C C . SER A 1 368 ? -12.720 -1.152 30.002 1.00 39.19 368 SER A C 1
ATOM 2878 O O . SER A 1 368 ? -12.392 -0.181 30.699 1.00 39.19 368 SER A O 1
ATOM 2880 N N . SER A 1 369 ? -13.794 -1.096 29.208 1.00 43.03 369 SER A N 1
ATOM 2881 C CA . SER A 1 369 ? -14.763 -0.003 29.231 1.00 43.03 369 SER A CA 1
ATOM 2882 C C . SER A 1 369 ? -15.649 -0.108 30.472 1.00 43.03 369 SER A C 1
ATOM 2884 O O . SER A 1 369 ? -16.559 -0.932 30.542 1.00 43.03 369 SER A O 1
ATOM 2886 N N . LYS A 1 370 ? -15.426 0.782 31.446 1.00 42.12 370 LYS A N 1
ATOM 2887 C CA . LYS A 1 370 ? -16.254 0.902 32.659 1.00 42.12 370 LYS A CA 1
ATOM 2888 C C . LYS A 1 370 ? -17.753 1.027 32.335 1.00 42.12 370 LYS A C 1
ATOM 2890 O O . LYS A 1 370 ? -18.575 0.504 33.069 1.00 42.12 370 LYS A O 1
ATOM 2895 N N . VAL A 1 371 ? -18.098 1.648 31.201 1.00 41.72 371 VAL A N 1
ATOM 2896 C CA . VAL A 1 371 ? -19.483 1.827 30.728 1.00 41.72 371 VAL A CA 1
ATOM 2897 C C . VAL A 1 371 ? -20.101 0.508 30.251 1.00 41.72 371 VAL A C 1
ATOM 2899 O O . VAL A 1 371 ? -21.253 0.229 30.567 1.00 41.72 371 VAL A O 1
ATOM 2902 N N . LEU A 1 372 ? -19.347 -0.327 29.527 1.00 41.00 372 LEU A N 1
ATOM 2903 C CA . LEU A 1 372 ? -19.827 -1.633 29.055 1.00 41.00 372 LEU A CA 1
ATOM 2904 C C . LEU A 1 372 ? -19.805 -2.693 30.161 1.00 41.00 372 LEU A C 1
ATOM 2906 O O . LEU A 1 372 ? -20.716 -3.512 30.214 1.00 41.00 372 LEU A O 1
ATOM 2910 N N . CYS A 1 373 ? -18.837 -2.635 31.078 1.00 40.22 373 CYS A N 1
ATOM 2911 C CA . CYS A 1 373 ? -18.823 -3.460 32.285 1.00 40.22 373 CYS A CA 1
ATOM 2912 C C . CYS A 1 373 ? -19.976 -3.107 33.235 1.00 40.22 373 CYS A C 1
ATOM 2914 O O . CYS A 1 373 ? -20.662 -4.016 33.691 1.00 40.22 373 CYS A O 1
ATOM 2916 N N . ASP A 1 374 ? -20.271 -1.822 33.469 1.00 41.56 374 ASP A N 1
ATOM 2917 C CA . ASP A 1 374 ? -21.441 -1.408 34.258 1.00 41.56 374 ASP A CA 1
ATOM 2918 C C . ASP A 1 374 ? -22.759 -1.802 33.571 1.00 41.56 374 ASP A C 1
ATOM 2920 O O . ASP A 1 374 ? -23.712 -2.188 34.248 1.00 41.56 374 ASP A O 1
ATOM 2924 N N . LEU A 1 375 ? -22.824 -1.751 32.233 1.00 42.44 375 LEU A N 1
ATOM 2925 C CA . LEU A 1 375 ? -23.988 -2.205 31.467 1.00 42.44 375 LEU A CA 1
ATOM 2926 C C . LEU A 1 375 ? -24.146 -3.730 31.540 1.00 42.44 375 LEU A C 1
ATOM 2928 O O . LEU A 1 375 ? -25.251 -4.211 31.769 1.00 42.44 375 LEU A O 1
ATOM 2932 N N . ALA A 1 376 ? -23.057 -4.491 31.402 1.00 40.31 376 ALA A N 1
ATOM 2933 C CA . ALA A 1 376 ? -23.051 -5.948 31.499 1.00 40.31 376 ALA A CA 1
ATOM 2934 C C . ALA A 1 376 ? -23.385 -6.429 32.919 1.00 40.31 376 ALA A C 1
ATOM 2936 O O . ALA A 1 376 ? -24.194 -7.339 33.061 1.00 40.31 376 ALA A O 1
ATOM 2937 N N . LEU A 1 377 ? -22.846 -5.788 33.962 1.00 38.62 377 LEU A N 1
ATOM 2938 C CA . LEU A 1 377 ? -23.155 -6.083 35.366 1.00 38.62 377 LEU A CA 1
ATOM 2939 C C . LEU A 1 377 ? -24.619 -5.756 35.702 1.00 38.62 377 LEU A C 1
ATOM 2941 O O . LEU A 1 377 ? -25.312 -6.596 36.267 1.00 38.62 377 LEU A O 1
ATOM 2945 N N . ARG A 1 378 ? -25.146 -4.606 35.252 1.00 37.28 378 ARG A N 1
ATOM 2946 C CA . ARG A 1 378 ? -26.575 -4.264 35.421 1.00 37.28 378 ARG A CA 1
ATOM 2947 C C . ARG A 1 378 ? -27.507 -5.160 34.601 1.00 37.28 378 ARG A C 1
ATOM 2949 O O . ARG A 1 378 ? -28.637 -5.398 35.017 1.00 37.28 378 ARG A O 1
ATOM 2956 N N . CYS A 1 379 ? -27.052 -5.667 33.454 1.00 36.62 379 CYS A N 1
ATOM 2957 C CA . CYS A 1 379 ? -27.790 -6.662 32.677 1.00 36.62 379 CYS A CA 1
ATOM 2958 C C . CYS A 1 379 ? -27.783 -8.027 33.380 1.00 36.62 379 CYS A C 1
ATOM 2960 O O . CYS A 1 379 ? -28.829 -8.663 33.446 1.00 36.62 379 CYS A O 1
ATOM 2962 N N . ILE A 1 380 ? -26.658 -8.458 33.958 1.00 39.16 380 ILE A N 1
ATOM 2963 C CA . ILE A 1 380 ? -26.539 -9.719 34.713 1.00 39.16 380 ILE A CA 1
ATOM 2964 C C . ILE A 1 380 ? -27.420 -9.713 35.974 1.00 39.16 380 ILE A C 1
ATOM 2966 O O . ILE A 1 380 ? -28.022 -10.738 36.289 1.00 39.16 380 ILE A O 1
ATOM 2970 N N . ASP A 1 381 ? -27.587 -8.560 36.625 1.00 33.38 381 ASP A N 1
ATOM 2971 C CA . ASP A 1 381 ? -28.492 -8.400 37.775 1.00 33.38 381 ASP A CA 1
ATOM 2972 C C . ASP A 1 381 ? -29.980 -8.306 37.384 1.00 33.38 381 ASP A C 1
ATOM 2974 O O . ASP A 1 381 ? -30.863 -8.343 38.245 1.00 33.38 381 ASP A O 1
ATOM 2978 N N . SER A 1 382 ? -30.291 -8.222 36.085 1.00 34.78 382 SER A N 1
ATOM 2979 C CA . SER A 1 382 ? -31.663 -8.215 35.583 1.00 34.78 382 SER A CA 1
ATOM 2980 C C . SER A 1 382 ? -32.033 -9.581 34.988 1.00 34.78 382 SER A C 1
ATOM 2982 O O . SER A 1 382 ? -31.570 -9.994 33.922 1.00 34.78 382 SER A O 1
ATOM 2984 N N . THR A 1 383 ? -32.947 -10.285 35.660 1.00 34.50 383 THR A N 1
ATOM 2985 C CA . THR A 1 383 ? -33.545 -11.557 35.212 1.00 34.50 383 THR A CA 1
ATOM 2986 C C . THR A 1 383 ? -33.965 -11.585 33.725 1.00 34.50 383 THR A C 1
ATOM 2988 O O . THR A 1 383 ? -33.775 -12.624 33.084 1.00 34.50 383 THR A O 1
ATOM 2991 N N . PRO A 1 384 ? -34.476 -10.489 33.116 1.00 34.66 384 PRO A N 1
ATOM 2992 C CA . PRO A 1 384 ? -34.829 -10.471 31.694 1.00 34.66 384 PRO A CA 1
ATOM 2993 C C . PRO A 1 384 ? -33.634 -10.629 30.743 1.00 34.66 384 PRO A C 1
ATOM 2995 O O . PRO A 1 384 ? -33.759 -11.293 29.714 1.00 34.66 384 PRO A O 1
ATOM 2998 N N . ALA A 1 385 ? -32.466 -10.070 31.072 1.00 38.12 385 ALA A N 1
ATOM 2999 C CA . ALA A 1 385 ? -31.305 -10.122 30.186 1.00 38.12 385 ALA A CA 1
ATOM 3000 C C . ALA A 1 385 ? -30.594 -11.482 30.245 1.00 38.12 385 ALA A C 1
ATOM 3002 O O . ALA A 1 385 ? -30.144 -11.980 29.216 1.00 38.12 385 ALA A O 1
ATOM 3003 N N . VAL A 1 386 ? -30.591 -12.154 31.401 1.00 38.25 386 VAL A N 1
ATOM 3004 C CA . VAL A 1 386 ? -30.111 -13.545 31.510 1.00 38.25 386 VAL A CA 1
ATOM 3005 C C . VAL A 1 386 ? -30.978 -14.492 30.667 1.00 38.25 386 VAL A C 1
ATOM 3007 O O . VAL A 1 386 ? -30.452 -15.354 29.961 1.00 38.25 386 VAL A O 1
ATOM 3010 N N . CYS A 1 387 ? -32.301 -14.291 30.663 1.00 34.78 387 CYS A N 1
ATOM 3011 C CA . CYS A 1 387 ? -33.218 -15.063 29.819 1.00 34.78 387 CYS A CA 1
ATOM 3012 C C . CYS A 1 387 ? -33.010 -14.782 28.320 1.00 34.78 387 CYS A C 1
ATOM 3014 O O . CYS A 1 387 ? -33.098 -15.703 27.508 1.00 34.78 387 CYS A O 1
ATOM 3016 N N . ALA A 1 388 ? -32.675 -13.543 27.947 1.00 40.28 388 ALA A N 1
ATOM 3017 C CA . ALA A 1 388 ? -32.349 -13.177 26.567 1.00 40.28 388 ALA A CA 1
ATOM 3018 C C . ALA A 1 388 ? -31.042 -13.832 26.078 1.00 40.28 388 ALA A C 1
ATOM 3020 O O . ALA A 1 388 ? -30.991 -14.342 24.960 1.00 40.28 388 ALA A O 1
ATOM 3021 N N . VAL A 1 389 ? -30.012 -13.891 26.929 1.00 37.75 389 VAL A N 1
ATOM 3022 C CA . VAL A 1 389 ? -28.724 -14.546 26.629 1.00 37.75 389 VAL A CA 1
ATOM 3023 C C . VAL A 1 389 ? -28.875 -16.063 26.509 1.00 37.75 389 VAL A C 1
ATOM 3025 O O . VAL A 1 389 ? -28.330 -16.669 25.588 1.00 37.75 389 VAL A O 1
ATOM 3028 N N . ALA A 1 390 ? -29.668 -16.681 27.387 1.00 36.38 390 ALA A N 1
ATOM 3029 C CA . ALA A 1 390 ? -29.989 -18.103 27.286 1.00 36.38 390 ALA A CA 1
ATOM 3030 C C . ALA A 1 390 ? -30.823 -18.419 26.026 1.00 36.38 390 ALA A C 1
ATOM 3032 O O . ALA A 1 390 ? -30.595 -19.438 25.376 1.00 36.38 390 ALA A O 1
ATOM 3033 N N . GLY A 1 391 ? -31.738 -17.524 25.632 1.00 36.69 391 GLY A N 1
ATOM 3034 C CA . GLY A 1 391 ? -32.496 -17.629 24.381 1.00 36.69 391 GLY A CA 1
ATOM 3035 C C . GLY A 1 391 ? -31.616 -17.540 23.127 1.00 36.69 391 GLY A C 1
ATOM 3036 O O . GLY A 1 391 ? -31.799 -18.324 22.198 1.00 36.69 391 GLY A O 1
ATOM 3037 N N . LEU A 1 392 ? -30.612 -16.655 23.133 1.00 40.47 392 LEU A N 1
ATOM 3038 C CA . LEU A 1 392 ? -29.600 -16.513 22.074 1.00 40.47 392 LEU A CA 1
ATOM 3039 C C . LEU A 1 392 ? -28.766 -17.786 21.860 1.00 40.47 392 LEU A C 1
ATOM 3041 O O . LEU A 1 392 ? -28.392 -18.087 20.728 1.00 40.47 392 LEU A O 1
ATOM 3045 N N . ALA A 1 393 ? -28.492 -18.538 22.929 1.00 35.75 393 ALA A N 1
ATOM 3046 C CA . ALA A 1 393 ? -27.719 -19.777 22.864 1.00 35.75 393 ALA A CA 1
ATOM 3047 C C . ALA A 1 393 ? -28.549 -21.000 22.424 1.00 35.75 393 ALA A C 1
ATOM 3049 O O . ALA A 1 393 ? -27.985 -21.960 21.902 1.00 35.75 393 ALA A O 1
ATOM 3050 N N . LEU A 1 394 ? -29.871 -20.984 22.633 1.00 36.25 394 LEU A N 1
ATOM 3051 C CA . LEU A 1 394 ? -30.742 -22.153 22.441 1.00 36.25 394 LEU A CA 1
ATOM 3052 C C . LEU A 1 394 ? -31.647 -22.076 21.201 1.00 36.25 394 LEU A C 1
ATOM 3054 O O . LEU A 1 394 ? -32.094 -23.116 20.721 1.00 36.25 394 LEU A O 1
ATOM 3058 N N . ALA A 1 395 ? -31.916 -20.885 20.662 1.00 34.88 395 ALA A N 1
ATOM 3059 C CA . ALA A 1 395 ? -32.805 -20.702 19.517 1.00 34.88 395 ALA A CA 1
ATOM 3060 C C . ALA A 1 395 ? -32.172 -19.746 18.497 1.00 34.88 395 ALA A C 1
ATOM 3062 O O . ALA A 1 395 ? -32.289 -18.524 18.598 1.00 34.88 395 ALA A O 1
ATOM 3063 N N . GLY A 1 396 ? -31.487 -20.304 17.495 1.00 39.47 396 GLY A N 1
ATOM 3064 C CA . GLY A 1 396 ? -30.930 -19.525 16.389 1.00 39.47 396 GLY A CA 1
ATOM 3065 C C . GLY A 1 396 ? -31.947 -18.560 15.757 1.00 39.47 396 GLY A C 1
ATOM 3066 O O . GLY A 1 396 ? -33.149 -18.815 15.730 1.00 39.47 396 GLY A O 1
ATOM 3067 N N . SER A 1 397 ? -31.445 -17.435 15.236 1.00 31.73 397 SER A N 1
ATOM 3068 C CA . SER A 1 397 ? -32.147 -16.339 14.528 1.00 31.73 397 SER A CA 1
ATOM 3069 C C . SER A 1 397 ? -33.311 -15.618 15.242 1.00 31.73 397 SER A C 1
ATOM 3071 O O . SER A 1 397 ? -33.587 -14.471 14.905 1.00 31.73 397 SER A O 1
ATOM 3073 N N . ALA A 1 398 ? -33.935 -16.189 16.277 1.00 33.47 398 ALA A N 1
ATOM 3074 C CA . ALA A 1 398 ? -35.061 -15.572 16.993 1.00 33.47 398 ALA A CA 1
ATOM 3075 C C . ALA A 1 398 ? -34.647 -14.625 18.146 1.00 33.47 398 ALA A C 1
ATOM 3077 O O . ALA A 1 398 ? -35.491 -13.950 18.731 1.00 33.47 398 ALA A O 1
ATOM 3078 N N . GLY A 1 399 ? -33.351 -14.524 18.464 1.00 36.69 399 GLY A N 1
ATOM 3079 C CA . GLY A 1 399 ? -32.820 -13.697 19.562 1.00 36.69 399 GLY A CA 1
ATOM 3080 C C . GLY A 1 399 ? -32.757 -12.179 19.312 1.00 36.69 399 GLY A C 1
ATOM 3081 O O . GLY A 1 399 ? -32.285 -11.445 20.177 1.00 36.69 399 GLY A O 1
ATOM 3082 N N . ALA A 1 400 ? -33.206 -11.681 18.156 1.00 37.12 400 ALA A N 1
ATOM 3083 C CA . ALA A 1 400 ? -32.999 -10.284 17.756 1.00 37.12 400 ALA A CA 1
ATOM 3084 C C . ALA A 1 400 ? -33.888 -9.260 18.499 1.00 37.12 400 ALA A C 1
ATOM 3086 O O . ALA A 1 400 ? -33.490 -8.106 18.646 1.00 37.12 400 ALA A O 1
ATOM 3087 N N . VAL A 1 401 ? -35.059 -9.666 19.009 1.00 36.78 401 VAL A N 1
ATOM 3088 C CA . VAL A 1 401 ? -36.078 -8.733 19.540 1.00 36.78 401 VAL A CA 1
ATOM 3089 C C . VAL A 1 401 ? -35.722 -8.188 20.933 1.00 36.78 401 VAL A C 1
ATOM 3091 O O . VAL A 1 401 ? -35.921 -7.006 21.213 1.00 36.78 401 VAL A O 1
ATOM 3094 N N . ALA A 1 402 ? -35.116 -9.003 21.804 1.00 36.28 402 ALA A N 1
ATOM 3095 C CA . ALA A 1 402 ? -34.675 -8.552 23.132 1.00 36.28 402 ALA A CA 1
ATOM 3096 C C . ALA A 1 402 ? -33.481 -7.578 23.055 1.00 36.28 402 ALA A C 1
ATOM 3098 O O . ALA A 1 402 ? -33.368 -6.656 23.865 1.00 36.28 402 ALA A O 1
ATOM 3099 N N . GLY A 1 403 ? -32.632 -7.732 22.031 1.00 39.75 403 GLY A N 1
ATOM 3100 C CA . GLY A 1 403 ? -31.542 -6.800 21.737 1.00 39.75 403 GLY A CA 1
ATOM 3101 C C . GLY A 1 403 ? -32.032 -5.411 21.319 1.00 39.75 403 GLY A C 1
ATOM 3102 O O . GLY A 1 403 ? -31.319 -4.433 21.515 1.00 39.75 403 GLY A O 1
ATOM 3103 N N . THR A 1 404 ? -33.260 -5.290 20.803 1.00 37.97 404 THR A N 1
ATOM 3104 C CA . THR A 1 404 ? -33.807 -4.013 20.321 1.00 37.97 404 THR A CA 1
ATOM 3105 C C . THR A 1 404 ? -34.253 -3.093 21.462 1.00 37.97 404 THR A C 1
ATOM 3107 O O . THR A 1 404 ? -34.025 -1.889 21.389 1.00 37.97 404 THR A O 1
ATOM 3110 N N . ILE A 1 405 ? -34.822 -3.634 22.547 1.00 38.34 405 ILE A N 1
ATOM 3111 C CA . ILE A 1 405 ? -35.291 -2.828 23.694 1.00 38.34 405 ILE A CA 1
ATOM 3112 C C . ILE A 1 405 ? -34.100 -2.311 24.520 1.00 38.34 405 ILE A C 1
ATOM 3114 O O . ILE A 1 405 ? -34.023 -1.122 24.828 1.00 38.34 405 ILE A O 1
ATOM 3118 N N . LEU A 1 406 ? -33.126 -3.181 24.814 1.00 40.09 406 LEU A N 1
ATOM 3119 C CA . LEU A 1 406 ? -31.879 -2.805 25.499 1.00 40.09 406 LEU A CA 1
ATOM 3120 C C . LEU A 1 406 ? -30.967 -1.949 24.606 1.00 40.09 406 LEU A C 1
ATOM 3122 O O . LEU A 1 406 ? -30.366 -0.984 25.078 1.00 40.09 406 LEU A O 1
ATOM 3126 N N . GLY A 1 407 ? -30.915 -2.253 23.307 1.00 39.66 407 GLY A N 1
ATOM 3127 C CA . GLY A 1 407 ? -30.191 -1.469 22.311 1.00 39.66 407 GLY A CA 1
ATOM 3128 C C . GLY A 1 407 ? -30.769 -0.070 22.116 1.00 39.66 407 GLY A C 1
ATOM 3129 O O . GLY A 1 407 ? -30.001 0.863 21.926 1.00 39.66 407 GLY A O 1
ATOM 3130 N N . GLY A 1 408 ? -32.090 0.107 22.230 1.00 34.47 408 GLY A N 1
ATOM 3131 C CA . GLY A 1 408 ? -32.744 1.417 22.168 1.00 34.47 408 GLY A CA 1
ATOM 3132 C C . GLY A 1 408 ? -32.397 2.314 23.359 1.00 34.47 408 GLY A C 1
ATOM 3133 O O . GLY A 1 408 ? -31.996 3.459 23.169 1.00 34.47 408 GLY A O 1
ATOM 3134 N N . ALA A 1 409 ? -32.457 1.787 24.586 1.00 36.81 409 ALA A N 1
ATOM 3135 C CA . ALA A 1 409 ? -32.087 2.547 25.784 1.00 36.81 409 ALA A CA 1
ATOM 3136 C C . ALA A 1 409 ? -30.585 2.905 25.812 1.00 36.81 409 ALA A C 1
ATOM 3138 O O . ALA A 1 409 ? -30.216 4.035 26.136 1.00 36.81 409 ALA A O 1
ATOM 3139 N N . ALA A 1 410 ? -29.713 1.975 25.402 1.00 38.44 410 ALA A N 1
ATOM 3140 C CA . ALA A 1 410 ? -28.270 2.209 25.307 1.00 38.44 410 ALA A CA 1
ATOM 3141 C C . ALA A 1 410 ? -27.876 3.120 24.123 1.00 38.44 410 ALA A C 1
ATOM 3143 O O . ALA A 1 410 ? -26.917 3.885 24.228 1.00 38.44 410 ALA A O 1
ATOM 3144 N N . SER A 1 411 ? -28.630 3.088 23.021 1.00 37.78 411 SER A N 1
ATOM 3145 C CA . SER A 1 411 ? -28.484 3.996 21.875 1.00 37.78 411 SER A CA 1
ATOM 3146 C C . SER A 1 411 ? -28.802 5.440 22.256 1.00 37.78 411 SER A C 1
ATOM 3148 O O . SER A 1 411 ? -28.025 6.337 21.927 1.00 37.78 411 SER A O 1
ATOM 3150 N N . VAL A 1 412 ? -29.908 5.657 22.975 1.00 34.75 412 VAL A N 1
ATOM 3151 C CA . VAL A 1 412 ? -30.373 6.993 23.376 1.00 34.75 412 VAL A CA 1
ATOM 3152 C C . VAL A 1 412 ? -29.452 7.620 24.423 1.00 34.75 412 VAL A C 1
ATOM 3154 O O . VAL A 1 412 ? -29.189 8.818 24.358 1.00 34.75 412 VAL A O 1
ATOM 3157 N N . GLN A 1 413 ? -28.936 6.827 25.365 1.00 36.78 413 GLN A N 1
ATOM 3158 C CA . GLN A 1 413 ? -28.158 7.353 26.488 1.00 36.78 413 GLN A CA 1
ATOM 3159 C C . GLN A 1 413 ? -26.634 7.340 26.257 1.00 36.78 413 GLN A C 1
ATOM 3161 O O . GLN A 1 413 ? -25.942 8.202 26.792 1.00 36.78 413 GLN A O 1
ATOM 3166 N N . TRP A 1 414 ? -26.103 6.400 25.461 1.00 39.19 414 TRP A N 1
ATOM 3167 C CA . TRP A 1 414 ? -24.653 6.151 25.352 1.00 39.19 414 TRP A CA 1
ATOM 3168 C C . TRP A 1 414 ? -24.134 5.965 23.915 1.00 39.19 414 TRP A C 1
ATOM 3170 O O . TRP A 1 414 ? -22.959 5.654 23.732 1.00 39.19 414 TRP A O 1
ATOM 3180 N N . GLY A 1 415 ? -24.974 6.126 22.883 1.00 37.16 415 GLY A N 1
ATOM 3181 C CA . GLY A 1 415 ? -24.545 6.048 21.477 1.00 37.16 415 GLY A CA 1
ATOM 3182 C C . GLY A 1 415 ? -24.088 4.655 21.011 1.00 37.16 415 GLY A C 1
ATOM 3183 O O . GLY A 1 415 ? -23.360 4.537 20.025 1.00 37.16 415 GLY A O 1
ATOM 3184 N N . VAL A 1 416 ? -24.483 3.585 21.711 1.00 42.44 416 VAL A N 1
ATOM 3185 C CA . VAL A 1 416 ? -24.153 2.197 21.338 1.00 42.44 416 VAL A CA 1
ATOM 3186 C C . VAL A 1 416 ? -25.149 1.685 20.295 1.00 42.44 416 VAL A C 1
ATOM 3188 O O . VAL A 1 416 ? -26.360 1.766 20.508 1.00 42.44 416 VAL A O 1
ATOM 3191 N N . ARG A 1 417 ? -24.666 1.127 19.173 1.00 41.59 417 ARG A N 1
ATOM 3192 C CA . ARG A 1 417 ? -25.544 0.524 18.158 1.00 41.59 417 ARG A CA 1
ATOM 3193 C C . ARG A 1 417 ? -26.227 -0.745 18.704 1.00 41.59 417 ARG A C 1
ATOM 3195 O O . ARG A 1 417 ? -25.541 -1.606 19.259 1.00 41.59 417 ARG A O 1
ATOM 3202 N N . PRO A 1 418 ? -27.543 -0.936 18.481 1.00 41.19 418 PRO A N 1
ATOM 3203 C CA . PRO A 1 418 ? -28.278 -2.125 18.938 1.00 41.19 418 PRO A CA 1
ATOM 3204 C C . PRO A 1 418 ? -27.692 -3.466 18.460 1.00 41.19 418 PRO A C 1
ATOM 3206 O O . PRO A 1 418 ? -27.833 -4.482 19.135 1.00 41.19 418 PRO A O 1
ATOM 3209 N N . SER A 1 419 ? -27.005 -3.474 17.314 1.00 41.44 419 SER A N 1
ATOM 3210 C CA . SER A 1 419 ? -26.383 -4.657 16.706 1.00 41.44 419 SER A CA 1
ATOM 3211 C C . SER A 1 419 ? -25.076 -5.108 17.373 1.00 41.44 419 SER A C 1
ATOM 3213 O O . SER A 1 419 ? -24.642 -6.233 17.143 1.00 41.44 419 SER A O 1
ATOM 3215 N N . THR A 1 420 ? -24.442 -4.263 18.192 1.00 38.53 420 THR A N 1
ATOM 3216 C CA . THR A 1 420 ? -23.146 -4.551 18.836 1.00 38.53 420 THR A CA 1
ATOM 3217 C C . THR A 1 420 ? -23.287 -5.441 20.073 1.00 38.53 420 THR A C 1
ATOM 3219 O O . THR A 1 420 ? -22.418 -6.262 20.368 1.00 38.53 420 THR A O 1
ATOM 3222 N N . ILE A 1 421 ? -24.404 -5.312 20.790 1.00 45.19 421 ILE A N 1
ATOM 3223 C CA . ILE A 1 421 ? -24.656 -6.019 22.053 1.00 45.19 421 ILE A CA 1
ATOM 3224 C C . ILE A 1 421 ? -24.700 -7.551 21.854 1.00 45.19 421 ILE A C 1
ATOM 3226 O O . ILE A 1 421 ? -24.024 -8.260 22.602 1.00 45.19 421 ILE A O 1
ATOM 3230 N N . PRO A 1 422 ? -25.389 -8.101 20.831 1.00 41.50 422 PRO A N 1
ATOM 3231 C CA . PRO A 1 422 ? -25.399 -9.543 20.583 1.00 41.50 422 PRO A CA 1
ATOM 3232 C C . PRO A 1 422 ? -24.013 -10.116 20.257 1.00 41.50 422 PRO A C 1
ATOM 3234 O O . PRO A 1 422 ? -23.689 -11.201 20.730 1.00 41.50 422 PRO A O 1
ATOM 3237 N N . CYS A 1 423 ? -23.176 -9.397 19.499 1.00 38.34 423 CYS A N 1
ATOM 3238 C CA . CYS A 1 423 ? -21.838 -9.858 19.110 1.00 38.34 423 CYS A CA 1
ATOM 3239 C C . CYS A 1 423 ? -20.878 -9.940 20.303 1.00 38.34 423 CYS A C 1
ATOM 3241 O O . CYS A 1 423 ? -20.171 -10.937 20.439 1.00 38.34 423 CYS A O 1
ATOM 3243 N N . ALA A 1 424 ? -20.915 -8.952 21.203 1.00 39.28 424 ALA A N 1
ATOM 3244 C CA . ALA A 1 424 ? -20.140 -8.956 22.444 1.00 39.28 424 ALA A CA 1
ATOM 3245 C C . ALA A 1 424 ? -20.525 -10.135 23.361 1.00 39.28 424 ALA A C 1
ATOM 3247 O O . ALA A 1 424 ? -19.664 -10.825 23.911 1.00 39.28 424 ALA A O 1
ATOM 3248 N N . MET A 1 425 ? -21.826 -10.425 23.479 1.00 42.22 425 MET A N 1
ATOM 3249 C CA . MET A 1 425 ? -22.307 -11.556 24.282 1.00 42.22 425 MET A CA 1
ATOM 3250 C C . MET A 1 425 ? -22.003 -12.912 23.628 1.00 42.22 425 MET A C 1
ATOM 3252 O O . MET A 1 425 ? -21.658 -13.866 24.326 1.00 42.22 425 MET A O 1
ATOM 3256 N N . LEU A 1 426 ? -22.057 -12.999 22.294 1.00 38.47 426 LEU A N 1
ATOM 3257 C CA . LEU A 1 426 ? -21.724 -14.206 21.534 1.00 38.47 426 LEU A CA 1
ATOM 3258 C C . LEU A 1 426 ? -20.214 -14.505 21.543 1.00 38.47 426 LEU A C 1
ATOM 3260 O O . LEU A 1 426 ? -19.827 -15.669 21.613 1.00 38.47 426 LEU A O 1
ATOM 3264 N N . ALA A 1 427 ? -19.359 -13.478 21.495 1.00 35.75 427 ALA A N 1
ATOM 3265 C CA . ALA A 1 427 ? -17.903 -13.615 21.580 1.00 35.75 427 ALA A CA 1
ATOM 3266 C C . ALA A 1 427 ? -17.469 -14.170 22.947 1.00 35.75 427 ALA A C 1
ATOM 3268 O O . ALA A 1 427 ? -16.655 -15.094 23.007 1.00 35.75 427 ALA A O 1
ATOM 3269 N N . ARG A 1 428 ? -18.101 -13.705 24.034 1.00 37.88 428 ARG A N 1
ATOM 3270 C CA . ARG A 1 428 ? -17.892 -14.248 25.384 1.00 37.88 428 ARG A CA 1
ATOM 3271 C C . ARG A 1 428 ? -18.444 -15.670 25.537 1.00 37.88 428 ARG A C 1
ATOM 3273 O O . ARG A 1 428 ? -17.756 -16.534 26.075 1.00 37.88 428 ARG A O 1
ATOM 3280 N N . ALA A 1 429 ? -19.625 -15.949 24.979 1.00 37.88 429 ALA A N 1
ATOM 3281 C CA . ALA A 1 429 ? -20.212 -17.293 24.970 1.00 37.88 429 ALA A CA 1
ATOM 3282 C C . ALA A 1 429 ? -19.387 -18.317 24.162 1.00 37.88 429 ALA A C 1
ATOM 3284 O O . ALA A 1 429 ? -19.365 -19.494 24.510 1.00 37.88 429 ALA A O 1
ATOM 3285 N N . LYS A 1 430 ? -18.689 -17.884 23.101 1.00 36.41 430 LYS A N 1
ATOM 3286 C CA . LYS A 1 430 ? -17.833 -18.749 22.267 1.00 36.41 430 LYS A CA 1
ATOM 3287 C C . LYS A 1 430 ? -16.460 -19.036 22.879 1.00 36.41 430 LYS A C 1
ATOM 3289 O O . LYS A 1 430 ? -15.909 -20.097 22.600 1.00 36.41 430 LYS A O 1
ATOM 3294 N N . ARG A 1 431 ? -15.897 -18.123 23.683 1.00 34.22 431 ARG A N 1
ATOM 3295 C CA . ARG A 1 431 ? -14.570 -18.300 24.310 1.00 34.22 431 ARG A CA 1
ATOM 3296 C C . ARG A 1 431 ? -14.616 -18.975 25.684 1.00 34.22 431 ARG A C 1
ATOM 3298 O O . ARG A 1 431 ? -13.645 -19.630 26.043 1.00 34.22 431 ARG A O 1
ATOM 3305 N N . GLU A 1 432 ? -15.730 -18.889 26.412 1.00 36.50 432 GLU A N 1
ATOM 3306 C CA . GLU A 1 432 ? -15.894 -19.511 27.736 1.00 36.50 432 GLU A CA 1
ATOM 3307 C C . GLU A 1 432 ? -16.899 -20.672 27.753 1.00 36.50 432 GLU A C 1
ATOM 3309 O O . GLU A 1 432 ? -17.692 -20.808 28.686 1.00 36.50 432 GLU A O 1
ATOM 3314 N N . VAL A 1 433 ? -16.827 -21.596 26.788 1.00 34.94 433 VAL A N 1
ATOM 3315 C CA . VAL A 1 433 ? -17.403 -22.940 26.998 1.00 34.94 433 VAL A CA 1
ATOM 3316 C C . VAL A 1 433 ? -16.484 -23.737 27.937 1.00 34.94 433 VAL A C 1
ATOM 3318 O O . VAL A 1 433 ? -15.954 -24.793 27.611 1.00 34.94 433 VAL A O 1
ATOM 3321 N N . CYS A 1 434 ? -16.284 -23.201 29.139 1.00 35.47 434 CYS A N 1
ATOM 3322 C CA . CYS A 1 434 ? -16.085 -24.016 30.321 1.00 35.47 434 CYS A CA 1
ATOM 3323 C C . CYS A 1 434 ? -17.459 -24.593 30.685 1.00 35.47 434 CYS A C 1
ATOM 3325 O O . CYS A 1 434 ? -18.463 -23.884 30.574 1.00 35.47 434 CYS A O 1
ATOM 3327 N N . PRO A 1 435 ? -17.553 -25.856 31.132 1.00 36.44 435 PRO A N 1
ATOM 3328 C CA . PRO A 1 435 ? -18.825 -26.371 31.611 1.00 36.44 435 PRO A CA 1
ATOM 3329 C C . PRO A 1 435 ? -19.288 -25.466 32.754 1.00 36.44 435 PRO A C 1
ATOM 3331 O O . PRO A 1 435 ? -18.545 -25.270 33.718 1.00 36.44 435 PRO A O 1
ATOM 3334 N N . ALA A 1 436 ? -20.477 -24.872 32.614 1.00 39.06 436 ALA A N 1
ATOM 3335 C CA . ALA A 1 436 ? -21.004 -23.928 33.589 1.00 39.06 436 ALA A CA 1
ATOM 3336 C C . ALA A 1 436 ? -20.956 -24.565 34.984 1.00 39.06 436 ALA A C 1
ATOM 3338 O O . ALA A 1 436 ? -21.555 -25.618 35.230 1.00 39.06 436 ALA A O 1
ATOM 3339 N N . ARG A 1 437 ? -20.188 -23.942 35.879 1.00 40.03 437 ARG A N 1
ATOM 3340 C CA . ARG A 1 437 ? -20.079 -24.349 37.277 1.00 40.03 437 ARG A CA 1
ATOM 3341 C C . ARG A 1 437 ? -21.015 -23.492 38.106 1.00 40.03 437 ARG A C 1
ATOM 3343 O O . ARG A 1 437 ? -21.091 -22.281 37.919 1.00 40.03 437 ARG A O 1
ATOM 3350 N N . CYS A 1 438 ? -21.725 -24.113 39.040 1.00 37.69 438 CYS A N 1
ATOM 3351 C CA . CYS A 1 438 ? -22.550 -23.371 39.988 1.00 37.69 438 CYS A CA 1
ATOM 3352 C C . CY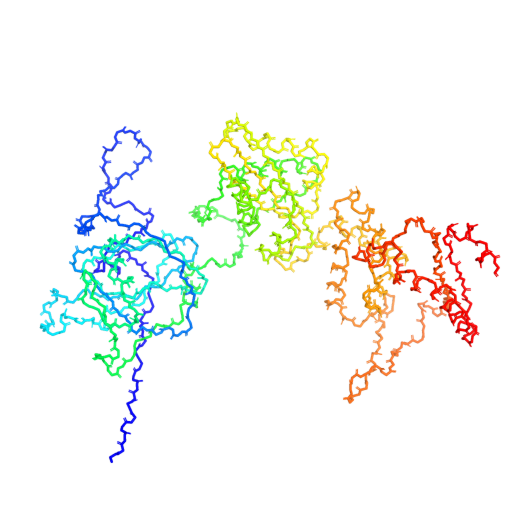S A 1 438 ? -21.671 -22.395 40.792 1.00 37.69 438 CYS A C 1
ATOM 3354 O O . CYS A 1 438 ? -20.753 -22.835 41.478 1.00 37.69 438 CYS A O 1
ATOM 3356 N N . ALA A 1 439 ? -21.971 -21.093 40.764 1.00 35.44 439 ALA A N 1
ATOM 3357 C CA . ALA A 1 439 ? -21.181 -20.064 41.452 1.00 35.44 439 ALA A CA 1
ATOM 3358 C C . ALA A 1 439 ? -21.169 -20.189 42.992 1.00 35.44 439 ALA A C 1
ATOM 3360 O O . ALA A 1 439 ? -20.364 -19.543 43.651 1.00 35.44 439 ALA A O 1
ATOM 3361 N N . SER A 1 440 ? -22.036 -21.028 43.574 1.00 32.81 440 SER A N 1
ATOM 3362 C CA . SER A 1 440 ? -22.094 -21.253 45.025 1.00 32.81 440 SER A CA 1
ATOM 3363 C C . SER A 1 440 ? -21.421 -22.558 45.482 1.00 32.81 440 SER A C 1
ATOM 3365 O O . SER A 1 440 ? -20.847 -22.578 46.564 1.00 32.81 440 SER A O 1
ATOM 3367 N N . CYS A 1 441 ? -21.444 -23.641 44.687 1.00 39.47 441 CYS A N 1
ATOM 3368 C CA . CYS A 1 441 ? -20.856 -24.938 45.083 1.00 39.47 441 CYS A CA 1
ATOM 3369 C C . CYS A 1 441 ? -19.834 -25.532 44.097 1.00 39.47 441 CYS A C 1
ATOM 3371 O O . CYS A 1 441 ? -19.245 -26.573 44.374 1.00 39.47 441 CYS A O 1
ATOM 3373 N N . GLY A 1 442 ? -19.624 -24.911 42.936 1.00 41.19 442 GLY A N 1
ATOM 3374 C CA . GLY A 1 442 ? -18.591 -25.293 41.969 1.00 41.19 442 GLY A CA 1
ATOM 3375 C C . GLY A 1 442 ? -18.862 -26.557 41.144 1.00 41.19 442 GLY A C 1
ATOM 3376 O O . GLY A 1 442 ? -17.998 -26.947 40.357 1.00 41.19 442 GLY A O 1
ATOM 3377 N N . ALA A 1 443 ? -20.025 -27.203 41.285 1.00 39.91 443 ALA A N 1
ATOM 3378 C CA . ALA A 1 443 ? -20.350 -28.422 40.541 1.00 39.91 443 ALA A CA 1
ATOM 3379 C C . ALA A 1 443 ? -20.530 -28.145 39.035 1.00 39.91 443 ALA A C 1
ATOM 3381 O O . ALA A 1 443 ? -21.236 -27.207 38.665 1.00 39.91 443 ALA A O 1
ATOM 3382 N N . ALA A 1 444 ? -19.909 -28.975 38.189 1.00 46.94 444 ALA A N 1
ATOM 3383 C CA . ALA A 1 444 ? -20.018 -28.925 36.730 1.00 46.94 444 ALA A CA 1
ATOM 3384 C C . ALA A 1 444 ? -21.136 -29.857 36.227 1.00 46.94 444 ALA A C 1
ATOM 3386 O O . ALA A 1 444 ? -21.304 -30.960 36.751 1.00 46.94 444 ALA A O 1
ATOM 3387 N N . GLY A 1 445 ? -21.895 -29.424 35.217 1.00 45.25 445 GLY A N 1
ATOM 3388 C CA . GLY A 1 445 ? -22.802 -30.300 34.467 1.00 45.25 445 GLY A CA 1
ATOM 3389 C C . GLY A 1 445 ? -22.036 -31.137 33.440 1.00 45.25 445 GLY A C 1
ATOM 3390 O O . GLY A 1 445 ? -21.112 -30.629 32.806 1.00 45.25 445 GLY A O 1
ATOM 3391 N N . GLU A 1 446 ? -22.413 -32.406 33.270 1.00 44.94 446 GLU A N 1
ATOM 3392 C CA . GLU A 1 446 ? -21.765 -33.311 32.314 1.00 44.94 446 GLU A CA 1
ATOM 3393 C C . GLU A 1 446 ? -22.666 -33.509 31.085 1.00 44.94 446 GLU A C 1
ATOM 3395 O O . GLU A 1 446 ? -23.837 -33.893 31.200 1.00 44.94 446 GLU A O 1
ATOM 3400 N N . ILE A 1 447 ? -22.127 -33.196 29.903 1.00 42.66 447 ILE A N 1
ATOM 3401 C CA . ILE A 1 447 ? -22.817 -33.337 28.616 1.00 42.66 447 ILE A CA 1
ATOM 3402 C C . ILE A 1 447 ? -22.498 -34.724 28.065 1.00 42.66 447 ILE A C 1
ATOM 3404 O O . ILE A 1 447 ? -21.344 -35.024 27.760 1.00 42.66 447 ILE A O 1
ATOM 3408 N N . LEU A 1 448 ? -23.521 -35.566 27.916 1.00 42.25 448 LEU A N 1
ATOM 3409 C CA . LEU A 1 448 ? -23.368 -36.898 27.343 1.00 42.25 448 LEU A CA 1
ATOM 3410 C C . LEU A 1 448 ? -23.810 -36.876 25.878 1.00 42.25 448 LEU A C 1
ATOM 3412 O O . LEU A 1 448 ? -24.983 -36.659 25.563 1.00 42.25 448 LEU A O 1
ATOM 3416 N N . LEU A 1 449 ? -22.848 -37.107 24.987 1.00 39.66 449 LEU A N 1
ATOM 3417 C CA . LEU A 1 449 ? -23.063 -37.232 23.547 1.00 39.66 449 LEU A CA 1
ATOM 3418 C C . LEU A 1 449 ? -23.064 -38.709 23.139 1.00 39.66 449 LEU A C 1
ATOM 3420 O O . LEU A 1 449 ? -22.322 -39.524 23.696 1.00 39.66 449 LEU A O 1
ATOM 3424 N N . ASN A 1 450 ? -23.876 -39.051 22.144 1.00 40.84 450 ASN A N 1
ATOM 3425 C CA . ASN A 1 450 ? -23.835 -40.351 21.491 1.00 40.84 450 ASN A CA 1
ATOM 3426 C C . ASN A 1 450 ? -22.482 -40.517 20.783 1.00 40.84 450 ASN A C 1
ATOM 3428 O O . ASN A 1 450 ? -22.037 -39.648 20.038 1.00 40.84 450 ASN A O 1
ATOM 3432 N N . LYS A 1 451 ? -21.789 -41.630 21.035 1.00 39.66 451 LYS A N 1
ATOM 3433 C CA . LYS A 1 451 ? -20.411 -41.825 20.562 1.00 39.66 451 LYS A CA 1
ATOM 3434 C C . LYS A 1 451 ? -20.297 -41.987 19.044 1.00 39.66 451 LYS A C 1
ATOM 3436 O O . LYS A 1 451 ? -19.206 -41.794 18.519 1.00 39.66 451 LYS A O 1
ATOM 3441 N N . GLN A 1 452 ? -21.378 -42.349 18.356 1.00 35.59 452 GL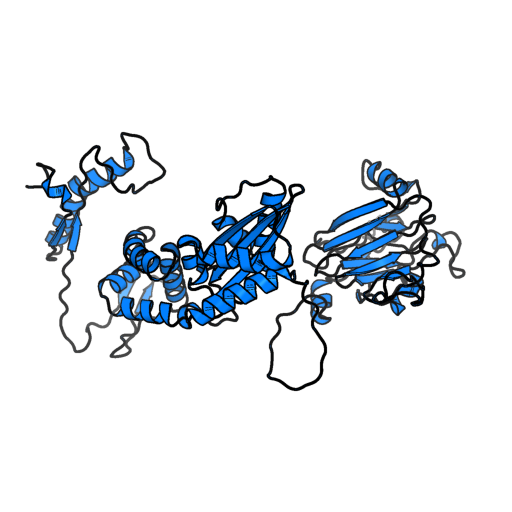N A N 1
ATOM 3442 C CA . GLN A 1 452 ? -21.340 -42.664 16.923 1.00 35.59 452 GLN A CA 1
ATOM 3443 C C . GLN A 1 452 ? -21.625 -41.447 16.040 1.00 35.59 452 GLN A C 1
ATOM 3445 O O . GLN A 1 452 ? -20.946 -41.257 15.038 1.00 35.59 452 GLN A O 1
ATOM 3450 N N . ASP A 1 453 ? -22.570 -40.595 16.430 1.00 47.84 453 ASP A N 1
ATOM 3451 C CA . ASP A 1 453 ? -22.999 -39.439 15.630 1.00 47.84 453 ASP A CA 1
ATOM 3452 C C . ASP A 1 453 ? -22.833 -38.096 16.361 1.00 47.84 453 ASP A C 1
ATOM 3454 O O . ASP A 1 453 ? -23.143 -37.042 15.812 1.00 47.84 453 ASP A O 1
ATOM 3458 N N . ARG A 1 454 ? -22.323 -38.124 17.601 1.00 41.28 454 ARG A N 1
ATOM 3459 C CA . ARG A 1 454 ? -22.193 -36.965 18.498 1.00 41.28 454 ARG A CA 1
ATOM 3460 C C . ARG A 1 454 ? -23.512 -36.239 18.783 1.00 41.28 454 ARG A C 1
ATOM 3462 O O . ARG A 1 454 ? -23.479 -35.113 19.274 1.00 41.28 454 ARG A O 1
ATOM 3469 N N . SER A 1 455 ? -24.661 -36.869 18.534 1.00 37.09 455 SER A N 1
ATOM 3470 C CA . SER A 1 455 ? -25.968 -36.318 18.897 1.00 37.09 455 SER A CA 1
ATOM 3471 C C . SER A 1 455 ? -26.126 -36.241 20.420 1.00 37.09 455 SER A C 1
ATOM 3473 O O . SER A 1 455 ? -25.587 -37.059 21.171 1.00 37.09 455 SER A O 1
ATOM 3475 N N . LEU A 1 456 ? -26.825 -35.214 20.907 1.00 35.44 456 LEU A N 1
ATOM 3476 C CA . LEU A 1 456 ? -27.016 -35.001 22.341 1.00 35.44 456 LEU A CA 1
ATOM 3477 C C . LEU A 1 456 ? -27.972 -36.062 22.906 1.00 35.44 456 LEU A C 1
ATOM 3479 O O . LEU A 1 456 ? -29.149 -36.075 22.559 1.00 35.44 456 LEU A O 1
ATOM 3483 N N . LEU A 1 457 ? -27.478 -36.918 23.806 1.00 37.72 457 LEU A N 1
ATOM 3484 C CA . LEU A 1 457 ? -28.301 -37.926 24.484 1.00 37.72 457 LEU A CA 1
ATOM 3485 C C . LEU A 1 457 ? -29.036 -37.325 25.687 1.00 37.72 457 LEU A C 1
ATOM 3487 O O . LEU A 1 457 ? -30.239 -37.514 25.843 1.00 37.72 457 LEU A O 1
ATOM 3491 N N . CYS A 1 458 ? -28.299 -36.642 26.572 1.00 35.69 458 CYS A N 1
ATOM 3492 C CA . CYS A 1 458 ? -28.813 -36.101 27.833 1.00 35.69 458 CYS A CA 1
ATOM 3493 C C . CYS A 1 458 ? -27.809 -35.117 28.464 1.00 35.69 458 CYS A C 1
ATOM 3495 O O . CYS A 1 458 ? -26.595 -35.294 28.343 1.00 35.69 458 CYS A O 1
ATOM 3497 N N . ILE A 1 459 ? -28.312 -34.112 29.190 1.00 42.19 459 ILE A N 1
ATOM 3498 C CA . ILE A 1 459 ? -27.513 -33.281 30.102 1.00 42.19 459 ILE A CA 1
ATOM 3499 C C . ILE A 1 459 ? -27.782 -33.772 31.524 1.00 42.19 459 ILE A C 1
ATOM 3501 O O . ILE A 1 459 ? -28.894 -33.630 32.038 1.00 42.19 459 ILE A O 1
ATOM 3505 N N . ARG A 1 460 ? -26.768 -34.353 32.174 1.00 39.00 460 ARG A N 1
ATOM 3506 C CA . ARG A 1 460 ? -26.908 -34.846 33.547 1.00 39.00 460 ARG A CA 1
ATOM 3507 C C . ARG A 1 460 ? -26.504 -33.734 34.513 1.00 39.00 460 ARG A C 1
ATOM 3509 O O . ARG A 1 460 ? -25.328 -33.416 34.669 1.00 39.00 460 ARG A O 1
ATOM 3516 N N . VAL A 1 461 ? -27.498 -33.143 35.170 1.00 43.19 461 VAL A N 1
ATOM 3517 C CA . VAL A 1 461 ? -27.302 -32.133 36.220 1.00 43.19 461 VAL A CA 1
ATOM 3518 C C . VAL A 1 461 ? -27.509 -32.811 37.573 1.00 43.19 461 VAL A C 1
ATOM 3520 O O . VAL A 1 461 ? -28.512 -33.501 37.763 1.00 43.19 461 VAL A O 1
ATOM 3523 N N . LYS A 1 462 ? -26.578 -32.658 38.527 1.00 42.19 462 LYS A N 1
ATOM 3524 C CA . LYS A 1 462 ? -26.807 -33.148 39.898 1.00 42.19 462 LYS A CA 1
ATOM 3525 C C . LYS A 1 462 ? -28.025 -32.415 40.468 1.00 42.19 462 LYS A C 1
ATOM 3527 O O . LYS A 1 462 ? -28.057 -31.187 40.471 1.00 42.19 462 LYS A O 1
ATOM 3532 N N . ALA A 1 463 ? -29.035 -33.162 40.911 1.00 43.50 463 ALA A N 1
ATOM 3533 C CA . ALA A 1 463 ? -30.273 -32.583 41.414 1.00 43.50 463 ALA A CA 1
ATOM 3534 C C . ALA A 1 463 ? -30.001 -31.769 42.688 1.00 43.50 463 ALA A C 1
ATOM 3536 O O . ALA A 1 463 ? -29.599 -32.318 43.712 1.00 43.50 463 ALA A O 1
ATOM 3537 N N . GLY A 1 464 ? -30.221 -30.458 42.604 1.00 44.09 464 GLY A N 1
ATOM 3538 C CA . GLY A 1 464 ? -30.129 -29.545 43.737 1.00 44.09 464 GLY A CA 1
ATOM 3539 C C . GLY A 1 464 ? -29.764 -28.138 43.290 1.00 44.09 464 GLY A C 1
ATOM 3540 O O . GLY A 1 464 ? -28.590 -27.821 43.125 1.00 44.09 464 GLY A O 1
ATOM 3541 N N . TRP A 1 465 ? -30.767 -27.274 43.128 1.00 46.41 465 TRP A N 1
ATOM 3542 C CA . TRP A 1 465 ? -30.524 -25.833 43.180 1.00 46.41 465 TRP A CA 1
ATOM 3543 C C . TRP A 1 465 ? -29.992 -25.467 44.575 1.00 46.41 465 TRP A C 1
ATOM 3545 O O . TRP A 1 465 ? -30.283 -26.166 45.551 1.00 46.41 465 TRP A O 1
ATOM 3555 N N . ALA A 1 466 ? -29.165 -24.420 44.655 1.00 41.09 466 ALA A N 1
ATOM 3556 C CA . ALA A 1 466 ? -28.363 -24.078 45.832 1.00 41.09 466 ALA A CA 1
ATOM 3557 C C . ALA A 1 466 ? -29.129 -24.254 47.163 1.00 41.09 466 ALA A C 1
ATOM 3559 O O . ALA A 1 466 ? -30.188 -23.663 47.381 1.00 41.09 466 ALA A O 1
ATOM 3560 N N . GLY A 1 467 ? -28.597 -25.106 48.045 1.00 45.66 467 GLY A N 1
ATOM 3561 C CA . GLY A 1 467 ? -29.154 -25.355 49.379 1.00 45.66 467 GLY A CA 1
ATOM 3562 C C . GLY A 1 467 ? -30.382 -26.274 49.441 1.00 45.66 467 GLY A C 1
ATOM 3563 O O . GLY A 1 467 ? -31.068 -26.275 50.458 1.00 45.66 467 GLY A O 1
ATOM 3564 N N . GLY A 1 468 ? -30.696 -27.034 48.385 1.00 46.72 468 GLY A N 1
ATOM 3565 C CA . GLY A 1 468 ? -31.793 -28.014 48.410 1.00 46.72 468 GLY A CA 1
ATOM 3566 C C . GLY A 1 468 ? -33.195 -27.400 48.332 1.00 46.72 468 GLY A C 1
ATOM 3567 O O . GLY A 1 468 ? -34.187 -28.081 48.591 1.00 46.72 468 GLY A O 1
ATOM 3568 N N . LYS A 1 469 ? -33.302 -26.117 47.966 1.00 46.38 469 LYS A N 1
ATOM 3569 C CA . LYS A 1 469 ? -34.590 -25.436 47.803 1.00 46.38 469 LYS A CA 1
ATOM 3570 C C . LYS A 1 469 ? -35.217 -25.777 46.449 1.00 46.38 469 LYS A C 1
ATOM 3572 O O . LYS A 1 469 ? -34.527 -25.883 45.436 1.00 46.38 469 LYS A O 1
ATOM 3577 N N . LYS A 1 470 ? -36.541 -25.948 46.432 1.00 47.62 470 LYS A N 1
ATOM 3578 C CA . LYS A 1 470 ? -37.315 -26.196 45.207 1.00 47.62 470 LYS A CA 1
ATOM 3579 C C . LYS A 1 470 ? -37.569 -24.872 44.484 1.00 47.62 470 LYS A C 1
ATOM 3581 O O . LYS A 1 470 ? -37.974 -23.901 45.116 1.00 47.62 470 LYS A O 1
ATOM 3586 N N . VAL A 1 471 ? -37.347 -24.849 43.171 1.00 48.84 471 VAL A N 1
ATOM 3587 C CA . VAL A 1 471 ? -37.661 -23.707 42.299 1.00 48.84 471 VAL A CA 1
ATOM 3588 C C . VAL A 1 471 ? -38.949 -24.007 41.543 1.00 48.84 471 VAL A C 1
ATOM 3590 O O . VAL A 1 471 ? -39.113 -25.102 41.009 1.00 48.84 471 VAL A O 1
ATOM 3593 N N . HIS A 1 472 ? -39.851 -23.029 41.498 1.00 51.56 472 HIS A N 1
ATOM 3594 C CA . HIS A 1 472 ? -41.051 -23.069 40.670 1.00 51.56 472 HIS A CA 1
ATOM 3595 C C . HIS A 1 472 ? -40.784 -22.298 39.377 1.00 51.56 472 HIS A C 1
ATOM 3597 O O . HIS A 1 472 ? -40.360 -21.146 39.417 1.00 51.56 472 HIS A O 1
ATOM 3603 N N . VAL A 1 473 ? -41.033 -22.938 38.236 1.00 58.03 473 VAL A N 1
ATOM 3604 C CA . VAL A 1 473 ? -40.916 -22.326 36.908 1.00 58.03 473 VAL A CA 1
ATOM 3605 C C . VAL A 1 473 ? -42.319 -22.197 36.328 1.00 58.03 473 VAL A C 1
ATOM 3607 O O . VAL A 1 473 ? -43.037 -23.191 36.244 1.00 58.03 473 VAL A O 1
ATOM 3610 N N . ILE A 1 474 ? -42.703 -20.978 35.945 1.00 64.12 474 ILE A N 1
ATOM 3611 C CA . ILE A 1 474 ? -44.008 -20.666 35.350 1.00 64.12 474 ILE A CA 1
ATOM 3612 C C . ILE A 1 474 ? -43.751 -20.047 33.973 1.00 64.12 474 ILE A C 1
ATOM 3614 O O . ILE A 1 474 ? -43.232 -18.930 33.904 1.00 64.12 474 ILE A O 1
ATOM 3618 N N . PRO A 1 475 ? -44.072 -20.741 32.871 1.00 73.56 475 PRO A N 1
ATOM 3619 C CA . PRO A 1 475 ? -43.983 -20.166 31.538 1.00 73.56 475 PRO A CA 1
ATOM 3620 C C . PRO A 1 475 ? -44.966 -19.004 31.356 1.00 73.56 475 PRO A C 1
ATOM 3622 O O . PRO A 1 475 ? -46.129 -19.095 31.750 1.00 73.56 475 PRO A O 1
ATOM 3625 N N . VAL A 1 476 ? -44.503 -17.932 30.713 1.00 74.12 476 VAL A N 1
ATOM 3626 C CA . VAL A 1 476 ? -45.314 -16.765 30.345 1.00 74.12 476 VAL A CA 1
ATOM 3627 C C . VAL A 1 476 ? -45.286 -16.602 28.825 1.00 74.12 476 VAL A C 1
ATOM 3629 O O . VAL A 1 476 ? -44.225 -16.375 28.249 1.00 74.12 476 VAL A O 1
ATOM 3632 N N . VAL A 1 477 ? -46.433 -16.747 28.163 1.00 77.19 477 VAL A N 1
ATOM 3633 C CA . VAL A 1 477 ? -46.558 -16.703 26.697 1.00 77.19 477 VAL A CA 1
ATOM 3634 C C . VAL A 1 477 ? -46.887 -15.285 26.235 1.00 77.19 477 VAL A C 1
ATOM 3636 O O . VAL A 1 477 ? -47.909 -14.737 26.633 1.00 77.19 477 VAL A O 1
ATOM 3639 N N . ASN A 1 478 ? -46.060 -14.694 25.373 1.00 77.94 478 ASN A N 1
ATOM 3640 C CA . ASN A 1 478 ? -46.371 -13.405 24.751 1.00 77.94 478 ASN A CA 1
ATOM 3641 C C . ASN A 1 478 ? -47.345 -13.594 23.575 1.00 77.94 478 ASN A C 1
ATOM 3643 O O . ASN A 1 478 ? -47.069 -14.380 22.668 1.00 77.94 478 ASN A O 1
ATOM 3647 N N . VAL A 1 479 ? -48.467 -12.877 23.590 1.00 75.00 479 VAL A N 1
ATOM 3648 C CA . VAL A 1 479 ? -49.523 -12.917 22.572 1.00 75.00 479 VAL A CA 1
ATOM 3649 C C . VAL A 1 479 ? -49.662 -11.536 21.944 1.00 75.00 479 VAL A C 1
ATOM 3651 O O . VAL A 1 479 ? -50.054 -10.572 22.602 1.00 75.00 479 VAL A O 1
ATOM 3654 N N . GLU A 1 480 ? -49.370 -11.444 20.651 1.00 72.44 480 GLU A N 1
ATOM 3655 C CA . GLU A 1 480 ? -49.416 -10.184 19.912 1.00 72.44 480 GLU A CA 1
ATOM 3656 C C . GLU A 1 480 ? -50.507 -10.208 18.850 1.00 72.44 480 GLU A C 1
ATOM 3658 O O . GLU A 1 480 ? -50.554 -11.089 17.987 1.00 72.44 480 GLU A O 1
ATOM 3663 N N . VAL A 1 481 ? -51.372 -9.200 18.889 1.00 69.75 481 VAL A N 1
ATOM 3664 C CA . VAL A 1 481 ? -52.462 -9.024 17.936 1.00 69.75 481 VAL A CA 1
ATOM 3665 C C . VAL A 1 481 ? -52.320 -7.680 17.228 1.00 69.75 481 VAL A C 1
ATOM 3667 O O . VAL A 1 481 ? -51.867 -6.703 17.821 1.00 69.75 481 VAL A O 1
ATOM 3670 N N . PHE A 1 482 ? -52.681 -7.635 15.946 1.00 67.31 482 PHE A N 1
ATOM 3671 C CA . PHE A 1 482 ? -52.532 -6.456 15.094 1.00 67.31 482 PHE A CA 1
ATOM 3672 C C . PHE A 1 482 ? -53.828 -6.184 14.338 1.00 67.31 482 PHE A C 1
ATOM 3674 O O . PHE A 1 482 ? -54.418 -7.100 13.760 1.00 67.31 482 PHE A O 1
ATOM 3681 N N . VAL A 1 483 ? -54.246 -4.920 14.319 1.00 64.50 483 VAL A N 1
ATOM 3682 C CA . VAL A 1 483 ? -55.425 -4.475 13.573 1.00 64.50 483 VAL A CA 1
ATOM 3683 C C . VAL A 1 483 ? -55.083 -4.426 12.075 1.00 64.50 483 VAL A C 1
ATOM 3685 O O . VAL A 1 483 ? -54.099 -3.782 11.702 1.00 64.50 483 VAL A O 1
ATOM 3688 N N . PRO A 1 484 ? -55.851 -5.092 11.191 1.00 61.19 484 PRO A N 1
ATOM 3689 C CA . PRO A 1 484 ? -55.616 -5.028 9.749 1.00 61.19 484 PRO A CA 1
ATOM 3690 C C . PRO A 1 484 ? -55.592 -3.581 9.236 1.00 61.19 484 PRO A C 1
ATOM 3692 O O . PRO A 1 484 ? -56.505 -2.811 9.514 1.00 61.19 484 PRO A O 1
ATOM 3695 N N . GLY A 1 485 ? -54.558 -3.211 8.476 1.00 57.00 485 GLY A N 1
ATOM 3696 C CA . GLY A 1 485 ? -54.404 -1.861 7.913 1.00 57.00 485 GLY A CA 1
ATOM 3697 C C . GLY A 1 485 ? -53.769 -0.836 8.858 1.00 57.00 485 GLY A C 1
ATOM 3698 O O . GLY A 1 485 ? -53.272 0.186 8.392 1.00 57.00 485 GLY A O 1
ATOM 3699 N N . CYS A 1 486 ? -53.690 -1.122 10.157 1.00 52.94 486 CYS A N 1
ATOM 3700 C CA . CYS A 1 486 ? -52.842 -0.371 11.071 1.00 52.94 486 CYS A CA 1
ATOM 3701 C C . CYS A 1 486 ? -51.427 -0.945 10.962 1.00 52.94 486 CYS A C 1
ATOM 3703 O O . CYS A 1 486 ? -51.215 -2.136 11.195 1.00 52.94 486 CYS A O 1
ATOM 3705 N N . GLY A 1 487 ? -50.467 -0.121 10.538 1.00 53.41 487 GLY A N 1
ATOM 3706 C CA . GLY A 1 487 ? -49.071 -0.533 10.427 1.00 53.41 487 GLY A CA 1
ATOM 3707 C C . GLY A 1 487 ? -48.594 -1.229 11.705 1.00 53.41 487 GLY A C 1
ATOM 3708 O O . GLY A 1 487 ? -48.851 -0.764 12.813 1.00 53.41 487 GLY A O 1
ATOM 3709 N N . GLY A 1 488 ? -47.921 -2.364 11.537 1.00 54.62 488 GLY A N 1
ATOM 3710 C CA . GLY A 1 488 ? -47.291 -3.120 12.612 1.00 54.62 488 GLY A CA 1
ATOM 3711 C C . GLY A 1 488 ? -45.838 -3.430 12.250 1.00 54.62 488 GLY A C 1
ATOM 3712 O O . GLY A 1 488 ? -45.496 -3.408 11.064 1.00 54.62 488 GLY A O 1
ATOM 3713 N N . PRO A 1 489 ? -44.973 -3.725 13.235 1.00 54.19 489 PRO A N 1
ATOM 3714 C CA . PRO A 1 489 ? -43.582 -4.095 12.984 1.00 54.19 489 PRO A CA 1
ATOM 3715 C C . PRO A 1 489 ? -43.539 -5.265 11.999 1.00 54.19 489 PRO A C 1
ATOM 3717 O O . PRO A 1 489 ? -44.158 -6.288 12.254 1.00 54.19 489 PRO A O 1
ATOM 3720 N N . SER A 1 490 ? -42.881 -5.135 10.849 1.00 55.44 490 SER A N 1
ATOM 3721 C CA . SER A 1 490 ? -42.786 -6.227 9.869 1.00 55.44 490 SER A CA 1
ATOM 3722 C C . SER A 1 490 ? -41.710 -7.229 10.298 1.00 55.44 490 SER A C 1
ATOM 3724 O O . SER A 1 490 ? -40.590 -6.822 10.594 1.00 55.44 490 SER A O 1
ATOM 3726 N N . ILE A 1 491 ? -42.030 -8.531 10.333 1.00 59.34 491 ILE A N 1
ATOM 3727 C CA . ILE A 1 491 ? -41.024 -9.588 10.574 1.00 59.34 491 ILE A CA 1
ATOM 3728 C C . ILE A 1 491 ? -40.129 -9.750 9.342 1.00 59.34 491 ILE A C 1
ATOM 3730 O O . ILE A 1 491 ? -38.950 -10.072 9.471 1.00 59.34 491 ILE A O 1
ATOM 3734 N N . GLN A 1 492 ? -40.676 -9.484 8.154 1.00 61.94 492 GLN A N 1
ATOM 3735 C CA . GLN A 1 492 ? -39.956 -9.457 6.884 1.00 61.94 492 GLN A CA 1
ATOM 3736 C C . GLN A 1 492 ? -40.038 -8.048 6.274 1.00 61.94 492 GLN A C 1
ATOM 3738 O O . GLN A 1 492 ? -40.914 -7.780 5.449 1.00 61.94 492 GLN A O 1
ATOM 3743 N N . PRO A 1 493 ? -39.140 -7.120 6.663 1.00 57.53 493 PRO A N 1
ATOM 3744 C CA . PRO A 1 493 ? -39.219 -5.704 6.284 1.00 57.53 493 PRO A CA 1
ATOM 3745 C C . PRO A 1 493 ? -39.090 -5.441 4.782 1.00 57.53 493 PRO A C 1
ATOM 3747 O O . PRO A 1 493 ? -39.427 -4.351 4.338 1.00 57.53 493 PRO A O 1
ATOM 3750 N N . HIS A 1 494 ? -38.589 -6.418 4.022 1.00 62.94 494 HIS A N 1
ATOM 3751 C CA . HIS A 1 494 ? -38.409 -6.372 2.569 1.00 62.94 494 HIS A CA 1
ATOM 3752 C C . HIS A 1 494 ? -39.687 -6.734 1.791 1.00 62.94 494 HIS A C 1
ATOM 3754 O O . HIS A 1 494 ? -39.766 -6.491 0.591 1.00 62.94 494 HIS A O 1
ATOM 3760 N N . LEU A 1 495 ? -40.702 -7.284 2.462 1.00 56.22 495 LEU A N 1
ATOM 3761 C CA . LEU A 1 495 ? -42.017 -7.557 1.889 1.00 56.22 495 LEU A CA 1
ATOM 3762 C C . LEU A 1 495 ? -42.960 -6.425 2.319 1.00 56.22 495 LEU A C 1
ATOM 3764 O O . LEU A 1 495 ? -43.641 -6.529 3.333 1.00 56.22 495 LEU A O 1
ATOM 3768 N N . GLN A 1 496 ? -42.941 -5.300 1.594 1.00 55.44 496 GLN A N 1
ATOM 3769 C CA . GLN A 1 496 ? -43.719 -4.087 1.922 1.00 55.44 496 GLN A CA 1
ATOM 3770 C C . GLN A 1 496 ? -44.969 -3.886 1.044 1.00 55.44 496 GLN A C 1
ATOM 3772 O O . GLN A 1 496 ? -45.469 -2.771 0.914 1.00 55.44 496 GLN A O 1
ATOM 3777 N N . SER A 1 497 ? -45.491 -4.935 0.409 1.00 57.88 497 SER A N 1
ATOM 3778 C CA . SER A 1 497 ? -46.723 -4.828 -0.384 1.00 57.88 497 SER A CA 1
ATOM 3779 C C . SER A 1 497 ? -47.958 -4.776 0.517 1.00 57.88 497 SER A C 1
ATOM 3781 O O . SER A 1 497 ? -48.037 -5.542 1.470 1.00 57.88 497 SER A O 1
ATOM 3783 N N . VAL A 1 498 ? -48.964 -3.958 0.190 1.00 55.34 498 VAL A N 1
ATOM 3784 C CA . VAL A 1 498 ? -50.286 -4.018 0.840 1.00 55.34 498 VAL A CA 1
ATOM 3785 C C . VAL A 1 498 ? -51.285 -4.671 -0.123 1.00 55.34 498 VAL A C 1
ATOM 3787 O O . VAL A 1 498 ? -51.494 -4.131 -1.209 1.00 55.34 498 VAL A O 1
ATOM 3790 N N . PRO A 1 499 ? -51.929 -5.797 0.245 1.00 55.12 499 PRO A N 1
ATOM 3791 C CA . PRO A 1 499 ? -51.807 -6.519 1.516 1.00 55.12 499 PRO A CA 1
ATOM 3792 C C . PRO A 1 499 ? -50.550 -7.408 1.598 1.00 55.12 499 PRO A C 1
ATOM 3794 O O . PRO A 1 499 ? -50.214 -8.118 0.654 1.00 55.12 499 PRO A O 1
ATOM 3797 N N . GLU A 1 500 ? -49.894 -7.418 2.763 1.00 63.38 500 GLU A N 1
ATOM 3798 C CA . GLU A 1 500 ? -48.709 -8.245 3.025 1.00 63.38 500 GLU A CA 1
ATOM 3799 C C . GLU A 1 500 ? -49.162 -9.611 3.568 1.00 63.38 500 GLU A C 1
ATOM 3801 O O . GLU A 1 500 ? -49.737 -9.712 4.655 1.00 63.38 500 GLU A O 1
ATOM 3806 N N . LEU A 1 501 ? -48.995 -10.665 2.765 1.00 64.44 501 LEU A N 1
ATOM 3807 C CA . LEU A 1 501 ? -49.592 -11.973 3.037 1.00 64.44 501 LEU A CA 1
ATOM 3808 C C . LEU A 1 501 ? -48.767 -12.819 4.022 1.00 64.44 501 LEU A C 1
ATOM 3810 O O . LEU A 1 501 ? -49.352 -13.582 4.793 1.00 64.44 501 LEU A O 1
ATOM 3814 N N . ALA A 1 502 ? -47.435 -12.700 4.025 1.00 66.88 502 ALA A N 1
ATOM 3815 C CA . ALA A 1 502 ? -46.558 -13.607 4.763 1.00 66.88 502 ALA A CA 1
ATOM 3816 C C . ALA A 1 502 ? -46.509 -13.287 6.265 1.00 66.88 502 ALA A C 1
ATOM 3818 O O . ALA A 1 502 ? -46.719 -14.179 7.093 1.00 66.88 502 ALA A O 1
ATOM 3819 N N . ASN A 1 503 ? -46.322 -12.021 6.646 1.00 67.94 503 ASN A N 1
ATOM 3820 C CA . ASN A 1 503 ? -46.401 -11.596 8.045 1.00 67.94 503 ASN A CA 1
ATOM 3821 C C . ASN A 1 503 ? -47.827 -11.749 8.581 1.00 67.94 503 ASN A C 1
ATOM 3823 O O . ASN A 1 503 ? -48.006 -12.133 9.738 1.00 67.94 503 ASN A O 1
ATOM 3827 N N . ARG A 1 504 ? -48.852 -11.495 7.754 1.00 68.25 504 ARG A N 1
ATOM 3828 C CA . ARG A 1 504 ? -50.247 -11.749 8.147 1.00 68.25 504 ARG A CA 1
ATOM 3829 C C . ARG A 1 504 ? -50.490 -13.234 8.417 1.00 68.25 504 ARG A C 1
ATOM 3831 O O . ARG A 1 504 ? -51.058 -13.563 9.454 1.00 68.25 504 ARG A O 1
ATOM 3838 N N . GLY A 1 505 ? -50.045 -14.119 7.525 1.00 70.00 505 GLY A N 1
ATOM 3839 C CA . GLY A 1 505 ? -50.226 -15.566 7.656 1.00 70.00 505 GLY A CA 1
ATOM 3840 C C . GLY A 1 505 ? -49.531 -16.150 8.886 1.00 70.00 505 GLY A C 1
ATOM 3841 O O . GLY A 1 505 ? -50.135 -16.929 9.622 1.00 70.00 505 GLY A O 1
ATOM 3842 N N . TRP A 1 506 ? -48.294 -15.729 9.163 1.00 68.88 506 TRP A N 1
ATOM 3843 C CA . TRP A 1 506 ? -47.553 -16.178 10.347 1.00 68.88 506 TRP A CA 1
ATOM 3844 C C . TRP A 1 506 ? -48.242 -15.763 11.658 1.00 68.88 506 TRP A C 1
ATOM 3846 O O . TRP A 1 506 ? -48.428 -16.593 12.550 1.00 68.88 506 TRP A O 1
ATOM 3856 N N . ARG A 1 507 ? -48.689 -14.503 11.754 1.00 71.88 507 ARG A N 1
ATOM 3857 C CA . ARG A 1 507 ? -49.397 -13.970 12.935 1.00 71.88 507 ARG A CA 1
ATOM 3858 C C . ARG A 1 507 ? -50.744 -14.639 13.154 1.00 71.88 507 ARG A C 1
ATOM 3860 O O . ARG A 1 507 ? -51.079 -15.014 14.276 1.00 71.88 507 ARG A O 1
ATOM 3867 N N . ASP A 1 508 ? -51.503 -14.805 12.076 1.00 73.38 508 ASP A N 1
ATOM 3868 C CA . ASP A 1 508 ? -52.810 -15.452 12.122 1.00 73.38 508 ASP A CA 1
ATOM 3869 C C . ASP A 1 508 ? -52.683 -16.912 12.575 1.00 73.38 508 ASP A C 1
ATOM 3871 O O . ASP A 1 508 ? -53.410 -17.354 13.465 1.00 73.38 508 ASP A O 1
ATOM 3875 N N . TYR A 1 509 ? -51.697 -17.646 12.048 1.00 79.00 509 TYR A N 1
ATOM 3876 C CA . TYR A 1 509 ? -51.427 -19.018 12.471 1.00 79.00 509 TYR A CA 1
ATOM 3877 C C . TYR A 1 509 ? -50.986 -19.104 13.938 1.00 79.00 509 TYR A C 1
ATOM 3879 O O . TYR A 1 509 ? -51.496 -19.951 14.680 1.00 79.00 509 TYR A O 1
ATOM 3887 N N . GLY A 1 510 ? -50.062 -18.239 14.371 1.00 77.56 510 GLY A N 1
ATOM 3888 C CA . GLY A 1 510 ? -49.577 -18.195 15.752 1.00 77.56 510 GLY A CA 1
ATOM 3889 C C . GLY A 1 510 ? -50.724 -18.036 16.749 1.00 77.56 510 GLY A C 1
ATOM 3890 O O . GLY A 1 510 ? -50.869 -18.859 17.654 1.00 77.56 510 GLY A O 1
ATOM 3891 N N . ASN A 1 511 ? -51.604 -17.065 16.502 1.00 77.00 511 ASN A N 1
ATOM 3892 C CA . ASN A 1 511 ? -52.737 -16.777 17.377 1.00 77.00 511 ASN A CA 1
ATOM 3893 C C . ASN A 1 511 ? -53.848 -17.836 17.283 1.00 77.00 511 ASN A C 1
ATOM 3895 O O . ASN A 1 511 ? -54.337 -18.296 18.310 1.00 77.00 511 ASN A O 1
ATOM 3899 N N . ARG A 1 512 ? -54.225 -18.293 16.077 1.00 75.69 512 ARG A N 1
ATOM 3900 C CA . ARG A 1 512 ? -55.336 -19.255 15.909 1.00 75.69 512 ARG A CA 1
ATOM 3901 C C . ARG A 1 512 ? -54.974 -20.698 16.246 1.00 75.69 512 ARG A C 1
ATOM 3903 O O . ARG A 1 512 ? -55.836 -21.468 16.665 1.00 75.69 512 ARG A O 1
ATOM 3910 N N . ARG A 1 513 ? -53.738 -21.121 15.973 1.00 77.50 513 ARG A N 1
ATOM 3911 C CA . ARG A 1 513 ? -53.315 -22.531 16.068 1.00 77.50 513 ARG A CA 1
ATOM 3912 C C . ARG A 1 513 ? -52.146 -22.726 17.023 1.00 77.50 513 ARG A C 1
ATOM 3914 O O . ARG A 1 513 ? -52.148 -23.703 17.769 1.00 77.50 513 ARG A O 1
ATOM 3921 N N . GLY A 1 514 ? -51.166 -21.825 17.011 1.00 81.31 514 GLY A N 1
ATOM 3922 C CA . GLY A 1 514 ? -49.979 -21.909 17.866 1.00 81.31 514 GLY A CA 1
ATOM 3923 C C . GLY A 1 514 ? -50.324 -21.876 19.355 1.00 81.31 514 GLY A C 1
ATOM 3924 O O . GLY A 1 514 ? -49.932 -22.783 20.089 1.00 81.31 514 GLY A O 1
ATOM 3925 N N . LEU A 1 515 ? -51.133 -20.900 19.779 1.00 81.69 515 LEU A N 1
ATOM 3926 C CA . LEU A 1 515 ? -51.550 -20.753 21.178 1.00 81.69 515 LEU A CA 1
ATOM 3927 C C . LEU A 1 515 ? -52.304 -21.977 21.694 1.00 81.69 515 LEU A C 1
ATOM 3929 O O . LEU A 1 515 ? -51.974 -22.493 22.758 1.00 81.69 515 LEU A O 1
ATOM 3933 N N . GLN A 1 516 ? -53.245 -22.511 20.912 1.00 81.44 516 GLN A N 1
ATOM 3934 C CA . GLN A 1 516 ? -53.983 -23.717 21.293 1.00 81.44 516 GLN A CA 1
ATOM 3935 C C . GLN A 1 516 ? -53.052 -24.926 21.454 1.00 81.44 516 GLN A C 1
ATOM 3937 O O . GLN A 1 516 ? -53.207 -25.714 22.387 1.00 81.44 516 GLN A O 1
ATOM 3942 N N . ARG A 1 517 ? -52.067 -25.087 20.560 1.00 84.31 517 ARG A N 1
ATOM 3943 C CA . ARG A 1 517 ? -51.091 -26.184 20.644 1.00 84.31 517 ARG A CA 1
ATOM 3944 C C . ARG A 1 517 ? -50.208 -26.048 21.881 1.00 84.31 517 ARG A C 1
ATOM 3946 O O . ARG A 1 517 ? -50.008 -27.042 22.573 1.00 84.31 517 ARG A O 1
ATOM 3953 N N . LEU A 1 518 ? -49.734 -24.839 22.183 1.00 81.12 518 LEU A N 1
ATOM 3954 C CA . LEU A 1 518 ? -48.951 -24.562 23.389 1.00 81.12 518 LEU A CA 1
ATOM 3955 C C . LEU A 1 518 ? -49.770 -24.798 24.659 1.00 81.12 518 LEU A C 1
ATOM 3957 O O . LEU A 1 518 ? -49.299 -25.480 25.562 1.00 81.12 518 LEU A O 1
ATOM 3961 N N . ALA A 1 519 ? -51.014 -24.323 24.703 1.00 81.62 519 ALA A N 1
ATOM 3962 C CA . ALA A 1 519 ? -51.915 -24.553 25.826 1.00 81.62 519 ALA A CA 1
ATOM 3963 C C . ALA A 1 519 ? -52.172 -26.052 26.050 1.00 81.62 519 ALA A C 1
ATOM 3965 O O . ALA A 1 519 ? -52.072 -26.537 27.176 1.00 81.62 519 ALA A O 1
ATOM 3966 N N . ASN A 1 520 ? -52.431 -26.810 24.978 1.00 83.69 520 ASN A N 1
ATOM 3967 C CA . ASN A 1 520 ? -52.613 -28.260 25.056 1.00 83.69 520 ASN A CA 1
ATOM 3968 C C . ASN A 1 520 ? -51.344 -28.967 25.552 1.00 83.69 520 ASN A C 1
ATOM 3970 O O . ASN A 1 520 ? -51.438 -29.879 26.369 1.00 83.69 520 ASN A O 1
ATOM 3974 N N . MET A 1 521 ? -50.167 -28.537 25.090 1.00 85.19 521 MET A N 1
ATOM 3975 C CA . MET A 1 521 ? -48.881 -29.080 25.523 1.00 85.19 521 MET A CA 1
ATOM 3976 C C . MET A 1 521 ? -48.620 -28.792 27.005 1.00 85.19 521 MET A C 1
ATOM 3978 O O . MET A 1 521 ? -48.318 -29.715 27.754 1.00 85.19 521 MET A O 1
ATOM 3982 N N . PHE A 1 522 ? -48.789 -27.546 27.456 1.00 84.12 522 PHE A N 1
ATOM 3983 C CA . PHE A 1 522 ? -48.618 -27.197 28.867 1.00 84.12 522 PHE A CA 1
ATOM 3984 C C . PHE A 1 522 ? -49.615 -27.936 29.757 1.00 84.12 522 PHE A C 1
ATOM 3986 O O . PHE A 1 522 ? -49.227 -28.459 30.798 1.00 84.12 522 PHE A O 1
ATOM 3993 N N . LYS A 1 523 ? -50.867 -28.086 29.311 1.00 84.44 523 LYS A N 1
ATOM 3994 C CA . LYS A 1 523 ? -51.876 -28.890 30.008 1.00 84.44 523 LYS A CA 1
ATOM 3995 C C . LYS A 1 523 ? -51.483 -30.366 30.092 1.00 84.44 523 LYS A C 1
ATOM 3997 O O . LYS A 1 523 ? -51.589 -30.951 31.166 1.00 84.44 523 LYS A O 1
ATOM 4002 N N . ALA A 1 524 ? -51.016 -30.960 28.993 1.00 82.25 524 ALA A N 1
ATOM 4003 C CA . ALA A 1 524 ? -50.568 -32.354 28.960 1.00 82.25 524 ALA A CA 1
ATOM 4004 C C . ALA A 1 524 ? -49.354 -32.592 29.870 1.00 82.25 524 ALA A C 1
ATOM 4006 O O . ALA A 1 524 ? -49.266 -33.627 30.522 1.00 82.25 524 ALA A O 1
ATOM 4007 N N . LEU A 1 525 ? -48.453 -31.611 29.952 1.00 78.19 525 LEU A N 1
ATOM 4008 C CA . LEU A 1 525 ? -47.279 -31.640 30.824 1.00 78.19 525 LEU A CA 1
ATOM 4009 C C . LEU A 1 525 ? -47.578 -31.188 32.263 1.00 78.19 525 LEU A C 1
ATOM 4011 O O . LEU A 1 525 ? -46.668 -31.168 33.087 1.00 78.19 525 LEU A O 1
ATOM 4015 N N . GLN A 1 526 ? -48.828 -30.819 32.567 1.00 81.19 526 GLN A N 1
ATOM 4016 C CA . GLN A 1 526 ? -49.256 -30.257 33.854 1.00 81.19 526 GLN A CA 1
ATOM 4017 C C . GLN A 1 526 ? -48.412 -29.053 34.308 1.00 81.19 526 GLN A C 1
ATOM 4019 O O . GLN A 1 526 ? -48.200 -28.831 35.499 1.00 81.19 526 GLN A O 1
ATOM 4024 N N . ILE A 1 527 ? -47.935 -28.258 33.349 1.00 79.88 527 ILE A N 1
ATOM 4025 C CA . ILE A 1 527 ? -47.148 -27.058 33.613 1.00 79.88 527 ILE A CA 1
ATOM 4026 C C . ILE A 1 527 ? -48.109 -25.867 33.709 1.00 79.88 527 ILE A C 1
ATOM 4028 O O . ILE A 1 527 ? -48.765 -25.541 32.716 1.00 79.88 527 ILE A O 1
ATOM 4032 N N . PRO A 1 528 ? -48.206 -25.191 34.869 1.00 72.06 528 PRO A N 1
ATOM 4033 C CA . PRO A 1 528 ? -48.976 -23.961 34.975 1.00 72.06 528 PRO A CA 1
ATOM 4034 C C . PRO A 1 528 ? -48.282 -22.868 34.162 1.00 72.06 528 PRO A C 1
ATOM 4036 O O . PRO A 1 528 ? -47.119 -22.561 34.413 1.00 72.06 528 PRO A O 1
ATOM 4039 N N . ALA A 1 529 ? -48.993 -22.287 33.199 1.00 80.56 529 ALA A N 1
ATOM 4040 C CA . ALA A 1 529 ? -48.509 -21.207 32.348 1.00 80.56 529 ALA A CA 1
ATOM 4041 C C . ALA A 1 529 ? -49.496 -20.034 32.363 1.00 80.56 529 ALA A C 1
ATOM 4043 O O . ALA A 1 529 ? -50.692 -20.218 32.589 1.00 80.56 529 ALA A O 1
ATOM 4044 N N . THR A 1 530 ? -48.992 -18.832 32.109 1.00 80.31 530 THR A N 1
ATOM 4045 C CA . THR A 1 530 ? -49.795 -17.614 31.937 1.00 80.31 530 THR A CA 1
ATOM 4046 C C . THR A 1 530 ? -49.436 -16.933 30.617 1.00 80.31 530 THR A C 1
ATOM 4048 O O . THR A 1 530 ? -48.542 -17.395 29.906 1.00 80.31 530 THR A O 1
ATOM 4051 N N . ALA A 1 531 ? -50.139 -15.866 30.250 1.00 80.00 531 ALA A N 1
ATOM 4052 C CA . ALA A 1 531 ? -49.897 -15.124 29.022 1.00 80.00 531 ALA A CA 1
ATOM 4053 C C . ALA A 1 531 ? -49.851 -13.614 29.273 1.00 80.00 531 ALA A C 1
ATOM 4055 O O . ALA A 1 531 ? -50.529 -13.096 30.157 1.00 80.00 531 ALA A O 1
ATOM 4056 N N . VAL A 1 532 ? -49.051 -12.920 28.470 1.00 72.62 532 VAL A N 1
ATOM 4057 C CA . VAL A 1 532 ? -49.006 -11.458 28.382 1.00 72.62 532 VAL A CA 1
ATOM 4058 C C . VAL A 1 532 ? -49.524 -11.094 27.003 1.00 72.62 532 VAL A C 1
ATOM 4060 O O . VAL A 1 532 ? -49.063 -11.650 26.012 1.00 72.62 532 VAL A O 1
ATOM 4063 N N . ILE A 1 533 ? -50.505 -10.200 26.944 1.00 75.69 533 ILE A N 1
ATOM 4064 C CA . ILE A 1 533 ? -51.216 -9.853 25.713 1.00 75.69 533 ILE A CA 1
ATOM 4065 C C . ILE A 1 533 ? -51.027 -8.358 25.455 1.00 75.69 533 ILE A C 1
ATOM 4067 O O . ILE A 1 533 ? -51.131 -7.555 26.385 1.00 75.69 533 ILE A O 1
ATOM 4071 N N . ASN A 1 534 ? -50.738 -7.971 24.212 1.00 70.31 534 ASN A N 1
ATOM 4072 C CA . ASN A 1 534 ? -50.619 -6.557 23.858 1.00 70.31 534 ASN A CA 1
ATOM 4073 C C . ASN A 1 534 ? -51.984 -5.836 23.878 1.00 70.31 534 ASN A C 1
ATOM 4075 O O . ASN A 1 534 ? -53.039 -6.435 23.676 1.00 70.31 534 ASN A O 1
ATOM 4079 N N . SER A 1 535 ? -51.970 -4.518 24.098 1.00 71.25 535 SER A N 1
ATOM 4080 C CA . SER A 1 535 ? -53.188 -3.701 24.245 1.00 71.25 535 SER A CA 1
ATOM 4081 C C . SER A 1 535 ? -54.090 -3.697 23.005 1.00 71.25 535 SER A C 1
ATOM 4083 O O . SER A 1 535 ? -55.300 -3.520 23.123 1.00 71.25 535 SER A O 1
ATOM 4085 N N . GLU A 1 536 ? -53.527 -3.929 21.819 1.00 67.06 536 GLU A N 1
ATOM 4086 C CA . GLU A 1 536 ? -54.270 -4.005 20.556 1.00 67.06 536 GLU A CA 1
ATOM 4087 C C . GLU A 1 536 ? -55.239 -5.198 20.498 1.00 67.06 536 GLU A C 1
ATOM 4089 O O . GLU A 1 536 ? -56.225 -5.146 19.764 1.00 67.06 536 GLU A O 1
ATOM 4094 N N . ALA A 1 537 ? -55.032 -6.240 21.314 1.00 66.38 537 ALA A N 1
ATOM 4095 C CA . ALA A 1 537 ? -55.981 -7.344 21.453 1.00 66.38 537 ALA A CA 1
ATOM 4096 C C . ALA A 1 537 ? -57.360 -6.882 21.949 1.00 66.38 537 ALA A C 1
ATOM 4098 O O . ALA A 1 537 ? -58.374 -7.451 21.554 1.00 66.38 537 ALA A O 1
ATOM 4099 N N . ALA A 1 538 ? -57.412 -5.814 22.753 1.00 64.75 538 ALA A N 1
ATOM 4100 C CA . ALA A 1 538 ? -58.666 -5.238 23.237 1.00 64.75 538 ALA A CA 1
ATOM 4101 C C . ALA A 1 538 ? -59.503 -4.587 22.122 1.00 64.75 538 ALA A C 1
ATOM 4103 O O . ALA A 1 538 ? -60.682 -4.314 22.326 1.00 64.75 538 ALA A O 1
ATOM 4104 N N . LYS A 1 539 ? -58.908 -4.327 20.949 1.00 61.34 539 LYS A N 1
ATOM 4105 C CA . LYS A 1 539 ? -59.581 -3.714 19.794 1.00 61.34 539 LYS A CA 1
ATOM 4106 C C . LYS A 1 539 ? -60.131 -4.741 18.801 1.00 61.34 539 LYS A C 1
ATOM 4108 O O . LYS A 1 539 ? -60.691 -4.354 17.779 1.00 61.34 539 LYS A O 1
ATOM 4113 N N . LEU A 1 540 ? -59.928 -6.036 19.051 1.00 60.53 540 LEU A N 1
ATOM 4114 C CA . LEU A 1 540 ? -60.307 -7.112 18.141 1.00 60.53 540 LEU A CA 1
ATOM 4115 C C . LEU A 1 540 ? -61.310 -8.039 18.827 1.00 60.53 540 LEU A C 1
ATOM 4117 O O . LEU A 1 540 ? -60.950 -8.847 19.680 1.00 60.53 540 LEU A O 1
ATOM 4121 N N . ASP A 1 541 ? -62.571 -7.951 18.397 1.00 56.12 541 ASP A N 1
ATOM 4122 C CA . ASP A 1 541 ? -63.721 -8.656 18.991 1.00 56.12 541 ASP A CA 1
ATOM 4123 C C . ASP A 1 541 ? -63.564 -10.185 19.079 1.00 56.12 541 ASP A C 1
ATOM 4125 O O . ASP A 1 541 ? -64.254 -10.841 19.858 1.00 56.12 541 ASP A O 1
ATOM 4129 N N . TYR A 1 542 ? -62.655 -10.781 18.300 1.00 55.75 542 TYR A N 1
ATOM 4130 C CA . TYR A 1 542 ? -62.427 -12.228 18.288 1.00 55.75 542 TYR A CA 1
ATOM 4131 C C . TYR A 1 542 ? -61.362 -12.720 19.283 1.00 55.75 542 TYR A C 1
ATOM 4133 O O . TYR A 1 542 ? -61.195 -13.930 19.400 1.00 55.75 542 TYR A O 1
ATOM 4141 N N . VAL A 1 543 ? -60.629 -11.829 19.967 1.00 48.34 543 VAL A N 1
ATOM 4142 C CA . VAL A 1 543 ? -59.587 -12.202 20.954 1.00 48.34 543 VAL A CA 1
ATOM 4143 C C . VAL A 1 543 ? -60.089 -12.091 22.400 1.00 48.34 543 VAL A C 1
ATOM 4145 O O . VAL A 1 543 ? -59.478 -12.627 23.317 1.00 48.34 543 VAL A O 1
ATOM 4148 N N . ALA A 1 544 ? -61.237 -11.445 22.615 1.00 40.72 544 ALA A N 1
ATOM 4149 C CA . ALA A 1 544 ? -61.846 -11.271 23.934 1.00 40.72 544 ALA A CA 1
ATOM 4150 C C . ALA A 1 544 ? -62.590 -12.518 24.476 1.00 40.72 544 ALA A C 1
ATOM 4152 O O . ALA A 1 544 ? -63.174 -12.451 25.558 1.00 40.72 544 ALA A O 1
ATOM 4153 N N . LYS A 1 545 ? -62.593 -13.642 23.747 1.00 39.03 545 LYS A N 1
ATOM 4154 C CA . LYS A 1 545 ? -63.152 -14.942 24.161 1.00 39.03 545 LYS A CA 1
ATOM 4155 C C . LYS A 1 545 ? -62.077 -16.011 24.080 1.00 39.03 545 LYS A C 1
ATOM 4157 O O . LYS A 1 545 ? -62.130 -16.927 24.929 1.00 39.03 545 LYS A O 1
#

Foldseek 3Di:
DDPDPLPAAEDAFAEDADDCVLCVQFFGKFDPDAAQWDDDDPPDPPDGHHDDRPQQDALDDKDKDKDKAAADPPQWDFKKKFFARHWKKKFWEDQFKKKKWKAGQLLPDPVDDNVCNLDGDRVRIHIYTYFHRMIGRGGGRIMIDDIHTLHHIIMIIMIHDPQVVCQVVVDPDDDADDGGRMGMHTVVVPDSYIYGYDRCNVVCVVVCSHPDDDDDDDDDDDDDDDDDVDDPPLQVLLLVLLQVVLVVVVHHRAAEDVLQQVLQAVVQVCCQVVVDPPDCPCVVVSVVSSVFPFLFKDKDKDKDADDDPVCVSVVRNVVLCVDPRSVLRSNAPFRYKHKHWDHHPRRMIMIMIMTGHGDDPPPDVCCVPPVNVVLVVVLVVDPLNVVLLVCCVPPPPPSLPSLVVSQVVCCVPHVGHSVSVSVVSVVVVVVPPPQDADPPPRDGWDFDADPPPRHGDDTDDDPADPPRDDDADAAEAEQEDDDPPPDDDAPPPVQPDVVRDPSVVVNCCCRPPVVVVVVVVCVVVVHHYHYDYDPCLVVDPVSVD

pLDDT: mean 71.67, std 22.08, range [23.16, 97.94]

InterPro domains:
  IPR007247 Ureidoglycolate lyase [PF04115] (64-161)
  IPR011051 RmlC-like cupin domain superfamily [SSF51182] (13-162)
  IPR011330 Glycoside hydrolase/deacetylase, beta/alpha-barrel [SSF88713] (461-538)
  IPR014044 CAP domain [PF00188] (239-352)
  IPR024060 Ureidoglycolate lyase domain superfamily [G3DSA:2.60.120.480] (16-175)
  IPR035940 CAP superfamily [G3DSA:3.40.33.10] (221-355)
  IPR035940 CAP superfamily [SSF55797] (233-353)